Protein AF-0000000080306720 (afdb_homodimer)

pLDDT: mean 80.22, std 26.33, range [19.47, 98.81]

Nearest PDB structures (foldseek):
  3rfw-assembly1_A-2  TM=4.837E-01  e=1.421E-13  Campylobacter jejuni
  5ez1-assembly1_A  TM=4.493E-01  e=9.547E-13  Helicobacter pylori 26695
  6bhf-assembly1_A-2  TM=3.767E-01  e=2.903E-13  Helicobacter pylori 26695
  3nrk-assembly1_A  TM=3.372E-01  e=7.040E-07  Leptospira interrogans serovar Copenhageni str. Fiocruz L1-130
  1m5y-assembly1_D-2  TM=6.445E-01  e=1.176E-04  Escherichia coli

Radius of gyration: 46.48 Å; Cα contacts (8 Å, |Δi|>4): 802; chains: 2; bounding box: 150×142×120 Å

Organism: NCBI:txid927083

Solvent-accessible surface area (backbone atoms only — not comparable to full-atom values): 42616 Å² total; per-residue (Å²): 127,94,78,75,85,81,82,80,70,85,84,81,88,77,83,79,81,81,75,86,78,74,80,79,69,76,71,71,69,73,68,70,68,66,72,69,71,70,67,75,77,49,62,73,77,24,48,69,70,57,26,64,36,68,33,29,36,51,66,92,45,69,44,27,42,38,56,52,49,48,57,46,65,72,42,53,70,77,63,40,54,54,51,72,38,68,68,45,42,52,51,49,52,51,50,52,50,51,50,50,51,45,28,50,49,23,46,74,73,47,47,64,68,34,65,68,50,42,50,52,46,38,51,52,38,30,53,56,40,46,42,59,68,39,58,68,64,58,48,68,80,73,57,45,72,66,57,39,51,52,49,48,67,74,41,41,68,80,39,43,37,71,44,28,37,22,34,30,37,32,32,28,69,47,66,69,60,40,52,55,51,47,54,59,43,62,74,47,40,66,42,59,68,63,49,36,53,49,16,62,74,53,32,68,44,77,89,24,44,91,54,41,22,48,56,49,60,32,41,48,73,94,57,59,51,92,84,37,56,96,65,56,58,61,56,40,53,46,44,72,66,40,89,46,74,36,30,50,44,91,56,78,37,68,55,98,80,30,32,30,40,42,29,23,69,37,76,42,77,55,43,80,57,52,69,79,72,41,40,62,63,46,41,51,49,53,42,52,50,52,49,52,49,52,51,51,51,49,50,54,52,47,44,65,72,43,60,63,46,71,39,72,77,57,59,75,69,58,62,78,83,48,76,80,75,68,50,75,67,64,73,68,70,69,67,80,71,71,70,73,77,76,72,76,74,76,76,75,77,73,81,78,75,81,82,77,83,81,79,81,83,130,138,71,89,72,79,72,79,73,82,87,80,80,87,79,85,82,73,82,67,85,69,70,77,77,77,70,71,73,71,75,69,71,68,68,73,69,71,70,69,75,78,48,62,71,78,25,49,70,69,57,27,63,35,68,33,30,36,50,66,92,45,69,44,26,42,38,56,53,47,49,57,46,66,73,43,54,70,76,62,39,52,55,51,72,39,69,67,45,42,52,50,50,52,51,50,53,49,51,51,51,53,45,30,50,50,21,46,73,74,47,46,65,69,36,67,69,50,43,51,52,44,38,50,52,39,30,52,55,42,47,41,60,66,40,58,68,63,58,47,67,80,73,55,45,72,66,56,39,50,52,49,48,68,75,42,42,68,81,41,41,37,71,43,29,36,20,34,29,36,31,33,27,69,48,65,69,60,40,52,55,52,46,53,59,42,62,73,48,42,64,43,60,68,62,48,37,53,50,18,62,75,52,33,67,42,77,89,23,45,90,54,41,21,48,58,50,61,33,42,49,71,93,55,59,51,93,84,36,56,95,66,56,57,60,56,39,52,44,44,73,64,42,88,45,75,37,31,50,44,92,56,77,37,69,54,98,80,29,33,31,41,41,30,25,68,37,76,42,78,55,42,78,56,53,69,79,71,41,40,63,63,45,40,51,48,52,40,51,50,51,49,51,49,52,52,50,51,51,50,54,51,49,46,66,72,43,61,62,45,72,40,72,76,59,59,74,68,57,61,77,84,52,74,80,73,69,49,74,68,64,74,67,70,70,69,80,69,70,74,74,78,78,74,77,75,77,75,76,77,73,80,76,73,81,80,75,80,77,78,78,81,133

Foldseek 3Di:
DDDDDDPPVDDDDDDDPDDPDDDPPDPPPPPPPPPPPPPQPDDLNHHPVQQADFPDDDPPDGDGPVNLSVVLVVDDPVSSVVCVDVVVSVVSVVVVNVVVVVVVVCVVVPVCVDPVNVVVVVVVVVVVVLCVPFVVPQDLPVCDLVNLVVVCVVPVCVQWFAKKFKKFKAFAADPVVVVVLLVVCVVPQLPPVSQLVSLCVGRPDPVCNVPSRILGIAHQPVRGDPPHGDDDNQQRVQQVPADDASGWRNDWRQDPRHTMTMHTHGIDHIGHDDSVRCVVVSSVVVSVVVSVVVVVVVVVVVCVVVVDDDDCVCVVVDDDPDPPPVVVPPPPPPPPPPPPDPPPDPDDPDPDPDDDDDDDDD/DDPDPPDDDDPDDDDDDPPPVDDDCPPPDPPPPPPPPPPQPDDLNHHPVQQADFPDDDPPDGDGPVNLSVVLVVDDPVSSVVCVDVVVSVVSVVVVNVVVVVVVVCVVVPVCVDPVNVVVVVVVVVVVVLCVPFVVPQDLPVCDLVNLVVVCVVPVCVQWFAKKFKKFKAFAADPVVVVVLLVVCVVPQLDPVSQLVSLCVGRPPPVCNVPSRILGIAHQPVRGDPPHGPDDNQQRVQQVPADDASGWRNDWRADPRHTMTMHTHGIDHIGHDDSVRCVVVSSVVVSVVVSVVVVVVVVVVVCVVVVDDDDCVCVVVDDDPDPPPVPVPPPPPPPPPPPPPPPPDPDDPDPPDPDDPPDDDD

Sequence (724 aa):
MHRRLLILLALSALGSIALACGDDGDTPAATTQTGTSAEPTLRHGLTEAQAAEALAKIGDRTITVGEFADEIASKGPFLRARYNSPERRRELIDQMVRFELLAQEADREGFDELPDVQRTRKQILIRRFLKQQYEDRIQLSDVSDEDVRRYYESHRSEFNKPEQVRASHIFIRSRATAERVLRQVLEDPTNVRAFRELAERHNEDAETRDRFGDLRFFSRPEERQPEDPAVPDEVARAAFSIPTIGGVHPELVQTERGFHIVKLTGRRAALSRSLEEATRPIRHRLWRERREQAVEELVTRLRGEADVEENLDLLSQVHIDAPADATPTQPTTPEPTTPPATTPTPRRPRPQSPAAPSPAPQMHRRLLILLALSALGSIALACGDDGDTPAATTQTGTSAEPTLRHGLTEAQAAEALAKIGDRTITVGEFADEIASKGPFLRARYNSPERRRELIDQMVRFELLAQEADREGFDELPDVQRTRKQILIRRFLKQQYEDRIQLSDVSDEDVRRYYESHRSEFNKPEQVRASHIFIRSRATAERVLRQVLEDPTNVRAFRELAERHNEDAETRDRFGDLRFFSRPEERQPEDPAVPDEVARAAFSIPTIGGVHPELVQTERGFHIVKLTGRRAALSRSLEEATRPIRHRLWRERREQAVEELVTRLRGEADVEENLDLLSQVHIDAPADATPTQPTTPEPTTPPATTPTPRRPRPQSPAAPSPAPQ

Secondary structure (DSSP, 8-state):
------------------------------------------BTTB-HHHHTSEEEEETTEEEEHHHHHHHHHTS-HHHHGGGGSHHHHHHHHHHHHHHHHHHHHHHHTTGGGSHHHHHHHHHHHHHHHHIIIIITTS-GGGS-HHHHHHHHHHTHHHHEE--EEEEEEEEES-HHHHHHHHHHHHHSTT-HHHHHHHHHHH---TTTGGGTTEEEEEE-GGG--TTS----HHHHHHHHH--STT-B-SS-EE-SS-EEEEEEEEEEPPEE--HHHHHHHHHHHHHHHHHHHHHHHHHHHHHHHHT-EE-GGGGGG------TT-S-------------------------PPPPPPPP--/------------------------------------------BTTB-HHHHHSEEEEETTEEEEHHHHHHHHHTS-HHHHGGGGSHHHHHHHHHHHHHHHHHHHHHHHTTGGGSHHHHHHHHHHHHHHHHIIIIITTS-GGGS-HHHHHHHHHHTHHHHEE--EEEEEEEEES-HHHHHHHHHHHHHSTT-HHHHHHHHHHH---TTTGGGTTEEEEEE-GGG--TTS----HHHHHHHHH--STT-B-SS-EE-SS-EEEEEEEEEEPPEE--HHHHHHHHHHHHHHHHHHHHHHHHHHHHHHHHT-EE-GGGGGG------TT-S-----------------------------------

Structure (mmCIF, N/CA/C/O backbone):
data_AF-0000000080306720-model_v1
#
loop_
_entity.id
_entity.type
_entity.pdbx_description
1 polymer 'Peptidyl-prolyl cis-trans isomerase PpiD'
#
loop_
_atom_site.group_PDB
_atom_site.id
_atom_site.type_symbol
_atom_site.label_atom_id
_atom_site.label_alt_id
_atom_site.label_comp_id
_atom_site.label_asym_id
_atom_site.label_entity_id
_atom_site.label_seq_id
_atom_site.pdbx_PDB_ins_code
_atom_site.Cartn_x
_atom_site.Cartn_y
_atom_site.Cartn_z
_atom_site.occupancy
_atom_site.B_iso_or_equiv
_atom_site.auth_seq_id
_atom_site.auth_comp_id
_atom_site.auth_asym_id
_atom_site.auth_atom_id
_atom_site.pdbx_PDB_model_num
ATOM 1 N N . MET A 1 1 ? -11.805 73.938 -14.57 1 19.69 1 MET A N 1
ATOM 2 C CA . MET A 1 1 ? -12.719 74.5 -15.539 1 19.69 1 MET A CA 1
ATOM 3 C C . MET A 1 1 ? -13.523 73.438 -16.266 1 19.69 1 MET A C 1
ATOM 5 O O . MET A 1 1 ? -14.742 73.562 -16.406 1 19.69 1 MET A O 1
ATOM 9 N N . HIS A 1 2 ? -12.883 72.75 -17.297 1 22.34 2 HIS A N 1
ATOM 10 C CA . HIS A 1 2 ? -13.766 72.438 -18.422 1 22.34 2 HIS A CA 1
ATOM 11 C C . HIS A 1 2 ? -14.805 71.375 -18.031 1 22.34 2 HIS A C 1
ATOM 13 O O . HIS A 1 2 ? -14.445 70.312 -17.516 1 22.34 2 HIS A O 1
ATOM 19 N N . ARG A 1 3 ? -16.031 71.625 -18.266 1 21.09 3 ARG A N 1
ATOM 20 C CA . ARG A 1 3 ? -17.453 71.438 -18.016 1 21.09 3 ARG A CA 1
ATOM 21 C C . ARG A 1 3 ? -17.891 70.062 -18.531 1 21.09 3 ARG A C 1
ATOM 23 O O . ARG A 1 3 ? -17.156 69.375 -19.297 1 21.09 3 ARG A O 1
ATOM 30 N N . ARG A 1 4 ? -18.969 69.938 -19.281 1 21.77 4 ARG A N 1
ATOM 31 C CA . ARG A 1 4 ? -20.359 69.5 -19.188 1 21.77 4 ARG A CA 1
ATOM 32 C C . ARG A 1 4 ? -20.625 68.375 -20.172 1 21.77 4 ARG A C 1
ATOM 34 O O . ARG A 1 4 ? -21.75 67.875 -20.266 1 21.77 4 ARG A O 1
ATOM 41 N N . LEU A 1 5 ? -19.656 67.938 -21.047 1 24.81 5 LEU A N 1
ATOM 42 C CA . LEU A 1 5 ? -20.359 67.625 -22.281 1 24.81 5 LEU A CA 1
ATOM 43 C C . LEU A 1 5 ? -21.406 66.562 -22.031 1 24.81 5 LEU A C 1
ATOM 45 O O . LEU A 1 5 ? -21.172 65.625 -21.234 1 24.81 5 LEU A O 1
ATOM 49 N N . LEU A 1 6 ? -22.469 66.5 -22.891 1 23 6 LEU A N 1
ATOM 50 C CA . LEU A 1 6 ? -23.875 66.188 -23.141 1 23 6 LEU A CA 1
ATOM 51 C C . LEU A 1 6 ? -24.094 64.688 -23.328 1 23 6 LEU A C 1
ATOM 53 O O . LEU A 1 6 ? -23.422 64.062 -24.141 1 23 6 LEU A O 1
ATOM 57 N N . ILE A 1 7 ? -24.734 63.906 -22.344 1 24.69 7 ILE A N 1
ATOM 58 C CA . ILE A 1 7 ? -25.141 62.562 -21.953 1 24.69 7 ILE A CA 1
ATOM 59 C C . ILE A 1 7 ? -26.234 62.062 -22.891 1 24.69 7 ILE A C 1
ATOM 61 O O . ILE A 1 7 ? -27.406 61.969 -22.516 1 24.69 7 ILE A O 1
ATOM 65 N N . LEU A 1 8 ? -26.031 62.312 -24.281 1 22.52 8 LEU A N 1
ATOM 66 C CA . LEU A 1 8 ? -27.25 62.281 -25.094 1 22.52 8 LEU A CA 1
ATOM 67 C C . LEU A 1 8 ? -27.844 60.875 -25.125 1 22.52 8 LEU A C 1
ATOM 69 O O . LEU A 1 8 ? -27.359 60 -25.828 1 22.52 8 LEU A O 1
ATOM 73 N N . LEU A 1 9 ? -28.25 60.188 -24.062 1 22.95 9 LEU A N 1
ATOM 74 C CA . LEU A 1 9 ? -28.594 58.781 -24.016 1 22.95 9 LEU A CA 1
ATOM 75 C C . LEU A 1 9 ? -29.938 58.5 -24.703 1 22.95 9 LEU A C 1
ATOM 77 O O . LEU A 1 9 ? -30.453 57.406 -24.641 1 22.95 9 LEU A O 1
ATOM 81 N N . ALA A 1 10 ? -30.484 59.438 -25.594 1 21.27 10 ALA A N 1
ATOM 82 C CA . ALA A 1 10 ? -31.938 59.406 -25.516 1 21.27 10 ALA A CA 1
ATOM 83 C C . ALA A 1 10 ? -32.469 58.031 -25.953 1 21.27 10 ALA A C 1
ATOM 85 O O . ALA A 1 10 ? -31.828 57.312 -26.719 1 21.27 10 ALA A O 1
ATOM 86 N N . LEU A 1 11 ? -33.812 57.656 -25.609 1 22.14 11 LEU A N 1
ATOM 87 C CA . LEU A 1 11 ? -34.812 56.688 -25.125 1 22.14 11 LEU A CA 1
ATOM 88 C C . LEU A 1 11 ? -35.438 55.938 -26.297 1 22.14 11 LEU A C 1
ATOM 90 O O . LEU A 1 11 ? -35.625 54.719 -26.234 1 22.14 11 LEU A O 1
ATOM 94 N N . SER A 1 12 ? -36.062 56.562 -27.422 1 20.3 12 SER A N 1
ATOM 95 C CA . SER A 1 12 ? -37.5 56.375 -27.391 1 20.3 12 SER A CA 1
ATOM 96 C C . SER A 1 12 ? -37.906 55.125 -28.188 1 20.3 12 SER A C 1
ATOM 98 O O . SER A 1 12 ? -38.719 54.312 -27.719 1 20.3 12 SER A O 1
ATOM 100 N N . ALA A 1 13 ? -37.781 55 -29.641 1 21.41 13 ALA A N 1
ATOM 101 C CA . ALA A 1 13 ? -39 55 -30.453 1 21.41 13 ALA A CA 1
ATOM 102 C C . ALA A 1 13 ? -39.562 53.594 -30.609 1 21.41 13 ALA A C 1
ATOM 104 O O . ALA A 1 13 ? -38.812 52.625 -30.688 1 21.41 13 ALA A O 1
ATOM 105 N N . LEU A 1 14 ? -41 53.281 -30.688 1 25.41 14 LEU A N 1
ATOM 106 C CA . LEU A 1 14 ? -42.188 52.469 -30.469 1 25.41 14 LEU A CA 1
ATOM 107 C C . LEU A 1 14 ? -42.438 51.531 -31.656 1 25.41 14 LEU A C 1
ATOM 109 O O . LEU A 1 14 ? -43.406 50.75 -31.656 1 25.41 14 LEU A O 1
ATOM 113 N N . GLY A 1 15 ? -41.594 51.438 -32.719 1 21.58 15 GLY A N 1
ATOM 114 C CA . GLY A 1 15 ? -42.406 51.188 -33.906 1 21.58 15 GLY A CA 1
ATOM 115 C C . GLY A 1 15 ? -43.125 49.875 -33.906 1 21.58 15 GLY A C 1
ATOM 116 O O . GLY A 1 15 ? -42.656 48.906 -33.281 1 21.58 15 GLY A O 1
ATOM 117 N N . SER A 1 16 ? -44.438 49.719 -34.531 1 25.45 16 SER A N 1
ATOM 118 C CA . SER A 1 16 ? -45.719 49 -34.656 1 25.45 16 SER A CA 1
ATOM 119 C C . SER A 1 16 ? -45.562 47.75 -35.5 1 25.45 16 SER A C 1
ATOM 121 O O . SER A 1 16 ? -45.531 47.844 -36.719 1 25.45 16 SER A O 1
ATOM 123 N N . ILE A 1 17 ? -44.688 46.938 -35.25 1 25.52 17 ILE A N 1
ATOM 124 C CA . ILE A 1 17 ? -44.469 45.938 -36.281 1 25.52 17 ILE A CA 1
ATOM 125 C C . ILE A 1 17 ? -45.75 45.125 -36.5 1 25.52 17 ILE A C 1
ATOM 127 O O . ILE A 1 17 ? -46.344 44.656 -35.5 1 25.52 17 ILE A O 1
ATOM 131 N N . ALA A 1 18 ? -46.25 45.125 -37.781 1 24.83 18 ALA A N 1
ATOM 132 C CA . ALA A 1 18 ? -47.406 44.625 -38.562 1 24.83 18 ALA A CA 1
ATOM 133 C C . ALA A 1 18 ? -47.594 43.125 -38.344 1 24.83 18 ALA A C 1
ATOM 135 O O . ALA A 1 18 ? -46.625 42.375 -38.219 1 24.83 18 ALA A O 1
ATOM 136 N N . LEU A 1 19 ? -48.875 42.688 -38.156 1 25.92 19 LEU A N 1
ATOM 137 C CA . LEU A 1 19 ? -49.719 41.562 -37.719 1 25.92 19 LEU A CA 1
ATOM 138 C C . LEU A 1 19 ? -49.719 40.469 -38.781 1 25.92 19 LEU A C 1
ATOM 140 O O . LEU A 1 19 ? -50.469 39.469 -38.656 1 25.92 19 LEU A O 1
ATOM 144 N N . ALA A 1 20 ? -48.875 40.531 -39.875 1 25.73 20 ALA A N 1
ATOM 145 C CA . ALA A 1 20 ? -49.5 39.781 -40.969 1 25.73 20 ALA A CA 1
ATOM 146 C C . ALA A 1 20 ? -49.781 38.344 -40.531 1 25.73 20 ALA A C 1
ATOM 148 O O . ALA A 1 20 ? -48.906 37.688 -39.938 1 25.73 20 ALA A O 1
ATOM 149 N N . CYS A 1 21 ? -51.062 37.844 -40.688 1 27.19 21 CYS A N 1
ATOM 150 C CA . CYS A 1 21 ? -51.938 36.75 -40.25 1 27.19 21 CYS A CA 1
ATOM 151 C C . CYS A 1 21 ? -51.5 35.438 -40.938 1 27.19 21 CYS A C 1
ATOM 153 O O . CYS A 1 21 ? -51.844 34.344 -40.469 1 27.19 21 CYS A O 1
ATOM 155 N N . GLY A 1 22 ? -50.969 35.594 -42.25 1 23.12 22 GLY A N 1
ATOM 156 C CA . GLY A 1 22 ? -51.656 34.656 -43.125 1 23.12 22 GLY A CA 1
ATOM 157 C C . GLY A 1 22 ? -51.5 33.219 -42.719 1 23.12 22 GLY A C 1
ATOM 158 O O . GLY A 1 22 ? -52.5 32.5 -42.562 1 23.12 22 GLY A O 1
ATOM 159 N N . ASP A 1 23 ? -50.594 32.5 -43.5 1 25.89 23 ASP A N 1
ATOM 160 C CA . ASP A 1 23 ? -50.812 31.281 -44.25 1 25.89 23 ASP A CA 1
ATOM 161 C C . ASP A 1 23 ? -50.75 30.062 -43.344 1 25.89 23 ASP A C 1
ATOM 163 O O . ASP A 1 23 ? -50.062 30.078 -42.312 1 25.89 23 ASP A O 1
ATOM 167 N N . ASP A 1 24 ? -51.688 29.109 -43.656 1 29 24 ASP A N 1
ATOM 168 C CA . ASP A 1 24 ? -52.219 27.875 -43.094 1 29 24 ASP A CA 1
ATOM 169 C C . ASP A 1 24 ? -51.156 26.812 -42.969 1 29 24 ASP A C 1
ATOM 171 O O . ASP A 1 24 ? -50.781 26.156 -43.938 1 29 24 ASP A O 1
ATOM 175 N N . GLY A 1 25 ? -50 27.203 -42.594 1 25.47 25 GLY A N 1
ATOM 176 C CA . GLY A 1 25 ? -48.938 26.219 -42.781 1 25.47 25 GLY A CA 1
ATOM 177 C C . GLY A 1 25 ? -49.312 24.844 -42.219 1 25.47 25 GLY A C 1
ATOM 178 O O . GLY A 1 25 ? -49.938 24.734 -41.188 1 25.47 25 GLY A O 1
ATOM 179 N N . ASP A 1 26 ? -49.531 23.938 -43.281 1 33.66 26 ASP A N 1
ATOM 180 C CA . ASP A 1 26 ? -49.719 22.5 -43.094 1 33.66 26 ASP A CA 1
ATOM 181 C C . ASP A 1 26 ? -48.812 21.953 -41.969 1 33.66 26 ASP A C 1
ATOM 183 O O . ASP A 1 26 ? -47.625 22.25 -41.938 1 33.66 26 ASP A O 1
ATOM 187 N N . THR A 1 27 ? -49.469 21.812 -40.844 1 30.8 27 THR A N 1
ATOM 188 C CA . THR A 1 27 ? -48.812 21.25 -39.656 1 30.8 27 THR A CA 1
ATOM 189 C C . THR A 1 27 ? -48.125 19.922 -40 1 30.8 27 THR A C 1
ATOM 191 O O . THR A 1 27 ? -48.781 18.984 -40.469 1 30.8 27 THR A O 1
ATOM 194 N N . PRO A 1 28 ? -46.875 20.031 -40.531 1 31.34 28 PRO A N 1
ATOM 195 C CA . PRO A 1 28 ? -46.375 18.672 -40.75 1 31.34 28 PRO A CA 1
ATOM 196 C C . PRO A 1 28 ? -46.656 17.75 -39.562 1 31.34 28 PRO A C 1
ATOM 198 O O . PRO A 1 28 ? -46.656 18.172 -38.406 1 31.34 28 PRO A O 1
ATOM 201 N N . ALA A 1 29 ? -47.5 16.766 -39.875 1 29.58 29 ALA A N 1
ATOM 202 C CA . ALA A 1 29 ? -47.781 15.719 -38.906 1 29.58 29 ALA A CA 1
ATOM 203 C C . ALA A 1 29 ? -46.531 15.344 -38.125 1 29.58 29 ALA A C 1
ATOM 205 O O . ALA A 1 29 ? -45.438 15.289 -38.688 1 29.58 29 ALA A O 1
ATOM 206 N N . ALA A 1 30 ? -46.594 15.664 -36.875 1 32.62 30 ALA A N 1
ATOM 207 C CA . ALA A 1 30 ? -45.656 15.117 -35.906 1 32.62 30 ALA A CA 1
ATOM 208 C C . ALA A 1 30 ? -45.312 13.656 -36.25 1 32.62 30 ALA A C 1
ATOM 210 O O . ALA A 1 30 ? -46.219 12.797 -36.219 1 32.62 30 ALA A O 1
ATOM 211 N N . THR A 1 31 ? -44.594 13.484 -37.375 1 33.19 31 THR A N 1
ATOM 212 C CA . THR A 1 31 ? -44.156 12.102 -37.469 1 33.19 31 THR A CA 1
ATOM 213 C C . THR A 1 31 ? -43.875 11.547 -36.062 1 33.19 31 THR A C 1
ATOM 215 O O . THR A 1 31 ? -43.062 12.109 -35.312 1 33.19 31 THR A O 1
ATOM 218 N N . THR A 1 32 ? -44.938 10.961 -35.5 1 33.25 32 THR A N 1
ATOM 219 C CA . THR A 1 32 ? -44.656 10.102 -34.375 1 33.25 32 THR A CA 1
ATOM 220 C C . THR A 1 32 ? -43.344 9.375 -34.531 1 33.25 32 THR A C 1
ATOM 222 O O . THR A 1 32 ? -43.188 8.562 -35.438 1 33.25 32 THR A O 1
ATOM 225 N N . GLN A 1 33 ? -42.219 10.133 -34.5 1 33.28 33 GLN A N 1
ATOM 226 C CA . GLN A 1 33 ? -41.031 9.305 -34.312 1 33.28 33 GLN A CA 1
ATOM 227 C C . GLN A 1 33 ? -41.344 8.094 -33.438 1 33.28 33 GLN A C 1
ATOM 229 O O . GLN A 1 33 ? -41.844 8.25 -32.312 1 33.28 33 GLN A O 1
ATOM 234 N N . THR A 1 34 ? -41.875 7.059 -34.062 1 36.5 34 THR A N 1
ATOM 235 C CA . THR A 1 34 ? -41.875 5.762 -33.406 1 36.5 34 THR A CA 1
ATOM 236 C C . THR A 1 34 ? -40.719 5.695 -32.375 1 36.5 34 THR A C 1
ATOM 238 O O . THR A 1 34 ? -39.594 6.109 -32.656 1 36.5 34 THR A O 1
ATOM 241 N N . GLY A 1 35 ? -41.094 5.867 -31.141 1 35.5 35 GLY A N 1
ATOM 242 C CA . GLY A 1 35 ? -40.188 5.594 -30.031 1 35.5 35 GLY A CA 1
ATOM 243 C C . GLY A 1 35 ? -39.094 4.578 -30.375 1 35.5 35 GLY A C 1
ATOM 244 O O . GLY A 1 35 ? -39.406 3.508 -30.906 1 35.5 35 GLY A O 1
ATOM 245 N N . THR A 1 36 ? -38 5.035 -31 1 36.84 36 THR A N 1
ATOM 246 C CA . THR A 1 36 ? -36.844 4.164 -31.047 1 36.84 36 THR A CA 1
ATOM 247 C C . THR A 1 36 ? -36.844 3.189 -29.875 1 36.84 36 THR A C 1
ATOM 249 O O . THR A 1 36 ? -36.969 3.604 -28.719 1 36.84 36 THR A O 1
ATOM 252 N N . SER A 1 37 ? -37.531 2.068 -30.078 1 38.22 37 SER A N 1
ATOM 253 C CA . SER A 1 37 ? -37.312 0.974 -29.141 1 38.22 37 SER A CA 1
ATOM 254 C C . SER A 1 37 ? -35.938 1.074 -28.5 1 38.22 37 SER A C 1
ATOM 256 O O . SER A 1 37 ? -34.906 1.077 -29.188 1 38.22 37 SER A O 1
ATOM 258 N N . ALA A 1 38 ? -35.781 1.974 -27.531 1 39.38 38 ALA A N 1
ATOM 259 C CA . ALA A 1 38 ? -34.562 1.953 -26.719 1 39.38 38 ALA A CA 1
ATOM 260 C C . ALA A 1 38 ? -33.875 0.588 -26.781 1 39.38 38 ALA A C 1
ATOM 262 O O . ALA A 1 38 ? -34.5 -0.434 -26.469 1 39.38 38 ALA A O 1
ATOM 263 N N . GLU A 1 39 ? -33.219 0.305 -27.828 1 42.91 39 GLU A N 1
ATOM 264 C CA . GLU A 1 39 ? -32.406 -0.905 -27.828 1 42.91 39 GLU A CA 1
ATOM 265 C C . GLU A 1 39 ? -31.984 -1.294 -26.406 1 42.91 39 GLU A C 1
ATOM 267 O O . GLU A 1 39 ? -31.516 -0.451 -25.641 1 42.91 39 GLU A O 1
ATOM 272 N N . PRO A 1 40 ? -32.594 -2.258 -25.734 1 50.69 40 PRO A N 1
ATOM 273 C CA . PRO A 1 40 ? -32.281 -2.646 -24.359 1 50.69 40 PRO A CA 1
ATOM 274 C C . PRO A 1 40 ? -30.797 -2.5 -24.016 1 50.69 40 PRO A C 1
ATOM 276 O O . PRO A 1 40 ? -29.938 -2.781 -24.859 1 50.69 40 PRO A O 1
ATOM 279 N N . THR A 1 41 ? -30.375 -1.396 -23.359 1 54.38 41 THR A N 1
ATOM 280 C CA . THR A 1 41 ? -29.016 -1.187 -22.844 1 54.38 41 THR A CA 1
ATOM 281 C C . THR A 1 41 ? -28.422 -2.502 -22.359 1 54.38 41 THR A C 1
ATOM 283 O O . THR A 1 41 ? -28.953 -3.131 -21.438 1 54.38 41 THR A O 1
ATOM 286 N N . LEU A 1 42 ? -27.781 -3.242 -23.281 1 64.81 42 LEU A N 1
ATOM 287 C CA . LEU A 1 42 ? -27.094 -4.492 -22.969 1 64.81 42 LEU A CA 1
ATOM 288 C C . LEU A 1 42 ? -25.969 -4.262 -21.969 1 64.81 42 LEU A C 1
ATOM 290 O O . LEU A 1 42 ? -25.281 -3.238 -22.031 1 64.81 42 LEU A O 1
ATOM 294 N N . ARG A 1 43 ? -26.062 -4.828 -20.859 1 67.06 43 ARG A N 1
ATOM 295 C CA . ARG A 1 43 ? -24.938 -4.918 -19.938 1 67.06 43 ARG A CA 1
ATOM 296 C C . ARG A 1 43 ? -23.969 -6.012 -20.359 1 67.06 43 ARG A C 1
ATOM 298 O O . ARG A 1 43 ? -24.281 -7.199 -20.25 1 67.06 43 ARG A O 1
ATOM 305 N N . HIS A 1 44 ? -22.812 -5.738 -20.844 1 76.94 44 HIS A N 1
ATOM 306 C CA . HIS A 1 44 ? -21.828 -6.695 -21.344 1 76.94 44 HIS A CA 1
ATOM 307 C C . HIS A 1 44 ? -22.438 -7.594 -22.406 1 76.94 44 HIS A C 1
ATOM 309 O O . HIS A 1 44 ? -22.234 -8.812 -22.391 1 76.94 44 HIS A O 1
ATOM 315 N N . GLY A 1 45 ? -23.297 -7.031 -23.141 1 80.38 45 GLY A N 1
ATOM 316 C CA . GLY A 1 45 ? -23.922 -7.75 -24.234 1 80.38 45 GLY A CA 1
ATOM 317 C C . GLY A 1 45 ? -25.094 -8.602 -23.812 1 80.38 45 GLY A C 1
ATOM 318 O O . GLY A 1 45 ? -25.688 -9.312 -24.641 1 80.38 45 GLY A O 1
ATOM 319 N N . LEU A 1 46 ? -25.422 -8.57 -22.609 1 88.06 46 LEU A N 1
ATOM 320 C CA . LEU A 1 46 ? -26.516 -9.367 -22.078 1 88.06 46 LEU A CA 1
ATOM 321 C C . LEU A 1 46 ? -27.797 -8.539 -21.984 1 88.06 46 LEU A C 1
ATOM 323 O O . LEU A 1 46 ? -27.75 -7.363 -21.625 1 88.06 46 LEU A O 1
ATOM 327 N N . THR A 1 47 ? -28.906 -9.219 -22.297 1 88.69 47 THR A N 1
ATOM 328 C CA . THR A 1 47 ? -30.188 -8.594 -22 1 88.69 47 THR A CA 1
ATOM 329 C C . THR A 1 47 ? -30.469 -8.602 -20.5 1 88.69 47 THR A C 1
ATOM 331 O O . THR A 1 47 ? -29.797 -9.289 -19.734 1 88.69 47 THR A O 1
ATOM 334 N N . GLU A 1 48 ? -31.312 -7.781 -20.094 1 90.38 48 GLU A N 1
ATOM 335 C CA . GLU A 1 48 ? -31.672 -7.746 -18.688 1 90.38 48 GLU A CA 1
ATOM 336 C C . GLU A 1 48 ? -32.156 -9.117 -18.203 1 90.38 48 GLU A C 1
ATOM 338 O O . GLU A 1 48 ? -31.812 -9.539 -17.094 1 90.38 48 GLU A O 1
ATOM 343 N N . ALA A 1 49 ? -32.906 -9.758 -19.031 1 90.56 49 ALA A N 1
ATOM 344 C CA . ALA A 1 49 ? -33.438 -11.078 -18.688 1 90.56 49 ALA A CA 1
ATOM 345 C C . ALA A 1 49 ? -32.281 -12.086 -18.562 1 90.56 49 ALA A C 1
ATOM 347 O O . ALA A 1 49 ? -32.25 -12.898 -17.641 1 90.56 49 ALA A O 1
ATOM 348 N N . GLN A 1 50 ? -31.391 -12.047 -19.469 1 90.75 50 GLN A N 1
ATOM 349 C CA . GLN A 1 50 ? -30.234 -12.938 -19.438 1 90.75 50 GLN A CA 1
ATOM 350 C C . GLN A 1 50 ? -29.359 -12.672 -18.203 1 90.75 50 GLN A C 1
ATOM 352 O O . GLN A 1 50 ? -28.891 -13.609 -17.562 1 90.75 50 GLN A O 1
ATOM 357 N N . ALA A 1 51 ? -29.203 -11.398 -17.922 1 92.44 51 ALA A N 1
ATOM 358 C CA . ALA A 1 51 ? -28.359 -10.992 -16.797 1 92.44 51 ALA A CA 1
ATOM 359 C C . ALA A 1 51 ? -28.969 -11.461 -15.461 1 92.44 51 ALA A C 1
ATOM 361 O O . ALA A 1 51 ? -28.234 -11.711 -14.5 1 92.44 51 ALA A O 1
ATOM 362 N N . ALA A 1 52 ? -30.219 -11.703 -15.414 1 93.38 52 ALA A N 1
ATOM 363 C CA . ALA A 1 52 ? -30.906 -12.039 -14.164 1 93.38 52 ALA A CA 1
ATOM 364 C C . ALA A 1 52 ? -30.984 -13.547 -13.969 1 93.38 52 ALA A C 1
ATOM 366 O O . ALA A 1 52 ? -31.391 -14.016 -12.898 1 93.38 52 ALA A O 1
ATOM 367 N N . GLU A 1 53 ? -30.562 -14.289 -14.992 1 95.19 53 GLU A N 1
ATOM 368 C CA . GLU A 1 53 ? -30.625 -15.742 -14.875 1 95.19 53 GLU A CA 1
ATOM 369 C C . GLU A 1 53 ? -29.688 -16.25 -13.773 1 95.19 53 GLU A C 1
ATOM 371 O O . GLU A 1 53 ? -28.609 -15.703 -13.578 1 95.19 53 GLU A O 1
ATOM 376 N N . ALA A 1 54 ? -30.156 -17.344 -13.086 1 96.44 54 ALA A N 1
ATOM 377 C CA . ALA A 1 54 ? -29.406 -17.891 -11.961 1 96.44 54 ALA A CA 1
ATOM 378 C C . ALA A 1 54 ? -28.312 -18.844 -12.445 1 96.44 54 ALA A C 1
ATOM 380 O O . ALA A 1 54 ? -28.594 -19.938 -12.906 1 96.44 54 ALA A O 1
ATOM 381 N N . LEU A 1 55 ? -27.141 -18.391 -12.312 1 96.94 55 LEU A N 1
ATOM 382 C CA . LEU A 1 55 ? -25.984 -19.219 -12.695 1 96.94 55 LEU A CA 1
ATOM 383 C C . LEU A 1 55 ? -25.641 -20.219 -11.594 1 96.94 55 LEU A C 1
ATOM 385 O O . LEU A 1 55 ? -25.297 -21.359 -11.883 1 96.94 55 LEU A O 1
ATOM 389 N N . ALA A 1 56 ? -25.797 -19.766 -10.359 1 97.12 56 ALA A N 1
ATOM 390 C CA . ALA A 1 56 ? -25.594 -20.625 -9.203 1 97.12 56 ALA A CA 1
ATOM 391 C C . ALA A 1 56 ? -26.5 -20.219 -8.047 1 97.12 56 ALA A C 1
ATOM 393 O O . ALA A 1 56 ? -26.688 -19.031 -7.797 1 97.12 56 ALA A O 1
ATOM 394 N N . LYS A 1 57 ? -27.016 -21.172 -7.348 1 96.5 57 LYS A N 1
ATOM 395 C CA . LYS A 1 57 ? -27.797 -20.953 -6.141 1 96.5 57 LYS A CA 1
ATOM 396 C C . LYS A 1 57 ? -27.094 -21.547 -4.914 1 96.5 57 LYS A C 1
ATOM 398 O O . LYS A 1 57 ? -26.766 -22.734 -4.887 1 96.5 57 LYS A O 1
ATOM 403 N N . ILE A 1 58 ? -26.828 -20.719 -3.957 1 96 58 ILE A N 1
ATOM 404 C CA . ILE A 1 58 ? -26.156 -21.078 -2.715 1 96 58 ILE A CA 1
ATOM 405 C C . ILE A 1 58 ? -27.031 -20.719 -1.524 1 96 58 ILE A C 1
ATOM 407 O O . ILE A 1 58 ? -26.969 -19.594 -1.013 1 96 58 ILE A O 1
ATOM 411 N N . GLY A 1 59 ? -27.812 -21.688 -1.092 1 88.12 59 GLY A N 1
ATOM 412 C CA . GLY A 1 59 ? -28.812 -21.328 -0.104 1 88.12 59 GLY A CA 1
ATOM 413 C C . GLY A 1 59 ? -29.75 -20.234 -0.579 1 88.12 59 GLY A C 1
ATOM 414 O O . GLY A 1 59 ? -30.438 -20.406 -1.597 1 88.12 59 GLY A O 1
ATOM 415 N N . ASP A 1 60 ? -29.703 -19.094 0.109 1 87.44 60 ASP A N 1
ATOM 416 C CA . ASP A 1 60 ? -30.609 -18 -0.231 1 87.44 60 ASP A CA 1
ATOM 417 C C . ASP A 1 60 ? -29.953 -17 -1.172 1 87.44 60 ASP A C 1
ATOM 419 O O . ASP A 1 60 ? -30.578 -16.047 -1.622 1 87.44 60 ASP A O 1
ATOM 423 N N . ARG A 1 61 ? -28.766 -17.266 -1.472 1 93.19 61 ARG A N 1
ATOM 424 C CA . ARG A 1 61 ? -28 -16.375 -2.344 1 93.19 61 ARG A CA 1
ATOM 425 C C . ARG A 1 61 ? -27.922 -16.922 -3.762 1 93.19 61 ARG A C 1
ATOM 427 O O . ARG A 1 61 ? -27.672 -18.109 -3.955 1 93.19 61 ARG A O 1
ATOM 434 N N . THR A 1 62 ? -28.219 -16.016 -4.711 1 95.62 62 THR A N 1
ATOM 435 C CA . THR A 1 62 ? -28.125 -16.391 -6.113 1 95.62 62 THR A CA 1
ATOM 436 C C . THR A 1 62 ? -27.031 -15.586 -6.812 1 95.62 62 THR A C 1
ATOM 438 O O . THR A 1 62 ? -26.969 -14.359 -6.676 1 95.62 62 THR A O 1
ATOM 441 N N . ILE A 1 63 ? -26.141 -16.25 -7.457 1 96.06 63 ILE A N 1
ATOM 442 C CA . ILE A 1 63 ? -25.188 -15.609 -8.359 1 96.06 63 ILE A CA 1
ATOM 443 C C . ILE A 1 63 ? -25.766 -15.586 -9.773 1 96.06 63 ILE A C 1
ATOM 445 O O . ILE A 1 63 ? -26.047 -16.625 -10.352 1 96.06 63 ILE A O 1
ATOM 449 N N . THR A 1 64 ? -25.891 -14.398 -10.32 1 95.56 64 THR A N 1
ATOM 450 C CA . THR A 1 64 ? -26.531 -14.258 -11.625 1 95.56 64 THR A CA 1
ATOM 451 C C . THR A 1 64 ? -25.484 -14.25 -12.734 1 95.56 64 THR A C 1
ATOM 453 O O . THR A 1 64 ? -24.281 -14.086 -12.469 1 95.56 64 THR A O 1
ATOM 456 N N . VAL A 1 65 ? -26 -14.422 -13.969 1 95.62 65 VAL A N 1
ATOM 457 C CA . VAL A 1 65 ? -25.141 -14.336 -15.148 1 95.62 65 VAL A C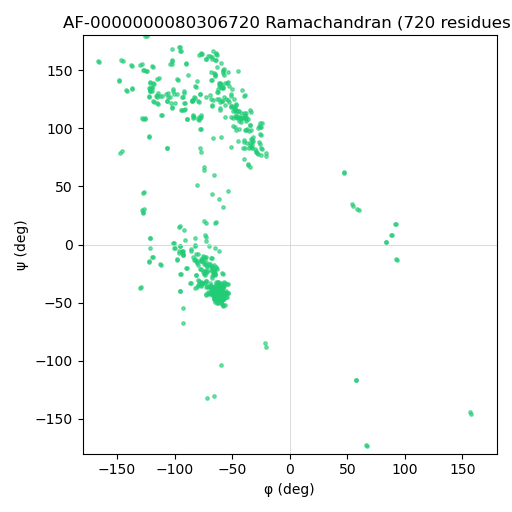A 1
ATOM 458 C C . VAL A 1 65 ? -24.547 -12.938 -15.258 1 95.62 65 VAL A C 1
ATOM 460 O O . VAL A 1 65 ? -23.375 -12.781 -15.617 1 95.62 65 VAL A O 1
ATOM 463 N N . GLY A 1 66 ? -25.312 -12.016 -14.859 1 93.44 66 GLY A N 1
ATOM 464 C CA . GLY A 1 66 ? -24.844 -10.641 -14.867 1 93.44 66 GLY A CA 1
ATOM 465 C C . GLY A 1 66 ? -23.688 -10.406 -13.914 1 93.44 66 GLY A C 1
ATOM 466 O O . GLY A 1 66 ? -22.719 -9.711 -14.258 1 93.44 66 GLY A O 1
ATOM 467 N N . GLU A 1 67 ? -23.828 -10.938 -12.758 1 93.06 67 GLU A N 1
ATOM 468 C CA . GLU A 1 67 ? -22.766 -10.812 -11.781 1 93.06 67 GLU A CA 1
ATOM 469 C C . GLU A 1 67 ? -21.469 -11.477 -12.273 1 93.06 67 GLU A C 1
ATOM 471 O O . GLU A 1 67 ? -20.375 -10.953 -12.055 1 93.06 67 GLU A O 1
ATOM 476 N N . PHE A 1 68 ? -21.656 -12.609 -12.875 1 95 68 PHE A N 1
ATOM 477 C CA . PHE A 1 68 ? -20.516 -13.305 -13.469 1 95 68 PHE A CA 1
ATOM 478 C C . PHE A 1 68 ? -19.844 -12.445 -14.539 1 95 68 PHE A C 1
ATOM 480 O O . PHE A 1 68 ? -18.625 -12.297 -14.547 1 95 68 PHE A O 1
ATOM 487 N N . ALA A 1 69 ? -20.594 -11.828 -15.391 1 93.44 69 ALA A N 1
ATOM 488 C CA . ALA A 1 69 ? -20.078 -10.953 -16.438 1 93.44 69 ALA A CA 1
ATOM 489 C C . ALA A 1 69 ? -19.359 -9.75 -15.844 1 93.44 69 ALA A C 1
ATOM 491 O O . ALA A 1 69 ? -18.297 -9.352 -16.344 1 93.44 69 ALA A O 1
ATOM 492 N N . ASP A 1 70 ? -19.891 -9.234 -14.758 1 92.06 70 ASP A N 1
ATOM 493 C CA . ASP A 1 70 ? -19.266 -8.102 -14.078 1 92.06 70 ASP A CA 1
ATOM 494 C C . ASP A 1 70 ? -17.906 -8.484 -13.516 1 92.06 70 ASP A C 1
ATOM 496 O O . ASP A 1 70 ? -16.969 -7.684 -13.547 1 92.06 70 ASP A O 1
ATOM 500 N N . GLU A 1 71 ? -17.859 -9.703 -13 1 92.88 71 GLU A N 1
ATOM 501 C CA . GLU A 1 71 ? -16.609 -10.18 -12.43 1 92.88 71 GLU A CA 1
ATOM 502 C C . GLU A 1 71 ? -15.516 -10.242 -13.5 1 92.88 71 GLU A C 1
ATOM 504 O O . GLU A 1 71 ? -14.383 -9.828 -13.258 1 92.88 71 GLU A O 1
ATOM 509 N N . ILE A 1 72 ? -15.859 -10.695 -14.609 1 92.75 72 ILE A N 1
ATOM 510 C CA . ILE A 1 72 ? -14.906 -10.789 -15.711 1 92.75 72 ILE A CA 1
ATOM 511 C C . ILE A 1 72 ? -14.516 -9.391 -16.188 1 92.75 72 ILE A C 1
ATOM 513 O O . ILE A 1 72 ? -13.336 -9.102 -16.391 1 92.75 72 ILE A O 1
ATOM 517 N N . ALA A 1 73 ? -15.492 -8.531 -16.281 1 89.5 73 ALA A N 1
ATOM 518 C CA . ALA A 1 73 ? -15.281 -7.18 -16.797 1 89.5 73 ALA A CA 1
ATOM 519 C C . ALA A 1 73 ? -14.391 -6.367 -15.867 1 89.5 73 ALA A C 1
ATOM 521 O O . ALA A 1 73 ? -13.75 -5.402 -16.297 1 89.5 73 ALA A O 1
ATOM 522 N N . SER A 1 74 ? -14.414 -6.773 -14.602 1 88.62 74 SER A N 1
ATOM 523 C CA . SER A 1 74 ? -13.633 -6.035 -13.609 1 88.62 74 SER A CA 1
ATOM 524 C C . SER A 1 74 ? -12.141 -6.336 -13.742 1 88.62 74 SER A C 1
ATOM 526 O O . SER A 1 74 ? -11.312 -5.633 -13.172 1 88.62 74 SER A O 1
ATOM 528 N N . LYS A 1 75 ? -11.805 -7.355 -14.562 1 91.12 75 LYS A N 1
ATOM 529 C CA . LYS A 1 75 ? -10.406 -7.742 -14.75 1 91.12 75 LYS A CA 1
ATOM 530 C C . LYS A 1 75 ? -9.781 -6.984 -15.914 1 91.12 75 LYS A C 1
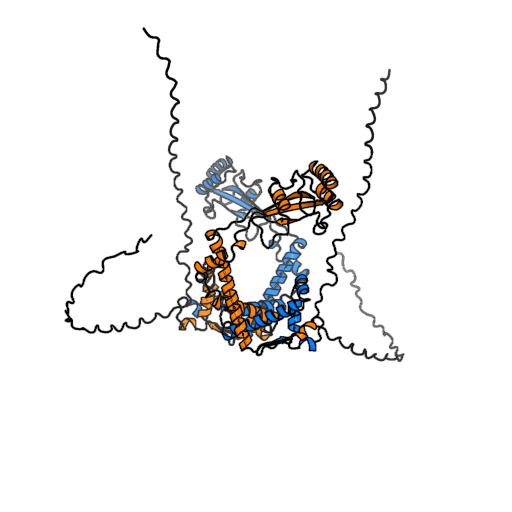ATOM 532 O O . LYS A 1 75 ? -10.484 -6.527 -16.812 1 91.12 75 LYS A O 1
ATOM 537 N N . GLY A 1 76 ? -8.477 -6.855 -15.883 1 88.38 76 GLY A N 1
ATOM 538 C CA . GLY A 1 76 ? -7.773 -6.258 -17 1 88.38 76 GLY A CA 1
ATOM 539 C C . GLY A 1 76 ? -7.887 -7.066 -18.281 1 88.38 76 GLY A C 1
ATOM 540 O O . GLY A 1 76 ? -8.211 -8.258 -18.234 1 88.38 76 GLY A O 1
ATOM 541 N N . PRO A 1 77 ? -7.566 -6.441 -19.297 1 86.88 77 PRO A N 1
ATOM 542 C CA . PRO A 1 77 ? -7.77 -7.078 -20.609 1 86.88 77 PRO A CA 1
ATOM 543 C C . PRO A 1 77 ? -6.988 -8.383 -20.75 1 86.88 77 PRO A C 1
ATOM 545 O O . PRO A 1 77 ? -7.504 -9.359 -21.312 1 86.88 77 PRO A O 1
ATOM 548 N N . PHE A 1 78 ? -5.766 -8.398 -20.25 1 87.44 78 PHE A N 1
ATOM 549 C CA . PHE A 1 78 ? -4.945 -9.594 -20.375 1 87.44 78 PHE A CA 1
ATOM 550 C C . PHE A 1 78 ? -5.539 -10.75 -19.578 1 87.44 78 PHE A C 1
ATOM 552 O O . PHE A 1 78 ? -5.617 -11.875 -20.078 1 87.44 78 PHE A O 1
ATOM 559 N N . LEU A 1 79 ? -6.09 -10.523 -18.484 1 90.5 79 LEU A N 1
ATOM 560 C CA . LEU A 1 79 ? -6.68 -11.562 -17.656 1 90.5 79 LEU A CA 1
ATOM 561 C C . LEU A 1 79 ? -8.055 -11.961 -18.172 1 90.5 79 LEU A C 1
ATOM 563 O O . LEU A 1 79 ? -8.438 -13.133 -18.094 1 90.5 79 LEU A O 1
ATOM 567 N N . ARG A 1 80 ? -8.75 -11.039 -18.781 1 91.12 80 ARG A N 1
ATOM 568 C CA . ARG A 1 80 ? -10.086 -11.312 -19.312 1 91.12 80 ARG A CA 1
ATOM 569 C C . ARG A 1 80 ? -10.031 -12.352 -20.422 1 91.12 80 ARG A C 1
ATOM 571 O O . ARG A 1 80 ? -10.922 -13.203 -20.516 1 91.12 80 ARG A O 1
ATOM 578 N N . ALA A 1 81 ? -8.992 -12.312 -21.156 1 89.31 81 ALA A N 1
ATOM 579 C CA . ALA A 1 81 ? -8.844 -13.211 -22.297 1 89.31 81 ALA A CA 1
ATOM 580 C C . ALA A 1 81 ? -8.75 -14.664 -21.844 1 89.31 81 ALA A C 1
ATOM 582 O O . ALA A 1 81 ? -9.125 -15.578 -22.578 1 89.31 81 ALA A O 1
ATOM 583 N N . ARG A 1 82 ? -8.344 -14.875 -20.672 1 90.88 82 ARG A N 1
ATOM 584 C CA . ARG A 1 82 ? -8.211 -16.234 -20.125 1 90.88 82 ARG A CA 1
ATOM 585 C C . ARG A 1 82 ? -9.578 -16.875 -19.953 1 90.88 82 ARG A C 1
ATOM 587 O O . ARG A 1 82 ? -9.688 -18.109 -19.953 1 90.88 82 ARG A O 1
ATOM 594 N N . TYR A 1 83 ? -10.578 -16.062 -19.922 1 92.75 83 TYR A N 1
ATOM 595 C CA . TYR A 1 83 ? -11.906 -16.594 -19.609 1 92.75 83 TYR A CA 1
ATOM 596 C C . TYR A 1 83 ? -12.688 -16.891 -20.875 1 92.75 83 TYR A C 1
ATOM 598 O O . TYR A 1 83 ? -13.891 -17.156 -20.828 1 92.75 83 TYR A O 1
ATOM 606 N N . ASN A 1 84 ? -11.938 -16.922 -21.922 1 89.25 84 ASN A N 1
ATOM 607 C CA . ASN A 1 84 ? -12.523 -17.469 -23.141 1 89.25 84 ASN A CA 1
ATOM 608 C C . ASN A 1 84 ? -12.578 -18.984 -23.109 1 89.25 84 ASN A C 1
ATOM 610 O O . ASN A 1 84 ? -13.359 -19.609 -23.844 1 89.25 84 ASN A O 1
ATOM 614 N N . SER A 1 85 ? -11.758 -19.547 -22.281 1 91.75 85 SER A N 1
ATOM 615 C CA . SER A 1 85 ? -11.742 -21 -22.078 1 91.75 85 SER A CA 1
ATOM 616 C C . SER A 1 85 ? -12.891 -21.438 -21.188 1 91.75 85 SER A C 1
ATOM 618 O O . SER A 1 85 ? -13.102 -20.875 -20.109 1 91.75 85 SER A O 1
ATOM 620 N N . PRO A 1 86 ? -13.641 -22.438 -21.625 1 92.06 86 PRO A N 1
ATOM 621 C CA . PRO A 1 86 ? -14.711 -22.953 -20.766 1 92.06 86 PRO A CA 1
ATOM 622 C C . PRO A 1 86 ? -14.203 -23.438 -19.406 1 92.06 86 PRO A C 1
ATOM 624 O O . PRO A 1 86 ? -14.891 -23.281 -18.406 1 92.06 86 PRO A O 1
ATOM 627 N N . GLU A 1 87 ? -13.062 -23.984 -19.469 1 94.56 87 GLU A N 1
ATOM 628 C CA . GLU A 1 87 ? -12.484 -24.453 -18.203 1 94.56 87 GLU A CA 1
ATOM 629 C C . GLU A 1 87 ? -12.242 -23.297 -17.234 1 94.56 87 GLU A C 1
ATOM 631 O O . GLU A 1 87 ? -12.531 -23.406 -16.047 1 94.56 87 GLU A O 1
ATOM 636 N N . ARG A 1 88 ? -11.742 -22.234 -17.781 1 95.25 88 ARG A N 1
ATOM 637 C CA . ARG A 1 88 ? -11.445 -21.078 -16.953 1 95.25 88 ARG A CA 1
ATOM 638 C C . ARG A 1 88 ? -12.727 -20.422 -16.438 1 95.25 88 ARG A C 1
ATOM 640 O O . ARG A 1 88 ? -12.75 -19.906 -15.312 1 95.25 88 ARG A O 1
ATOM 647 N N . ARG A 1 89 ? -13.75 -20.453 -17.188 1 95.56 89 ARG A N 1
ATOM 648 C CA . ARG A 1 89 ? -15.039 -19.938 -16.75 1 95.56 89 ARG A CA 1
ATOM 649 C C . ARG A 1 89 ? -15.602 -20.75 -15.602 1 95.56 89 ARG A C 1
ATOM 651 O O . ARG A 1 89 ? -16.109 -20.203 -14.625 1 95.56 89 ARG A O 1
ATOM 658 N N . ARG A 1 90 ? -15.453 -22.062 -15.75 1 95.56 90 ARG A N 1
ATOM 659 C CA . ARG A 1 90 ? -15.906 -22.953 -14.672 1 95.56 90 ARG A CA 1
ATOM 660 C C . ARG A 1 90 ? -15.117 -22.703 -13.391 1 95.56 90 ARG A C 1
ATOM 662 O O . ARG A 1 90 ? -15.688 -22.688 -12.297 1 95.56 90 ARG A O 1
ATOM 669 N N . GLU A 1 91 ? -13.836 -22.469 -13.586 1 96.12 91 GLU A N 1
ATOM 670 C CA . GLU A 1 91 ? -13.008 -22.172 -12.43 1 96.12 91 GLU A CA 1
ATOM 671 C C . GLU A 1 91 ? -13.453 -20.891 -11.742 1 96.12 91 GLU A C 1
ATOM 673 O O . GLU A 1 91 ? -13.469 -20.797 -10.508 1 96.12 91 GLU A O 1
ATOM 678 N N . LEU A 1 92 ? -13.805 -19.906 -12.547 1 96.31 92 LEU A N 1
ATOM 679 C CA . LEU A 1 92 ? -14.211 -18.625 -11.984 1 96.31 92 LEU A CA 1
ATOM 680 C C . LEU A 1 92 ? -15.508 -18.766 -11.188 1 96.31 92 LEU A C 1
ATOM 682 O O . LEU A 1 92 ? -15.617 -18.234 -10.078 1 96.31 92 LEU A O 1
ATOM 686 N N . ILE A 1 93 ? -16.469 -19.469 -11.711 1 96.5 93 ILE A N 1
ATOM 687 C CA . ILE A 1 93 ? -17.719 -19.641 -10.977 1 96.5 93 ILE A CA 1
ATOM 688 C C . ILE A 1 93 ? -17.469 -20.438 -9.703 1 96.5 93 ILE A C 1
ATOM 690 O O . ILE A 1 93 ? -18.062 -20.156 -8.656 1 96.5 93 ILE A O 1
ATOM 694 N N . ASP A 1 94 ? -16.594 -21.422 -9.773 1 96.5 94 ASP A N 1
ATOM 695 C CA . ASP A 1 94 ? -16.234 -22.172 -8.578 1 96.5 94 ASP A CA 1
ATOM 696 C C . ASP A 1 94 ? -15.641 -21.25 -7.512 1 96.5 94 ASP A C 1
ATOM 698 O O . ASP A 1 94 ? -15.961 -21.375 -6.328 1 96.5 94 ASP A O 1
ATOM 702 N N . GLN A 1 95 ? -14.836 -20.359 -7.984 1 96.38 95 GLN A N 1
ATOM 703 C CA . GLN A 1 95 ? -14.234 -19.391 -7.07 1 96.38 95 GLN A CA 1
ATOM 704 C C . GLN A 1 95 ? -15.289 -18.484 -6.445 1 96.38 95 GLN A C 1
ATOM 706 O O . GLN A 1 95 ? -15.242 -18.203 -5.246 1 96.38 95 GLN A O 1
ATOM 711 N N . MET A 1 96 ? -16.219 -18.078 -7.188 1 96.5 96 MET A N 1
ATOM 712 C CA . MET A 1 96 ? -17.281 -17.203 -6.695 1 96.5 96 MET A CA 1
ATOM 713 C C . MET A 1 96 ? -18.172 -17.938 -5.695 1 96.5 96 MET A C 1
ATOM 715 O O . MET A 1 96 ? -18.578 -17.359 -4.68 1 96.5 96 MET A O 1
ATOM 719 N N . VAL A 1 97 ? -18.438 -19.188 -5.988 1 97.12 97 VAL A N 1
ATOM 720 C CA . VAL A 1 97 ? -19.234 -20 -5.078 1 97.12 97 VAL A CA 1
ATOM 721 C C . VAL A 1 97 ? -18.469 -20.203 -3.768 1 97.12 97 VAL A C 1
ATOM 723 O O . VAL A 1 97 ? -19.031 -20.031 -2.684 1 97.12 97 VAL A O 1
ATOM 726 N N . ARG A 1 98 ? -17.172 -20.562 -3.904 1 96.88 98 ARG A N 1
ATOM 727 C CA . ARG A 1 98 ? -16.312 -20.719 -2.734 1 96.88 98 ARG A CA 1
ATOM 728 C C . ARG A 1 98 ? -16.312 -19.453 -1.878 1 96.88 98 ARG A C 1
ATOM 730 O O . ARG A 1 98 ? -16.453 -19.531 -0.654 1 96.88 98 ARG A O 1
ATOM 737 N N . PHE A 1 99 ? -16.188 -18.359 -2.486 1 96.75 99 PHE A N 1
ATOM 738 C CA . PHE A 1 99 ? -16.172 -17.047 -1.824 1 96.75 99 PHE A CA 1
ATOM 739 C C . PHE A 1 99 ? -17.469 -16.828 -1.039 1 96.75 99 PHE A C 1
ATOM 741 O O . PHE A 1 99 ? -17.422 -16.453 0.133 1 96.75 99 PHE A O 1
ATOM 748 N N . GLU A 1 100 ? -18.562 -17.109 -1.697 1 96.94 100 GLU A N 1
ATOM 749 C CA . GLU A 1 100 ? -19.875 -16.922 -1.07 1 96.94 100 GLU A CA 1
ATOM 750 C C . GLU A 1 100 ? -20.062 -17.859 0.116 1 96.94 100 GLU A C 1
ATOM 752 O O . GLU A 1 100 ? -20.562 -17.453 1.164 1 96.94 100 GLU A O 1
ATOM 757 N N . LEU A 1 101 ? -19.641 -19.094 -0.033 1 97.38 101 LEU A N 1
ATOM 758 C CA . LEU A 1 101 ? -19.766 -20.078 1.036 1 97.38 101 LEU A CA 1
ATOM 759 C C . LEU A 1 101 ? -18.969 -19.641 2.262 1 97.38 101 LEU A C 1
ATOM 761 O O . LEU A 1 101 ? -19.469 -19.719 3.389 1 97.38 101 LEU A O 1
ATOM 765 N N . LEU A 1 102 ? -17.75 -19.203 1.999 1 97.25 102 LEU A N 1
ATOM 766 C CA . LEU A 1 102 ? -16.906 -18.781 3.102 1 97.25 102 LEU A CA 1
ATOM 767 C C . LEU A 1 102 ? -17.469 -17.531 3.783 1 97.25 102 LEU A C 1
ATOM 769 O O . LEU A 1 102 ? -17.438 -17.438 5.012 1 97.25 102 LEU A O 1
ATOM 773 N N . ALA A 1 103 ? -17.953 -16.594 3.012 1 96.81 103 ALA A N 1
ATOM 774 C CA . ALA A 1 103 ? -18.547 -15.391 3.576 1 96.81 103 ALA A CA 1
ATOM 775 C C . ALA A 1 103 ? -19.75 -15.727 4.457 1 96.81 103 ALA A C 1
ATOM 777 O O . ALA A 1 103 ? -19.891 -15.188 5.559 1 96.81 103 ALA A O 1
ATOM 778 N N . GLN A 1 104 ? -20.625 -16.641 3.992 1 95.88 104 GLN A N 1
ATOM 779 C CA . GLN A 1 104 ? -21.797 -17.062 4.754 1 95.88 104 GLN A CA 1
ATOM 780 C C . GLN A 1 104 ? -21.391 -17.75 6.055 1 95.88 104 GLN A C 1
ATOM 782 O O . GLN A 1 104 ? -22.016 -17.516 7.098 1 95.88 104 GLN A O 1
ATOM 787 N N . GLU A 1 105 ? -20.422 -18.578 5.926 1 95.94 105 GLU A N 1
ATOM 788 C CA . GLU A 1 105 ? -19.953 -19.25 7.129 1 95.94 105 GLU A CA 1
ATOM 789 C C . GLU A 1 105 ? -19.391 -18.266 8.141 1 95.94 105 GLU A C 1
ATOM 791 O O . GLU A 1 105 ? -19.672 -18.359 9.336 1 95.94 105 GLU A O 1
ATOM 796 N N . ALA A 1 106 ? -18.578 -17.328 7.676 1 96.94 106 ALA A N 1
ATOM 797 C CA . ALA A 1 106 ? -18.016 -16.297 8.547 1 96.94 106 ALA A CA 1
ATOM 798 C C . ALA A 1 106 ? -19.141 -15.508 9.234 1 96.94 106 ALA A C 1
ATOM 800 O O . ALA A 1 106 ? -19.047 -15.203 10.43 1 96.94 106 ALA A O 1
ATOM 801 N N . ASP A 1 107 ? -20.141 -15.195 8.484 1 95.31 107 ASP A N 1
ATOM 802 C CA . ASP A 1 107 ? -21.297 -14.492 9.031 1 95.31 107 ASP A CA 1
ATOM 803 C C . ASP A 1 107 ? -22.016 -15.344 10.078 1 95.31 107 ASP A C 1
ATOM 805 O O . ASP A 1 107 ? -22.359 -14.844 11.156 1 95.31 107 ASP A O 1
ATOM 809 N N . ARG A 1 108 ? -22.25 -16.594 9.75 1 94.69 108 ARG A N 1
ATOM 810 C CA . ARG A 1 108 ? -22.922 -17.516 10.656 1 94.69 108 ARG A CA 1
ATOM 811 C C . ARG A 1 108 ? -22.172 -17.641 11.969 1 94.69 108 ARG A C 1
ATOM 813 O O . ARG A 1 108 ? -22.781 -17.734 13.039 1 94.69 108 ARG A O 1
ATOM 820 N N . GLU A 1 109 ? -20.891 -17.609 11.875 1 95.44 109 GLU A N 1
ATOM 821 C CA . GLU A 1 109 ? -20.047 -17.75 13.062 1 95.44 109 GLU A CA 1
ATOM 822 C C . GLU A 1 109 ? -19.906 -16.406 13.789 1 95.44 109 GLU A C 1
ATOM 824 O O . GLU A 1 109 ? -19.188 -16.312 14.781 1 95.44 109 GLU A O 1
ATOM 829 N N . GLY A 1 110 ? -20.484 -15.359 13.312 1 96 110 GLY A N 1
ATOM 830 C CA . GLY A 1 110 ? -20.609 -14.109 14.039 1 96 110 GLY A CA 1
ATOM 831 C C . GLY A 1 110 ? -19.469 -13.148 13.773 1 96 110 GLY A C 1
ATOM 832 O O . GLY A 1 110 ? -19.266 -12.195 14.523 1 96 110 GLY A O 1
ATOM 833 N N . PHE A 1 111 ? -18.734 -13.359 12.719 1 95.94 111 PHE A N 1
ATOM 834 C CA . PHE A 1 111 ? -17.562 -12.516 12.461 1 95.94 111 PHE A CA 1
ATOM 835 C C . PHE A 1 111 ? -18 -11.125 12.023 1 95.94 111 PHE A C 1
ATOM 837 O O . PHE A 1 111 ? -17.219 -10.172 12.109 1 95.94 111 PHE A O 1
ATOM 844 N N . ASP A 1 112 ? -19.203 -10.977 11.484 1 94.38 112 ASP A N 1
ATOM 845 C CA . ASP A 1 112 ? -19.703 -9.672 11.062 1 94.38 112 ASP A CA 1
ATOM 846 C C . ASP A 1 112 ? -19.953 -8.758 12.258 1 94.38 112 ASP A C 1
ATOM 848 O O . ASP A 1 112 ? -20.078 -7.543 12.109 1 94.38 112 ASP A O 1
ATOM 852 N N . GLU A 1 113 ? -19.922 -9.281 13.43 1 93.38 113 GLU A N 1
ATOM 853 C CA . GLU A 1 113 ? -20.219 -8.508 14.633 1 93.38 113 GLU A CA 1
ATOM 854 C C . GLU A 1 113 ? -18.938 -8.039 15.312 1 93.38 113 GLU A C 1
ATOM 856 O O . GLU A 1 113 ? -18.984 -7.219 16.234 1 93.38 113 GLU A O 1
ATOM 861 N N . LEU A 1 114 ? -17.875 -8.609 14.883 1 92.38 114 LEU A N 1
ATOM 862 C CA . LEU A 1 114 ? -16.609 -8.195 15.477 1 92.38 114 LEU A CA 1
ATOM 863 C C . LEU A 1 114 ? -16.359 -6.715 15.242 1 92.38 114 LEU A C 1
ATOM 865 O O . LEU A 1 114 ? -16.578 -6.207 14.141 1 92.38 114 LEU A O 1
ATOM 869 N N . PRO A 1 115 ? -15.852 -6.016 16.281 1 88.44 115 PRO A N 1
ATOM 870 C CA . PRO A 1 115 ? -15.68 -4.562 16.188 1 88.44 115 PRO A CA 1
ATOM 871 C C . PRO A 1 115 ? -14.766 -4.148 15.039 1 88.44 115 PRO A C 1
ATOM 873 O O . PRO A 1 115 ? -15.016 -3.148 14.367 1 88.44 115 PRO A O 1
ATOM 876 N N . ASP A 1 116 ? -13.719 -4.875 14.852 1 90.38 116 ASP A N 1
ATOM 877 C CA . ASP A 1 116 ? -12.781 -4.504 13.797 1 90.38 116 ASP A CA 1
ATOM 878 C C . ASP A 1 116 ? -13.406 -4.691 12.414 1 90.38 116 ASP A C 1
ATOM 880 O O . ASP A 1 116 ? -13.172 -3.891 11.508 1 90.38 116 ASP A O 1
ATOM 884 N N . VAL A 1 117 ? -14.211 -5.711 12.242 1 93.69 117 VAL A N 1
ATOM 885 C CA . VAL A 1 117 ? -14.906 -5.949 10.984 1 93.69 117 VAL A CA 1
ATOM 886 C C . VAL A 1 117 ? -15.945 -4.852 10.75 1 93.69 117 VAL A C 1
ATOM 888 O O . VAL A 1 117 ? -16.047 -4.309 9.648 1 93.69 117 VAL A O 1
ATOM 891 N N . GLN A 1 118 ? -16.625 -4.484 11.805 1 91.94 118 GLN A N 1
ATOM 892 C CA . GLN A 1 118 ? -17.641 -3.432 11.703 1 91.94 118 GLN A CA 1
ATOM 893 C C . GLN A 1 118 ? -17 -2.094 11.352 1 91.94 118 GLN A C 1
ATOM 895 O O . GLN A 1 118 ? -17.516 -1.354 10.508 1 91.94 118 GLN A O 1
ATOM 900 N N . ARG A 1 119 ? -15.938 -1.807 11.984 1 92.25 119 ARG A N 1
ATOM 901 C CA . ARG A 1 119 ? -15.242 -0.551 11.727 1 92.25 119 ARG A CA 1
ATOM 902 C C . ARG A 1 119 ? -14.781 -0.469 10.273 1 92.25 119 ARG A C 1
ATOM 904 O O . ARG A 1 119 ? -14.977 0.555 9.617 1 92.25 119 ARG A O 1
ATOM 911 N N . THR A 1 120 ? -14.203 -1.521 9.82 1 94.06 120 THR A N 1
ATOM 912 C CA . THR A 1 120 ? -13.703 -1.544 8.445 1 94.06 120 THR A CA 1
ATOM 913 C C . THR A 1 120 ? -14.859 -1.411 7.457 1 94.06 120 THR A C 1
ATOM 915 O O . THR A 1 120 ? -14.75 -0.691 6.461 1 94.06 120 THR A O 1
ATOM 918 N N . ARG A 1 121 ? -15.914 -2.102 7.723 1 93.88 121 ARG A N 1
ATOM 919 C CA . ARG A 1 121 ? -17.109 -1.995 6.875 1 93.88 121 ARG A CA 1
ATOM 920 C C . ARG A 1 121 ? -17.594 -0.552 6.793 1 93.88 121 ARG A C 1
ATOM 922 O O . ARG A 1 121 ? -17.859 -0.046 5.699 1 93.88 121 ARG A O 1
ATOM 929 N N . LYS A 1 122 ? -17.641 0.11 7.949 1 95.19 122 LYS A N 1
ATOM 930 C CA . LYS A 1 122 ? -18.109 1.495 7.984 1 95.19 122 LYS A CA 1
ATOM 931 C C . LYS A 1 122 ? -17.156 2.412 7.223 1 95.19 122 LYS A C 1
ATOM 933 O O . LYS A 1 122 ? -17.594 3.336 6.535 1 95.19 122 LYS A O 1
ATOM 938 N N . GLN A 1 123 ? -15.906 2.127 7.367 1 96 123 GLN A N 1
ATOM 939 C CA . GLN A 1 123 ? -14.914 2.922 6.648 1 96 123 GLN A CA 1
ATOM 940 C C . GLN A 1 123 ? -15.109 2.818 5.141 1 96 123 GLN A C 1
ATOM 942 O O . GLN A 1 123 ? -15.078 3.83 4.434 1 96 123 GLN A O 1
ATOM 947 N N . ILE A 1 124 ? -15.359 1.652 4.684 1 95.81 124 ILE A N 1
ATOM 948 C CA . ILE A 1 124 ? -15.555 1.43 3.254 1 95.81 124 ILE A CA 1
ATOM 949 C C . ILE A 1 124 ? -16.828 2.119 2.789 1 95.81 124 ILE A C 1
ATOM 951 O O . ILE A 1 124 ? -16.859 2.73 1.72 1 95.81 124 ILE A O 1
ATOM 955 N N . LEU A 1 125 ? -17.828 2.014 3.592 1 95.12 125 LEU A N 1
ATOM 956 C CA . LEU A 1 125 ? -19.125 2.631 3.297 1 95.12 125 LEU A CA 1
ATOM 957 C C . LEU A 1 125 ? -18.984 4.145 3.199 1 95.12 125 LEU A C 1
ATOM 959 O O . LEU A 1 125 ? -19.453 4.754 2.232 1 95.12 125 LEU A O 1
ATOM 963 N N . ILE A 1 126 ? -18.328 4.715 4.172 1 96.25 126 ILE A N 1
ATOM 964 C CA . ILE A 1 126 ? -18.156 6.16 4.238 1 96.25 126 ILE A CA 1
ATOM 965 C C . ILE A 1 126 ? -17.328 6.633 3.045 1 96.25 126 ILE A C 1
ATOM 967 O O . ILE A 1 126 ? -17.672 7.609 2.379 1 96.25 126 ILE A O 1
ATOM 971 N N . ARG A 1 127 ? -16.234 5.938 2.818 1 95.38 127 ARG A N 1
ATOM 972 C CA . ARG A 1 127 ? -15.367 6.312 1.708 1 95.38 127 ARG A CA 1
ATOM 973 C C . ARG A 1 127 ? -16.125 6.301 0.388 1 95.38 127 ARG A C 1
ATOM 975 O O . ARG A 1 127 ? -16.016 7.238 -0.407 1 95.38 127 ARG A O 1
ATOM 982 N N . ARG A 1 128 ? -16.891 5.227 0.146 1 95.75 128 ARG A N 1
ATOM 983 C CA . ARG A 1 128 ? -17.656 5.102 -1.089 1 95.75 128 ARG A CA 1
ATOM 984 C C . ARG A 1 128 ? -18.734 6.184 -1.179 1 95.75 128 ARG A C 1
ATOM 986 O O . ARG A 1 128 ? -18.969 6.746 -2.25 1 95.75 128 ARG A O 1
ATOM 993 N N . PHE A 1 129 ? -19.391 6.539 -0.115 1 95.81 129 PHE A N 1
ATOM 994 C CA . PHE A 1 129 ? -20.422 7.559 -0.004 1 95.81 129 PHE A CA 1
ATOM 995 C C . PHE A 1 129 ? -19.859 8.945 -0.295 1 95.81 129 PHE A C 1
ATOM 997 O O . PHE A 1 129 ? -20.375 9.656 -1.156 1 95.81 129 PHE A O 1
ATOM 1004 N N . LEU A 1 130 ? -18.719 9.195 0.362 1 94.69 130 LEU A N 1
ATOM 1005 C CA . LEU A 1 130 ? -18.125 10.523 0.212 1 94.69 130 LEU A CA 1
ATOM 1006 C C . LEU A 1 130 ? -17.547 10.703 -1.184 1 94.69 130 LEU A C 1
ATOM 1008 O O . LEU A 1 130 ? -17.609 11.797 -1.752 1 94.69 130 LEU A O 1
ATOM 1012 N N . LYS A 1 131 ? -16.969 9.641 -1.747 1 92.69 131 LYS A N 1
ATOM 1013 C CA . LYS A 1 131 ? -16.438 9.719 -3.107 1 92.69 131 LYS A CA 1
ATOM 1014 C C . LYS A 1 131 ? -17.531 10.078 -4.105 1 92.69 131 LYS A C 1
ATOM 1016 O O . LYS A 1 131 ? -17.375 10.977 -4.93 1 92.69 131 LYS A O 1
ATOM 1021 N N . GLN A 1 132 ? -18.641 9.438 -4.016 1 90.25 132 GLN A N 1
ATOM 1022 C CA . GLN A 1 132 ? -19.734 9.641 -4.98 1 90.25 132 GLN A CA 1
ATOM 1023 C C . GLN A 1 132 ? -20.406 10.984 -4.766 1 90.25 132 GLN A C 1
ATOM 1025 O O . GLN A 1 132 ? -20.703 11.703 -5.727 1 90.25 132 GLN A O 1
ATOM 1030 N N . GLN A 1 133 ? -20.656 11.328 -3.5 1 86.19 133 GLN A N 1
ATOM 1031 C CA . GLN A 1 133 ? -21.484 12.492 -3.213 1 86.19 133 GLN A CA 1
ATOM 1032 C C . GLN A 1 133 ? -20.656 13.781 -3.311 1 86.19 133 GLN A C 1
ATOM 1034 O O . GLN A 1 133 ? -21.203 14.836 -3.645 1 86.19 133 GLN A O 1
ATOM 1039 N N . TYR A 1 134 ? -19.312 13.688 -3.096 1 82.31 134 TYR A N 1
ATOM 1040 C CA . TYR A 1 134 ? -18.594 14.945 -2.947 1 82.31 134 TYR A CA 1
ATOM 1041 C C . TYR A 1 134 ? -17.375 14.992 -3.859 1 82.31 134 TYR A C 1
ATOM 1043 O O . TYR A 1 134 ? -17.109 16.016 -4.5 1 82.31 134 TYR A O 1
ATOM 1051 N N . GLU A 1 135 ? -16.719 13.891 -4.035 1 76.69 135 GLU A N 1
ATOM 1052 C CA . GLU A 1 135 ? -15.531 13.922 -4.895 1 76.69 135 GLU A CA 1
ATOM 1053 C C . GLU A 1 135 ? -15.93 13.961 -6.367 1 76.69 135 GLU A C 1
ATOM 1055 O O . GLU A 1 135 ? -15.328 14.695 -7.156 1 76.69 135 GLU A O 1
ATOM 1060 N N . ASP A 1 136 ? -16.984 13.352 -6.672 1 80.62 136 ASP A N 1
ATOM 1061 C CA . ASP A 1 136 ? -17.391 13.273 -8.07 1 80.62 136 ASP A CA 1
ATOM 1062 C C . ASP A 1 136 ? -18.281 14.461 -8.445 1 80.62 136 ASP A C 1
ATOM 1064 O O . ASP A 1 136 ? -18.359 14.836 -9.617 1 80.62 136 ASP A O 1
ATOM 1068 N N . ARG A 1 137 ? -18.859 15.094 -7.457 1 83.06 137 ARG A N 1
ATOM 1069 C CA . ARG A 1 137 ? -19.812 16.156 -7.738 1 83.06 137 ARG A CA 1
ATOM 1070 C C . ARG A 1 137 ? -19.141 17.531 -7.703 1 83.06 137 ARG A C 1
ATOM 1072 O O . ARG A 1 137 ? -19.469 18.422 -8.492 1 83.06 137 ARG A O 1
ATOM 1079 N N . ILE A 1 138 ? -18.234 17.75 -6.754 1 89.75 138 ILE A N 1
ATOM 1080 C CA . ILE A 1 138 ? -17.469 18.984 -6.68 1 89.75 138 ILE A CA 1
ATOM 1081 C C . ILE A 1 138 ? -16.188 18.859 -7.508 1 89.75 138 ILE A C 1
ATOM 1083 O O . ILE A 1 138 ? -15.258 18.172 -7.109 1 89.75 138 ILE A O 1
ATOM 1087 N N . GLN A 1 139 ? -16.188 19.547 -8.609 1 90.06 139 GLN A N 1
ATOM 1088 C CA . GLN A 1 139 ? -15.07 19.422 -9.547 1 90.06 139 GLN A CA 1
ATOM 1089 C C . GLN A 1 139 ? -14.117 20.609 -9.43 1 90.06 139 GLN A C 1
ATOM 1091 O O . GLN A 1 139 ? -14.492 21.672 -8.93 1 90.06 139 GLN A O 1
ATOM 1096 N N . LEU A 1 140 ? -12.898 20.406 -9.867 1 90.19 140 LEU A N 1
ATOM 1097 C CA . LEU A 1 140 ? -11.891 21.453 -9.891 1 90.19 140 LEU A CA 1
ATOM 1098 C C . LEU A 1 140 ? -12.367 22.656 -10.703 1 90.19 140 LEU A C 1
ATOM 1100 O O . LEU A 1 140 ? -12.055 23.797 -10.367 1 90.19 140 LEU A O 1
ATOM 1104 N N . SER A 1 141 ? -13.156 22.344 -11.711 1 90.06 141 SER A N 1
ATOM 1105 C CA . SER A 1 141 ? -13.656 23.375 -12.609 1 90.06 141 SER A CA 1
ATOM 1106 C C . SER A 1 141 ? -14.68 24.266 -11.914 1 90.06 141 SER A C 1
ATOM 1108 O O . SER A 1 141 ? -14.984 25.359 -12.391 1 90.06 141 SER A O 1
ATOM 1110 N N . ASP A 1 142 ? -15.18 23.781 -10.805 1 91.81 142 ASP A N 1
ATOM 1111 C CA . ASP A 1 142 ? -16.141 24.594 -10.047 1 91.81 142 ASP A CA 1
ATOM 1112 C C . ASP A 1 142 ? -15.453 25.766 -9.359 1 91.81 142 ASP A C 1
ATOM 1114 O O . ASP A 1 142 ? -16.109 26.719 -8.93 1 91.81 142 ASP A O 1
ATOM 1118 N N . VAL A 1 143 ? -14.109 25.734 -9.188 1 95.69 143 VAL A N 1
ATOM 1119 C CA . VAL A 1 143 ? -13.328 26.844 -8.68 1 95.69 143 VAL A CA 1
ATOM 1120 C C . VAL A 1 143 ? -12.984 27.797 -9.82 1 95.69 143 VAL A C 1
ATOM 1122 O O . VAL A 1 143 ? -12.141 27.5 -10.664 1 95.69 143 VAL A O 1
ATOM 1125 N N . SER A 1 144 ? -13.539 28.953 -9.805 1 95.69 144 SER A N 1
ATOM 1126 C CA . SER A 1 144 ? -13.391 29.906 -10.906 1 95.69 144 SER A CA 1
ATOM 1127 C C . SER A 1 144 ? -12.039 30.625 -10.844 1 95.69 144 SER A C 1
ATOM 1129 O O . SER A 1 144 ? -11.367 30.609 -9.805 1 95.69 144 SER A O 1
ATOM 1131 N N . ASP A 1 145 ? -11.695 31.219 -11.969 1 96.56 145 ASP A N 1
ATOM 1132 C CA . ASP A 1 145 ? -10.492 32.031 -12 1 96.56 145 ASP A CA 1
ATOM 1133 C C . ASP A 1 145 ? -10.617 33.219 -11.047 1 96.56 145 ASP A C 1
ATOM 1135 O O . ASP A 1 145 ? -9.625 33.656 -10.453 1 96.56 145 ASP A O 1
ATOM 1139 N N . GLU A 1 146 ? -11.82 33.688 -10.922 1 97.31 146 GLU A N 1
ATOM 1140 C CA . GLU A 1 146 ? -12.07 34.781 -10 1 97.31 146 GLU A CA 1
ATOM 1141 C C . GLU A 1 146 ? -11.812 34.375 -8.555 1 97.31 146 GLU A C 1
ATOM 1143 O O . GLU A 1 146 ? -11.25 35.125 -7.773 1 97.31 146 GLU A O 1
ATOM 1148 N N . ASP A 1 147 ? -12.188 33.156 -8.227 1 97.5 147 ASP A N 1
ATOM 1149 C CA . ASP A 1 147 ? -11.922 32.625 -6.887 1 97.5 147 ASP A CA 1
ATOM 1150 C C . ASP A 1 147 ? -10.43 32.594 -6.602 1 97.5 147 ASP A C 1
ATOM 1152 O O . ASP A 1 147 ? -9.984 32.969 -5.516 1 97.5 147 ASP A O 1
ATOM 1156 N N . VAL A 1 148 ? -9.68 32.156 -7.57 1 97.69 148 VAL A N 1
ATOM 1157 C CA . VAL A 1 148 ? -8.234 32.031 -7.43 1 97.69 148 VAL A CA 1
ATOM 1158 C C . VAL A 1 148 ? -7.602 33.406 -7.266 1 97.69 148 VAL A C 1
ATOM 1160 O O . VAL A 1 148 ? -6.77 33.594 -6.379 1 97.69 148 VAL A O 1
ATOM 1163 N N . ARG A 1 149 ? -8.016 34.312 -8.07 1 97.25 149 ARG A N 1
ATOM 1164 C CA . ARG A 1 149 ? -7.484 35.688 -8.008 1 97.25 149 ARG A CA 1
ATOM 1165 C C . ARG A 1 149 ? -7.77 36.312 -6.648 1 97.25 149 ARG A C 1
ATOM 1167 O O . ARG A 1 149 ? -6.887 36.906 -6.047 1 97.25 149 ARG A O 1
ATOM 1174 N N . ARG A 1 150 ? -8.961 36.156 -6.195 1 97.62 150 ARG A N 1
ATOM 1175 C CA . ARG A 1 150 ? -9.359 36.719 -4.906 1 97.62 150 ARG A CA 1
ATOM 1176 C C . ARG A 1 150 ? -8.516 36.156 -3.775 1 97.62 150 ARG A C 1
ATOM 1178 O O . ARG A 1 150 ? -8.07 36.875 -2.889 1 97.62 150 ARG A O 1
ATOM 1185 N N . TYR A 1 151 ? -8.297 34.875 -3.85 1 97.69 151 TYR A N 1
ATOM 1186 C CA . TYR A 1 151 ? -7.477 34.25 -2.82 1 97.69 151 TYR A CA 1
ATOM 1187 C C . TYR A 1 151 ? -6.051 34.781 -2.863 1 97.69 151 TYR A C 1
ATOM 1189 O O . TYR A 1 151 ? -5.477 35.125 -1.824 1 97.69 151 TYR A O 1
ATOM 1197 N N . TYR A 1 152 ? -5.477 34.812 -4.059 1 97.25 152 TYR A N 1
ATOM 1198 C CA . TYR A 1 152 ? -4.113 35.281 -4.238 1 97.25 152 TYR A CA 1
ATOM 1199 C C . TYR A 1 152 ? -3.961 36.688 -3.664 1 97.25 152 TYR A C 1
ATOM 1201 O O . TYR A 1 152 ? -3.004 36.969 -2.938 1 97.25 152 TYR A O 1
ATOM 1209 N N . GLU A 1 153 ? -4.949 37.531 -3.906 1 95.94 153 GLU A N 1
ATOM 1210 C CA . GLU A 1 153 ? -4.895 38.938 -3.479 1 95.94 153 GLU A CA 1
ATOM 1211 C C . GLU A 1 153 ? -5.051 39.062 -1.966 1 95.94 153 GLU A C 1
ATOM 1213 O O . GLU A 1 153 ? -4.426 39.906 -1.337 1 95.94 153 GLU A O 1
ATOM 1218 N N . SER A 1 154 ? -5.871 38.188 -1.45 1 95.69 154 SER A N 1
ATOM 1219 C CA . SER A 1 154 ? -6.145 38.25 -0.019 1 95.69 154 SER A CA 1
ATOM 1220 C C . SER A 1 154 ? -5.039 37.594 0.787 1 95.69 154 SER A C 1
ATOM 1222 O O . SER A 1 154 ? -4.941 37.781 2.002 1 95.69 154 SER A O 1
ATOM 1224 N N . HIS A 1 155 ? -4.234 36.812 0.094 1 94.5 155 HIS A N 1
ATOM 1225 C CA . HIS A 1 155 ? -3.166 36.094 0.781 1 94.5 155 HIS A CA 1
ATOM 1226 C C . HIS A 1 155 ? -1.818 36.344 0.111 1 94.5 155 HIS A C 1
ATOM 1228 O O . HIS A 1 155 ? -1.044 35.406 -0.101 1 94.5 155 HIS A O 1
ATOM 1234 N N . ARG A 1 156 ? -1.536 37.469 -0.205 1 90.25 156 ARG A N 1
ATOM 1235 C CA . ARG A 1 156 ? -0.337 37.875 -0.94 1 90.25 156 ARG A CA 1
ATOM 1236 C C . ARG A 1 156 ? 0.924 37.469 -0.183 1 90.25 156 ARG A C 1
ATOM 1238 O O . ARG A 1 156 ? 1.932 37.094 -0.793 1 90.25 156 ARG A O 1
ATOM 1245 N N . SER A 1 157 ? 0.884 37.5 1.167 1 88.94 157 SER A N 1
ATOM 1246 C CA . SER A 1 157 ? 2.053 37.219 1.995 1 88.94 157 SER A CA 1
ATOM 1247 C C . SER A 1 157 ? 2.467 35.75 1.894 1 88.94 157 SER A C 1
ATOM 1249 O O . SER A 1 157 ? 3.607 35.406 2.199 1 88.94 157 SER A O 1
ATOM 1251 N N . GLU A 1 158 ? 1.517 34.969 1.497 1 91.56 158 GLU A N 1
ATOM 1252 C CA . GLU A 1 158 ? 1.827 33.531 1.335 1 91.56 158 GLU A CA 1
ATOM 1253 C C . GLU A 1 158 ? 2.646 33.281 0.072 1 91.56 158 GLU A C 1
ATOM 1255 O O . GLU A 1 158 ? 3.396 32.312 -0.009 1 91.56 158 GLU A O 1
ATOM 1260 N N . PHE A 1 159 ? 2.514 34.188 -0.837 1 93.19 159 PHE A N 1
ATOM 1261 C CA . PHE A 1 159 ? 3.107 33.938 -2.148 1 93.19 159 PHE A CA 1
ATOM 1262 C C . PHE A 1 159 ? 4.27 34.906 -2.395 1 93.19 159 PHE A C 1
ATOM 1264 O O . PHE A 1 159 ? 5.059 34.719 -3.32 1 93.19 159 PHE A O 1
ATOM 1271 N N . ASN A 1 160 ? 4.301 35.938 -1.627 1 90.38 160 ASN A N 1
ATOM 1272 C CA . ASN A 1 160 ? 5.359 36.938 -1.708 1 90.38 160 ASN A CA 1
ATOM 1273 C C . ASN A 1 160 ? 6.035 37.156 -0.357 1 90.38 160 ASN A C 1
ATOM 1275 O O . ASN A 1 160 ? 5.43 37.688 0.569 1 90.38 160 ASN A O 1
ATOM 1279 N N . LYS A 1 161 ? 7.223 36.688 -0.278 1 91.75 161 LYS A N 1
ATOM 1280 C CA . LYS A 1 161 ? 8.008 36.875 0.942 1 91.75 161 LYS A CA 1
ATOM 1281 C C . LYS A 1 161 ? 9.312 37.594 0.653 1 91.75 161 LYS A C 1
ATOM 1283 O O . LYS A 1 161 ? 10.031 37.281 -0.288 1 91.75 161 LYS A O 1
ATOM 1288 N N . PRO A 1 162 ? 9.516 38.656 1.407 1 94 162 PRO A N 1
ATOM 1289 C CA . PRO A 1 162 ? 10.758 39.406 1.191 1 94 162 PRO A CA 1
ATOM 1290 C C . PRO A 1 162 ? 12 38.594 1.604 1 94 162 PRO A C 1
ATOM 1292 O O . PRO A 1 162 ? 11.883 37.594 2.275 1 94 162 PRO A O 1
ATOM 1295 N N . GLU A 1 163 ? 13.102 39.062 1.08 1 95.62 163 GLU A N 1
ATOM 1296 C CA . GLU A 1 163 ? 14.383 38.5 1.53 1 95.62 163 GLU A CA 1
ATOM 1297 C C . GLU A 1 163 ? 14.516 38.594 3.047 1 95.62 163 GLU A C 1
ATOM 1299 O O . GLU A 1 163 ? 14.117 39.594 3.65 1 95.62 163 GLU A O 1
ATOM 1304 N N . GLN A 1 164 ? 15.039 37.531 3.621 1 97.12 164 GLN A N 1
ATOM 1305 C CA . GLN A 1 164 ? 15.289 37.562 5.059 1 97.12 164 GLN A CA 1
ATOM 1306 C C . GLN A 1 164 ? 16.734 37.188 5.367 1 97.12 164 GLN A C 1
ATOM 1308 O O . GLN A 1 164 ? 17.391 36.5 4.582 1 97.12 164 GLN A O 1
ATOM 1313 N N . VAL A 1 165 ? 17.234 37.75 6.457 1 97.94 165 VAL A N 1
ATOM 1314 C CA . VAL A 1 165 ? 18.547 37.344 6.945 1 97.94 165 VAL A CA 1
ATOM 1315 C C . VAL A 1 165 ? 18.453 36.875 8.398 1 97.94 165 VAL A C 1
ATOM 1317 O O . VAL A 1 165 ? 17.5 37.25 9.102 1 97.94 165 VAL A O 1
ATOM 1320 N N . ARG A 1 166 ? 19.312 35.969 8.703 1 98.12 166 ARG A N 1
ATOM 1321 C CA . ARG A 1 166 ? 19.516 35.594 10.102 1 98.12 166 ARG A CA 1
ATOM 1322 C C . ARG A 1 166 ? 20.844 36.156 10.625 1 98.12 166 ARG A C 1
ATOM 1324 O O . ARG A 1 166 ? 21.875 36.062 9.961 1 98.12 166 ARG A O 1
ATOM 1331 N N . ALA A 1 167 ? 20.75 36.812 11.797 1 98 167 ALA A N 1
ATOM 1332 C CA . ALA A 1 167 ? 21.953 37.438 12.352 1 98 167 ALA A CA 1
ATOM 1333 C C . ALA A 1 167 ? 22.047 37.188 13.852 1 98 167 ALA A C 1
ATOM 1335 O O . ALA A 1 167 ? 21.031 36.906 14.5 1 98 167 ALA A O 1
ATOM 1336 N N . SER A 1 168 ? 23.234 37.219 14.297 1 98.12 168 SER A N 1
ATOM 1337 C CA . SER A 1 168 ? 23.516 37.25 15.727 1 98.12 168 SER A CA 1
ATOM 1338 C C . SER A 1 168 ? 24.188 38.562 16.109 1 98.12 168 SER A C 1
ATOM 1340 O O . SER A 1 168 ? 24.906 39.156 15.312 1 98.12 168 SER A O 1
ATOM 1342 N N . HIS A 1 169 ? 23.812 39.062 17.312 1 98.44 169 HIS A N 1
ATOM 1343 C CA . HIS A 1 169 ? 24.453 40.312 17.75 1 98.44 169 HIS A CA 1
ATOM 1344 C C . HIS A 1 169 ? 25.016 40.156 19.156 1 98.44 169 HIS A C 1
ATOM 1346 O O . HIS A 1 169 ? 24.656 39.219 19.875 1 98.44 169 HIS A O 1
ATOM 1352 N N . ILE A 1 170 ? 26 40.938 19.469 1 98.31 170 ILE A N 1
ATOM 1353 C CA . ILE A 1 170 ? 26.469 41.156 20.828 1 98.31 170 ILE A CA 1
ATOM 1354 C C . ILE A 1 170 ? 26.141 42.594 21.234 1 98.31 170 ILE A C 1
ATOM 1356 O O . ILE A 1 170 ? 26.719 43.562 20.688 1 98.31 170 ILE A O 1
ATOM 1360 N N . PHE A 1 171 ? 25.25 42.719 22.141 1 98.5 171 PHE A N 1
ATOM 1361 C CA . PHE A 1 171 ? 24.828 44.031 22.609 1 98.5 171 PHE A CA 1
ATOM 1362 C C . PHE A 1 171 ? 25.625 44.438 23.844 1 98.5 171 PHE A C 1
ATOM 1364 O O . PHE A 1 171 ? 25.719 43.688 24.812 1 98.5 171 PHE A O 1
ATOM 1371 N N . ILE A 1 172 ? 26.234 45.625 23.797 1 98.38 172 ILE A N 1
ATOM 1372 C CA . ILE A 1 172 ? 27.062 46.156 24.891 1 98.38 172 ILE A CA 1
ATOM 1373 C C . ILE A 1 172 ? 26.75 47.625 25.109 1 98.38 172 ILE A C 1
ATOM 1375 O O . ILE A 1 172 ? 26.703 48.406 24.156 1 98.38 172 ILE A O 1
ATOM 1379 N N . ARG A 1 173 ? 26.578 48.094 26.297 1 97.75 173 ARG A N 1
ATOM 1380 C CA . ARG A 1 173 ? 26.219 49.469 26.609 1 97.75 173 ARG A CA 1
ATOM 1381 C C . ARG A 1 173 ? 27.453 50.375 26.547 1 97.75 173 ARG A C 1
ATOM 1383 O O . ARG A 1 173 ? 27.375 51.5 26.031 1 97.75 173 ARG A O 1
ATOM 1390 N N . SER A 1 174 ? 28.578 49.812 26.938 1 97.5 174 SER A N 1
ATOM 1391 C CA . SER A 1 174 ? 29.797 50.594 26.984 1 97.5 174 SER A CA 1
ATOM 1392 C C . SER A 1 174 ? 30.484 50.625 25.625 1 97.5 174 SER A C 1
ATOM 1394 O O . SER A 1 174 ? 30.828 49.594 25.078 1 97.5 174 SER A O 1
ATOM 1396 N N . ARG A 1 175 ? 30.719 51.812 25.094 1 97.44 175 ARG A N 1
ATOM 1397 C CA . ARG A 1 175 ? 31.375 51.938 23.797 1 97.44 175 ARG A CA 1
ATOM 1398 C C . ARG A 1 175 ? 32.781 51.312 23.828 1 97.44 175 ARG A C 1
ATOM 1400 O O . ARG A 1 175 ? 33.188 50.625 22.906 1 97.44 175 ARG A O 1
ATOM 1407 N N . ALA A 1 176 ? 33.469 51.594 24.891 1 97.75 176 ALA A N 1
ATOM 1408 C CA . ALA A 1 176 ? 34.844 51.094 25.016 1 97.75 176 ALA A CA 1
ATOM 1409 C C . ALA A 1 176 ? 34.906 49.594 24.984 1 97.75 176 ALA A C 1
ATOM 1411 O O . ALA A 1 176 ? 35.719 49 24.266 1 97.75 176 ALA A O 1
ATOM 1412 N N . THR A 1 177 ? 34.031 49.031 25.75 1 98.06 177 THR A N 1
ATOM 1413 C CA . THR A 1 177 ? 33.969 47.562 25.781 1 98.06 177 THR A CA 1
ATOM 1414 C C . THR A 1 177 ? 33.562 47.031 24.422 1 98.06 177 THR A C 1
ATOM 1416 O O . THR A 1 177 ? 34.125 46.031 23.953 1 98.06 177 THR A O 1
ATOM 1419 N N . ALA A 1 178 ? 32.594 47.656 23.781 1 98.56 178 ALA A N 1
ATOM 1420 C CA . ALA A 1 178 ? 32.094 47.219 22.484 1 98.56 178 ALA A CA 1
ATOM 1421 C C . ALA A 1 178 ? 33.219 47.25 21.438 1 98.56 178 ALA A C 1
ATOM 1423 O O . ALA A 1 178 ? 33.312 46.344 20.625 1 98.56 178 ALA A O 1
ATOM 1424 N N . GLU A 1 179 ? 34 48.25 21.438 1 97.94 179 GLU A N 1
ATOM 1425 C CA . GLU A 1 179 ? 35.094 48.406 20.484 1 97.94 179 GLU A CA 1
ATOM 1426 C C . GLU A 1 179 ? 36.125 47.281 20.656 1 97.94 179 GLU A C 1
ATOM 1428 O O . GLU A 1 179 ? 36.625 46.75 19.688 1 97.94 179 GLU A O 1
ATOM 1433 N N . ARG A 1 180 ? 36.375 47 21.922 1 97.88 180 ARG A N 1
ATOM 1434 C CA . ARG A 1 180 ? 37.344 45.938 22.203 1 97.88 180 ARG A CA 1
ATOM 1435 C C . ARG A 1 180 ? 36.812 44.594 21.688 1 97.88 180 ARG A C 1
ATOM 1437 O O . ARG A 1 180 ? 37.562 43.844 21.062 1 97.88 180 ARG A O 1
ATOM 1444 N N . VAL A 1 181 ? 35.594 44.406 21.984 1 97.94 181 VAL A N 1
ATOM 1445 C CA . VAL A 1 181 ? 35.031 43.125 21.594 1 97.94 181 VAL A CA 1
ATOM 1446 C C . VAL A 1 181 ? 34.938 43.062 20.062 1 97.94 181 VAL A C 1
ATOM 1448 O O . VAL A 1 181 ? 35.219 42 19.469 1 97.94 181 VAL A O 1
ATOM 1451 N N . LEU A 1 182 ? 34.594 44.125 19.359 1 98.25 182 LEU A N 1
ATOM 1452 C CA . LEU A 1 182 ? 34.531 44.156 17.906 1 98.25 182 LEU A CA 1
ATOM 1453 C C . LEU A 1 182 ? 35.875 43.812 17.312 1 98.25 182 LEU A C 1
ATOM 1455 O O . LEU A 1 182 ? 35.969 43.031 16.344 1 98.25 182 LEU A O 1
ATOM 1459 N N . ARG A 1 183 ? 36.969 44.344 17.859 1 97.31 183 ARG A N 1
ATOM 1460 C CA . ARG A 1 183 ? 38.312 44.062 17.359 1 97.31 183 ARG A CA 1
ATOM 1461 C C . ARG A 1 183 ? 38.625 42.562 17.469 1 97.31 183 ARG A C 1
ATOM 1463 O O . ARG A 1 183 ? 39.219 41.969 16.547 1 97.31 183 ARG A O 1
ATOM 1470 N N . GLN A 1 184 ? 38.219 42.031 18.594 1 97.19 184 GLN A N 1
ATOM 1471 C CA . GLN A 1 184 ? 38.438 40.625 18.781 1 97.19 184 GLN A CA 1
ATOM 1472 C C . GLN A 1 184 ? 37.688 39.781 17.734 1 97.19 184 GLN A C 1
ATOM 1474 O O . GLN A 1 184 ? 38.25 38.844 17.172 1 97.19 184 GLN A O 1
ATOM 1479 N N . VAL A 1 185 ? 36.469 40.156 17.484 1 97.12 185 VAL A N 1
ATOM 1480 C CA . VAL A 1 185 ? 35.625 39.469 16.531 1 97.12 185 VAL A CA 1
ATOM 1481 C C . VAL A 1 185 ? 36.219 39.562 15.117 1 97.12 185 VAL A C 1
ATOM 1483 O O . VAL A 1 185 ? 36.219 38.625 14.352 1 97.12 185 VAL A O 1
ATOM 1486 N N . LEU A 1 186 ? 36.75 40.75 14.789 1 95.88 186 LEU A N 1
ATOM 1487 C CA . LEU A 1 186 ? 37.219 41.062 13.445 1 95.88 186 LEU A CA 1
ATOM 1488 C C . LEU A 1 186 ? 38.562 40.344 13.172 1 95.88 186 LEU A C 1
ATOM 1490 O O . LEU A 1 186 ? 38.969 40.219 12.023 1 95.88 186 LEU A O 1
ATOM 1494 N N . GLU A 1 187 ? 39.188 39.906 14.234 1 94.12 187 GLU A N 1
ATOM 1495 C CA . GLU A 1 187 ? 40.406 39.125 14.047 1 94.12 187 GLU A CA 1
ATOM 1496 C C . GLU A 1 187 ? 40.125 37.844 13.242 1 94.12 187 GLU A C 1
ATOM 1498 O O . GLU A 1 187 ? 40.938 37.438 12.414 1 94.12 187 GLU A O 1
ATOM 1503 N N . ASP A 1 188 ? 38.969 37.281 13.508 1 92.56 188 ASP A N 1
ATOM 1504 C CA . ASP A 1 188 ? 38.5 36.156 12.734 1 92.56 188 ASP A CA 1
ATOM 1505 C C . ASP A 1 188 ? 36.969 36.188 12.57 1 92.56 188 ASP A C 1
ATOM 1507 O O . ASP A 1 188 ? 36.25 35.438 13.234 1 92.56 188 ASP A O 1
ATOM 1511 N N . PRO A 1 189 ? 36.562 36.938 11.695 1 91.56 189 PRO A N 1
ATOM 1512 C CA . PRO A 1 189 ? 35.125 37.219 11.578 1 91.56 189 PRO A CA 1
ATOM 1513 C C . PRO A 1 189 ? 34.312 35.969 11.18 1 91.56 189 PRO A C 1
ATOM 1515 O O . PRO A 1 189 ? 33.094 35.938 11.414 1 91.56 189 PRO A O 1
ATOM 1518 N N . THR A 1 190 ? 34.906 35 10.695 1 91.69 190 THR A N 1
ATOM 1519 C CA . THR A 1 190 ? 34.156 33.844 10.195 1 91.69 190 THR A CA 1
ATOM 1520 C C . THR A 1 190 ? 34.094 32.75 11.266 1 91.69 190 THR A C 1
ATOM 1522 O O . THR A 1 190 ? 33.406 31.734 11.086 1 91.69 190 THR A O 1
ATOM 1525 N N . ASN A 1 191 ? 34.75 32.906 12.336 1 92.56 191 ASN A N 1
ATOM 1526 C CA . ASN A 1 191 ? 34.781 31.922 13.422 1 92.56 191 ASN A CA 1
ATOM 1527 C C . ASN A 1 191 ? 33.5 32 14.258 1 92.56 191 ASN A C 1
ATOM 1529 O O . ASN A 1 191 ? 33.375 32.844 15.156 1 92.56 191 ASN A O 1
ATOM 1533 N N . VAL A 1 192 ? 32.656 31.172 14.016 1 90.94 192 VAL A N 1
ATOM 1534 C CA . VAL A 1 192 ? 31.344 31.203 14.633 1 90.94 192 VAL A CA 1
ATOM 1535 C C . VAL A 1 192 ? 31.469 30.859 16.125 1 90.94 192 VAL A C 1
ATOM 1537 O O . VAL A 1 192 ? 30.797 31.469 16.953 1 90.94 192 VAL A O 1
ATOM 1540 N N . ARG A 1 193 ? 32.312 29.859 16.375 1 92.12 193 ARG A N 1
ATOM 1541 C CA . ARG A 1 193 ? 32.469 29.453 17.766 1 92.12 193 ARG A CA 1
ATOM 1542 C C . ARG A 1 193 ? 33 30.609 18.609 1 92.12 193 ARG A C 1
ATOM 1544 O O . ARG A 1 193 ? 32.531 30.844 19.719 1 92.12 193 ARG A O 1
ATOM 1551 N N . ALA A 1 194 ? 34.031 31.328 18.125 1 94.62 194 ALA A N 1
ATOM 1552 C CA . ALA A 1 194 ? 34.625 32.469 18.828 1 94.62 194 ALA A CA 1
ATOM 1553 C C . ALA A 1 194 ? 33.562 33.562 19.078 1 94.62 194 ALA A C 1
ATOM 1555 O O . ALA A 1 194 ? 33.531 34.156 20.156 1 94.62 194 ALA A O 1
ATOM 1556 N N . PHE A 1 195 ? 32.719 33.781 18.094 1 97.19 195 PHE A N 1
ATOM 1557 C CA . PHE A 1 195 ? 31.672 34.781 18.234 1 97.19 195 PHE A CA 1
ATOM 1558 C C . PHE A 1 195 ? 30.703 34.375 19.344 1 97.19 195 PHE A C 1
ATOM 1560 O O . PHE A 1 195 ? 30.312 35.219 20.156 1 97.19 195 PHE A O 1
ATOM 1567 N N . ARG A 1 196 ? 30.359 33.094 19.359 1 96.06 196 ARG A N 1
ATOM 1568 C CA . ARG A 1 196 ? 29.422 32.594 20.359 1 96.06 196 ARG A CA 1
ATOM 1569 C C . ARG A 1 196 ? 29.984 32.75 21.766 1 96.06 196 ARG A C 1
ATOM 1571 O O . ARG A 1 196 ? 29.281 33.125 22.703 1 96.06 196 ARG A O 1
ATOM 1578 N N . GLU A 1 197 ? 31.203 32.469 21.906 1 95.81 197 GLU A N 1
ATOM 1579 C CA . GLU A 1 197 ? 31.859 32.594 23.203 1 95.81 197 GLU A CA 1
ATOM 1580 C C . GLU A 1 197 ? 31.844 34.062 23.672 1 95.81 197 GLU A C 1
ATOM 1582 O O . GLU A 1 197 ? 31.562 34.344 24.828 1 95.81 197 GLU A O 1
ATOM 1587 N N . LEU A 1 198 ? 32.219 34.969 22.75 1 97.44 198 LEU A N 1
ATOM 1588 C CA . LEU A 1 198 ? 32.188 36.375 23.078 1 97.44 198 LEU A CA 1
ATOM 1589 C C . LEU A 1 198 ? 30.781 36.844 23.422 1 97.44 198 LEU A C 1
ATOM 1591 O O . LEU A 1 198 ? 30.594 37.688 24.328 1 97.44 198 LEU A O 1
ATOM 1595 N N . ALA A 1 199 ? 29.828 36.312 22.688 1 97.31 199 ALA A N 1
ATOM 1596 C CA . ALA A 1 199 ? 28.438 36.656 22.969 1 97.31 199 ALA A CA 1
ATOM 1597 C C . ALA A 1 199 ? 28.016 36.188 24.359 1 97.31 199 ALA A C 1
ATOM 1599 O O . ALA A 1 199 ? 27.328 36.938 25.078 1 97.31 199 ALA A O 1
ATOM 1600 N N . GLU A 1 200 ? 28.406 35 24.656 1 95.56 200 GLU A N 1
ATOM 1601 C CA . GLU A 1 200 ? 28.094 34.469 25.969 1 95.56 200 GLU A CA 1
ATOM 1602 C C . GLU A 1 200 ? 28.656 35.344 27.078 1 95.56 200 GLU A C 1
ATOM 1604 O O . GLU A 1 200 ? 28 35.562 28.109 1 95.56 200 GLU A O 1
ATOM 1609 N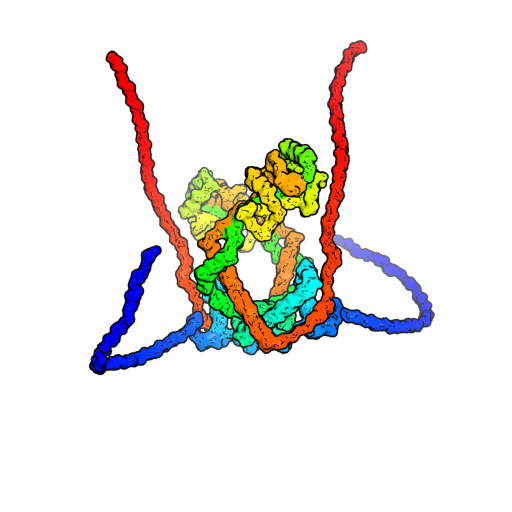 N . ARG A 1 201 ? 29.781 35.938 26.875 1 95.88 201 ARG A N 1
ATOM 1610 C CA . ARG A 1 201 ? 30.5 36.688 27.906 1 95.88 201 ARG A CA 1
ATOM 1611 C C . ARG A 1 201 ? 30.016 38.125 27.953 1 95.88 201 ARG A C 1
ATOM 1613 O O . ARG A 1 201 ? 29.969 38.719 29.031 1 95.88 201 ARG A O 1
ATOM 1620 N N . HIS A 1 202 ? 29.656 38.625 26.812 1 97.5 202 HIS A N 1
ATOM 1621 C CA . HIS A 1 202 ? 29.578 40.094 26.781 1 97.5 202 HIS A CA 1
ATOM 1622 C C . HIS A 1 202 ? 28.188 40.562 26.391 1 97.5 202 HIS A C 1
ATOM 1624 O O . HIS A 1 202 ? 27.859 41.719 26.562 1 97.5 202 HIS A O 1
ATOM 1630 N N . ASN A 1 203 ? 27.359 39.688 25.875 1 97.81 203 ASN A N 1
ATOM 1631 C CA . ASN A 1 203 ? 26.062 40.125 25.391 1 97.81 203 ASN A CA 1
ATOM 1632 C C . ASN A 1 203 ? 25.156 40.594 26.531 1 97.81 203 ASN A C 1
ATOM 1634 O O . ASN A 1 203 ? 24.797 39.781 27.406 1 97.81 203 ASN A O 1
ATOM 1638 N N . GLU A 1 204 ? 24.719 41.781 26.531 1 97.12 204 GLU A N 1
ATOM 1639 C CA . GLU A 1 204 ? 23.922 42.344 27.625 1 97.12 204 GLU A CA 1
ATOM 1640 C C . GLU A 1 204 ? 22.438 42.375 27.266 1 97.12 204 GLU A C 1
ATOM 1642 O O . GLU A 1 204 ? 21.625 42.906 28.016 1 97.12 204 GLU A O 1
ATOM 1647 N N . ASP A 1 205 ? 22.094 41.875 26.078 1 96.12 205 ASP A N 1
ATOM 1648 C CA . ASP A 1 205 ? 20.703 41.75 25.672 1 96.12 205 ASP A CA 1
ATOM 1649 C C . ASP A 1 205 ? 20.047 40.562 26.344 1 96.12 205 ASP A C 1
ATOM 1651 O O . ASP A 1 205 ? 20.266 39.406 25.938 1 96.12 205 ASP A O 1
ATOM 1655 N N . ALA A 1 206 ? 19.172 40.688 27.203 1 93.75 206 ALA A N 1
ATOM 1656 C CA . ALA A 1 206 ? 18.531 39.656 28 1 93.75 206 ALA A CA 1
ATOM 1657 C C . ALA A 1 206 ? 17.656 38.75 27.125 1 93.75 206 ALA A C 1
ATOM 1659 O O . ALA A 1 206 ? 17.484 37.562 27.422 1 93.75 206 ALA A O 1
ATOM 1660 N N . GLU A 1 207 ? 17.156 39.312 26.078 1 93.56 207 GLU A N 1
ATOM 1661 C CA . GLU A 1 207 ? 16.219 38.594 25.25 1 93.56 207 GLU A CA 1
ATOM 1662 C C . GLU A 1 207 ? 16.922 37.5 24.406 1 93.56 207 GLU A C 1
ATOM 1664 O O . GLU A 1 207 ? 16.312 36.5 24.047 1 93.56 207 GLU A O 1
ATOM 1669 N N . THR A 1 208 ? 18.219 37.719 24.141 1 95.75 208 THR A N 1
ATOM 1670 C CA . THR A 1 208 ? 18.906 36.812 23.219 1 95.75 208 THR A CA 1
ATOM 1671 C C . THR A 1 208 ? 20.109 36.156 23.906 1 95.75 208 THR A C 1
ATOM 1673 O O . THR A 1 208 ? 20.844 35.406 23.281 1 95.75 208 THR A O 1
ATOM 1676 N N . ARG A 1 209 ? 20.297 36.375 25.141 1 92.38 209 ARG A N 1
ATOM 1677 C CA . ARG A 1 209 ? 21.453 35.875 25.875 1 92.38 209 ARG A CA 1
ATOM 1678 C C . ARG A 1 209 ? 21.5 34.375 25.859 1 92.38 209 ARG A C 1
ATOM 1680 O O . ARG A 1 209 ? 22.578 33.781 25.766 1 92.38 209 ARG A O 1
ATOM 1687 N N . ASP A 1 210 ? 20.344 33.719 25.891 1 93 210 ASP A N 1
ATOM 1688 C CA . ASP A 1 210 ? 20.266 32.281 25.984 1 93 210 ASP A CA 1
ATOM 1689 C C . ASP A 1 210 ? 20.5 31.609 24.625 1 93 210 ASP A C 1
ATOM 1691 O O . ASP A 1 210 ? 20.609 30.391 24.531 1 93 210 ASP A O 1
ATOM 1695 N N . ARG A 1 211 ? 20.562 32.406 23.641 1 95.38 211 ARG A N 1
ATOM 1696 C CA . ARG A 1 211 ? 20.781 31.859 22.312 1 95.38 211 ARG A CA 1
ATOM 1697 C C . ARG A 1 211 ? 21.953 32.562 21.625 1 95.38 211 ARG A C 1
ATOM 1699 O O . ARG A 1 211 ? 21.922 32.781 20.406 1 95.38 211 ARG A O 1
ATOM 1706 N N . PHE A 1 212 ? 22.906 33.031 22.359 1 95.5 212 PHE A N 1
ATOM 1707 C CA . PHE A 1 212 ? 24.172 33.562 21.875 1 95.5 212 PHE A CA 1
ATOM 1708 C C . PHE A 1 212 ? 23.938 34.75 20.953 1 95.5 212 PHE A C 1
ATOM 1710 O O . PHE A 1 212 ? 24.609 34.906 19.938 1 95.5 212 PHE A O 1
ATOM 1717 N N . GLY A 1 213 ? 22.797 35.5 21.219 1 97.31 213 GLY A N 1
ATOM 1718 C CA . GLY A 1 213 ? 22.531 36.75 20.484 1 97.31 213 GLY A CA 1
ATOM 1719 C C . GLY A 1 213 ? 21.75 36.531 19.203 1 97.31 213 GLY A C 1
ATOM 1720 O O . GLY A 1 213 ? 21.609 37.438 18.391 1 97.31 213 GLY A O 1
ATOM 1721 N N . ASP A 1 214 ? 21.281 35.344 18.984 1 97.81 214 ASP A N 1
ATOM 1722 C CA . ASP A 1 214 ? 20.562 35 17.75 1 97.81 214 ASP A CA 1
ATOM 1723 C C . ASP A 1 214 ? 19.297 35.844 17.609 1 97.81 214 ASP A C 1
ATOM 1725 O O . ASP A 1 214 ? 18.422 35.781 18.484 1 97.81 214 ASP A O 1
ATOM 1729 N N . LEU A 1 215 ? 19.125 36.531 16.547 1 97.5 215 LEU A N 1
ATOM 1730 C CA . LEU A 1 215 ? 18 37.438 16.312 1 97.5 215 LEU A CA 1
ATOM 1731 C C . LEU A 1 215 ? 16.969 36.75 15.414 1 97.5 215 LEU A C 1
ATOM 1733 O O . LEU A 1 215 ? 15.945 37.375 15.086 1 97.5 215 LEU A O 1
ATOM 1737 N N . ARG A 1 216 ? 17.266 35.5 14.938 1 97 216 ARG A N 1
ATOM 1738 C CA . ARG A 1 216 ? 16.391 34.781 14.023 1 97 216 ARG A CA 1
ATOM 1739 C C . ARG A 1 216 ? 16.312 35.469 12.664 1 97 216 ARG A C 1
ATOM 1741 O O . ARG A 1 216 ? 17.172 36.312 12.336 1 97 216 ARG A O 1
ATOM 1748 N N . PHE A 1 217 ? 15.406 34.938 11.852 1 97.44 217 PHE A N 1
ATOM 1749 C CA . PHE A 1 217 ? 15.258 35.531 10.523 1 97.44 217 PHE A CA 1
ATOM 1750 C C . PHE A 1 217 ? 14.383 36.781 10.586 1 97.44 217 PHE A C 1
ATOM 1752 O O . PHE A 1 217 ? 13.367 36.812 11.289 1 97.44 217 PHE A O 1
ATOM 1759 N N . PHE A 1 218 ? 14.789 37.812 9.938 1 97.44 218 PHE A N 1
ATOM 1760 C CA . PHE A 1 218 ? 14.031 39.062 9.852 1 97.44 218 PHE A CA 1
ATOM 1761 C C . PHE A 1 218 ? 14.211 39.719 8.492 1 97.44 218 PHE A C 1
ATOM 1763 O O . PHE A 1 218 ? 15.18 39.438 7.781 1 97.44 218 PHE A O 1
ATOM 1770 N N . SER A 1 219 ? 13.273 40.562 8.141 1 96.69 219 SER A N 1
ATOM 1771 C CA . SER A 1 219 ? 13.305 41.281 6.867 1 96.69 219 SER A CA 1
ATOM 1772 C C . SER A 1 219 ? 13.922 42.656 7.02 1 96.69 219 SER A C 1
ATOM 1774 O O . SER A 1 219 ? 14.234 43.094 8.133 1 96.69 219 SER A O 1
ATOM 1776 N N . ARG A 1 220 ? 14.188 43.312 5.824 1 96.5 220 ARG A N 1
ATOM 1777 C CA . ARG A 1 220 ? 14.617 44.719 5.855 1 96.5 220 ARG A CA 1
ATOM 1778 C C . ARG A 1 220 ? 13.586 45.594 6.562 1 96.5 220 ARG A C 1
ATOM 1780 O O . ARG A 1 220 ? 12.391 45.312 6.527 1 96.5 220 ARG A O 1
ATOM 1787 N N . PRO A 1 221 ? 14.07 46.625 7.152 1 96.19 221 PRO A N 1
ATOM 1788 C CA . PRO A 1 221 ? 13.148 47.5 7.871 1 96.19 221 PRO A CA 1
ATOM 1789 C C . PRO A 1 221 ? 11.984 47.969 7 1 96.19 221 PRO A C 1
ATOM 1791 O O . PRO A 1 221 ? 10.852 48.062 7.473 1 96.19 221 PRO A O 1
ATOM 1794 N N . GLU A 1 222 ? 12.195 48.188 5.711 1 93.62 222 GLU A N 1
ATOM 1795 C CA . GLU A 1 222 ? 11.203 48.719 4.777 1 93.62 222 GLU A CA 1
ATOM 1796 C C . GLU A 1 222 ? 10.195 47.625 4.387 1 93.62 222 GLU A C 1
ATOM 1798 O O . GLU A 1 222 ? 9.117 47.938 3.871 1 93.62 222 GLU A O 1
ATOM 1803 N N . GLU A 1 223 ? 10.531 46.469 4.723 1 92.62 223 GLU A N 1
ATOM 1804 C CA . GLU A 1 223 ? 9.703 45.344 4.312 1 92.62 223 GLU A CA 1
ATOM 1805 C C . GLU A 1 223 ? 9.328 44.469 5.508 1 92.62 223 GLU A C 1
ATOM 1807 O O . GLU A 1 223 ? 9.148 43.25 5.367 1 92.62 223 GLU A O 1
ATOM 1812 N N . ARG A 1 224 ? 9.273 44.969 6.594 1 91.56 224 ARG A N 1
ATOM 1813 C CA . ARG A 1 224 ? 9.031 44.25 7.828 1 91.56 224 ARG A CA 1
ATOM 1814 C C . ARG A 1 224 ? 7.699 43.5 7.766 1 91.56 224 ARG A C 1
ATOM 1816 O O . ARG A 1 224 ? 6.703 44.031 7.285 1 91.56 224 ARG A O 1
ATOM 1823 N N . GLN A 1 225 ? 7.781 42.312 8.195 1 89.38 225 GLN A N 1
ATOM 1824 C CA . GLN A 1 225 ? 6.602 41.469 8.273 1 89.38 225 GLN A CA 1
ATOM 1825 C C . GLN A 1 225 ? 6.098 41.375 9.711 1 89.38 225 GLN A C 1
ATOM 1827 O O . GLN A 1 225 ? 6.859 41.562 10.656 1 89.38 225 GLN A O 1
ATOM 1832 N N . PRO A 1 226 ? 4.824 41.094 9.891 1 88.62 226 PRO A N 1
ATOM 1833 C CA . PRO A 1 226 ? 4.254 40.969 11.234 1 88.62 226 PRO A CA 1
ATOM 1834 C C . PRO A 1 226 ? 4.926 39.906 12.078 1 88.62 226 PRO A C 1
ATOM 1836 O O . PRO A 1 226 ? 4.984 40 13.305 1 88.62 226 PRO A O 1
ATOM 1839 N N . GLU A 1 227 ? 5.523 38.906 11.445 1 88.19 227 GLU A N 1
ATOM 1840 C CA . GLU A 1 227 ? 6.102 37.781 12.164 1 88.19 227 GLU A CA 1
ATOM 1841 C C . GLU A 1 227 ? 7.582 38.031 12.453 1 88.19 227 GLU A C 1
ATOM 1843 O O . GLU A 1 227 ? 8.219 37.219 13.148 1 88.19 227 GLU A O 1
ATOM 1848 N N . ASP A 1 228 ? 8.102 39.094 11.945 1 93.38 228 ASP A N 1
ATOM 1849 C CA . ASP A 1 228 ? 9.516 39.375 12.156 1 93.38 228 ASP A CA 1
ATOM 1850 C C . ASP A 1 228 ? 9.797 39.719 13.625 1 93.38 228 ASP A C 1
ATOM 1852 O O . ASP A 1 228 ? 8.977 40.344 14.289 1 93.38 228 ASP A O 1
ATOM 1856 N N . PRO A 1 229 ? 10.945 39.219 14.102 1 94.75 229 PRO A N 1
ATOM 1857 C CA . PRO A 1 229 ? 11.336 39.656 15.438 1 94.75 229 PRO A CA 1
ATOM 1858 C C . PRO A 1 229 ? 11.617 41.156 15.5 1 94.75 229 PRO A C 1
ATOM 1860 O O . PRO A 1 229 ? 11.836 41.812 14.469 1 94.75 229 PRO A O 1
ATOM 1863 N N . ALA A 1 230 ? 11.547 41.688 16.703 1 92.44 230 ALA A N 1
ATOM 1864 C CA . ALA A 1 230 ? 11.773 43.125 16.922 1 92.44 230 ALA A CA 1
ATOM 1865 C C . ALA A 1 230 ? 13.258 43.438 16.891 1 92.44 230 ALA A C 1
ATOM 1867 O O . ALA A 1 230 ? 13.883 43.656 17.938 1 92.44 230 ALA A O 1
ATOM 1868 N N . VAL A 1 231 ? 13.781 43.594 15.727 1 96.25 231 VAL A N 1
ATOM 1869 C CA . VAL A 1 231 ? 15.172 44 15.531 1 96.25 231 VAL A CA 1
ATOM 1870 C C . VAL A 1 231 ? 15.258 45.5 15.211 1 96.25 231 VAL A C 1
ATOM 1872 O O . VAL A 1 231 ? 14.516 46 14.359 1 96.25 231 VAL A O 1
ATOM 1875 N N . PRO A 1 232 ? 16.125 46.219 15.953 1 96.62 232 PRO A N 1
ATOM 1876 C CA . PRO A 1 232 ? 16.281 47.656 15.633 1 96.62 232 PRO A CA 1
ATOM 1877 C C . PRO A 1 232 ? 16.688 47.875 14.18 1 96.62 232 PRO A C 1
ATOM 1879 O O . PRO A 1 232 ? 17.469 47.094 13.617 1 96.62 232 PRO A O 1
ATOM 1882 N N . ASP A 1 233 ? 16.219 48.969 13.578 1 97.56 233 ASP A N 1
ATOM 1883 C CA . ASP A 1 233 ? 16.438 49.25 12.164 1 97.56 233 ASP A CA 1
ATOM 1884 C C . ASP A 1 233 ? 17.938 49.312 11.852 1 97.56 233 ASP A C 1
ATOM 1886 O O . ASP A 1 233 ? 18.391 48.812 10.82 1 97.56 233 ASP A O 1
ATOM 1890 N N . GLU A 1 234 ? 18.656 49.938 12.742 1 98.19 234 GLU A N 1
ATOM 1891 C CA . GLU A 1 234 ? 20.094 50.125 12.531 1 98.19 234 GLU A CA 1
ATOM 1892 C C . GLU A 1 234 ? 20.812 48.75 12.453 1 98.19 234 GLU A C 1
ATOM 1894 O O . GLU A 1 234 ? 21.703 48.562 11.625 1 98.19 234 GLU A O 1
ATOM 1899 N N . VAL A 1 235 ? 20.344 47.906 13.297 1 98.38 235 VAL A N 1
ATOM 1900 C CA . VAL A 1 235 ? 20.938 46.562 13.352 1 98.38 235 VAL A CA 1
ATOM 1901 C C . VAL A 1 235 ? 20.562 45.781 12.102 1 98.38 235 VAL A C 1
ATOM 1903 O O . VAL A 1 235 ? 21.406 45.125 11.492 1 98.38 235 VAL A O 1
ATOM 1906 N N . ALA A 1 236 ? 19.312 45.906 11.703 1 98.38 236 ALA A N 1
ATOM 1907 C CA . ALA A 1 236 ? 18.828 45.188 10.508 1 98.38 236 ALA A CA 1
ATOM 1908 C C . ALA A 1 236 ? 19.594 45.656 9.266 1 98.38 236 ALA A C 1
ATOM 1910 O O . ALA A 1 236 ? 20.016 44.844 8.453 1 98.38 236 ALA A O 1
ATOM 1911 N N . ARG A 1 237 ? 19.75 46.906 9.125 1 97.81 237 ARG A N 1
ATOM 1912 C CA . ARG A 1 237 ? 20.453 47.469 7.965 1 97.81 237 ARG A CA 1
ATOM 1913 C C . ARG A 1 237 ? 21.906 46.969 7.93 1 97.81 237 ARG A C 1
ATOM 1915 O O . ARG A 1 237 ? 22.438 46.656 6.863 1 97.81 237 ARG A O 1
ATOM 1922 N N . ALA A 1 238 ? 22.5 46.969 9.094 1 98.44 238 ALA A N 1
ATOM 1923 C CA . ALA A 1 238 ? 23.859 46.469 9.18 1 98.44 238 ALA A CA 1
ATOM 1924 C C . ALA A 1 238 ? 23.953 45 8.727 1 98.44 238 ALA A C 1
ATOM 1926 O O . ALA A 1 238 ? 24.859 44.625 7.973 1 98.44 238 ALA A O 1
ATOM 1927 N N . ALA A 1 239 ? 23.016 44.219 9.188 1 98.44 239 ALA A N 1
ATOM 1928 C CA . ALA A 1 239 ? 23 42.812 8.828 1 98.44 239 ALA A CA 1
ATOM 1929 C C . ALA A 1 239 ? 22.891 42.625 7.32 1 98.44 239 ALA A C 1
ATOM 1931 O O . ALA A 1 239 ? 23.609 41.812 6.727 1 98.44 239 ALA A O 1
ATOM 1932 N N . PHE A 1 240 ? 21.984 43.344 6.637 1 98.12 240 PHE A N 1
ATOM 1933 C CA . PHE A 1 240 ? 21.75 43.219 5.207 1 98.12 240 PHE A CA 1
ATOM 1934 C C . PHE A 1 240 ? 22.938 43.719 4.406 1 98.12 240 PHE A C 1
ATOM 1936 O O . PHE A 1 240 ? 23.094 43.375 3.232 1 98.12 240 PHE A O 1
ATOM 1943 N N . SER A 1 241 ? 23.781 44.5 5.051 1 97.75 241 SER A N 1
ATOM 1944 C CA . SER A 1 241 ? 24.938 45.062 4.348 1 97.75 241 SER A CA 1
ATOM 1945 C C . SER A 1 241 ? 26.109 44.094 4.312 1 97.75 241 SER A C 1
ATOM 1947 O O . SER A 1 241 ? 27.078 44.312 3.586 1 97.75 241 SER A O 1
ATOM 1949 N N . ILE A 1 242 ? 25.953 43.031 5.117 1 97.25 242 ILE A N 1
ATOM 1950 C CA . ILE A 1 242 ? 27.016 42.031 5.133 1 97.25 242 ILE A CA 1
ATOM 1951 C C . ILE A 1 242 ? 26.906 41.125 3.9 1 97.25 242 ILE A C 1
ATOM 1953 O O . ILE A 1 242 ? 25.891 40.469 3.707 1 97.25 242 ILE A O 1
ATOM 1957 N N . PRO A 1 243 ? 27.875 41.031 3.127 1 94.38 243 PRO A N 1
ATOM 1958 C CA . PRO A 1 243 ? 27.75 40.344 1.837 1 94.38 243 PRO A CA 1
ATOM 1959 C C . PRO A 1 243 ? 27.766 38.812 1.971 1 94.38 243 PRO A C 1
ATOM 1961 O O . PRO A 1 243 ? 27.109 38.125 1.19 1 94.38 243 PRO A O 1
ATOM 1964 N N . THR A 1 244 ? 28.5 38.312 2.967 1 95.31 244 THR A N 1
ATOM 1965 C CA . THR A 1 244 ? 28.703 36.875 3.043 1 95.31 244 THR A CA 1
ATOM 1966 C C . THR A 1 244 ? 28.188 36.312 4.371 1 95.31 244 THR A C 1
ATOM 1968 O O . THR A 1 244 ? 28.375 36.938 5.422 1 95.31 244 THR A O 1
ATOM 1971 N N . ILE A 1 245 ? 27.562 35.188 4.273 1 96.19 245 ILE A N 1
ATOM 1972 C CA . ILE A 1 245 ? 27.141 34.5 5.488 1 96.19 245 ILE A CA 1
ATOM 1973 C C . ILE A 1 245 ? 28.359 34.156 6.336 1 96.19 245 ILE A C 1
ATOM 1975 O O . ILE A 1 245 ? 29.359 33.656 5.82 1 96.19 245 ILE A O 1
ATOM 1979 N N . GLY A 1 246 ? 28.266 34.375 7.555 1 95.75 246 GLY A N 1
ATOM 1980 C CA . GLY A 1 246 ? 29.391 34.188 8.461 1 95.75 246 GLY A CA 1
ATOM 1981 C C . GLY A 1 246 ? 30.188 35.438 8.688 1 95.75 246 GLY A C 1
ATOM 1982 O O . GLY A 1 246 ? 31.016 35.5 9.609 1 95.75 246 GLY A O 1
ATOM 1983 N N . GLY A 1 247 ? 29.938 36.406 7.871 1 96.69 247 GLY A N 1
ATOM 1984 C CA . GLY A 1 247 ? 30.641 37.656 7.973 1 96.69 247 GLY A CA 1
ATOM 1985 C C . GLY A 1 247 ? 30.156 38.531 9.117 1 96.69 247 GLY A C 1
ATOM 1986 O O . GLY A 1 247 ? 29.125 38.25 9.719 1 96.69 247 GLY A O 1
ATOM 1987 N N . VAL A 1 248 ? 31 39.562 9.469 1 97.88 248 VAL A N 1
ATOM 1988 C CA . VAL A 1 248 ? 30.703 40.5 10.547 1 97.88 248 VAL A CA 1
ATOM 1989 C C . VAL A 1 248 ? 30.688 41.938 10 1 97.88 248 VAL A C 1
ATOM 1991 O O . VAL A 1 248 ? 31.5 42.281 9.148 1 97.88 248 VAL A O 1
ATOM 1994 N N . HIS A 1 249 ? 29.656 42.656 10.414 1 98.06 249 HIS A N 1
ATOM 1995 C CA . HIS A 1 249 ? 29.672 44.062 10.086 1 98.06 249 HIS A CA 1
ATOM 1996 C C . HIS A 1 249 ? 30.906 44.75 10.672 1 98.06 249 HIS A C 1
ATOM 1998 O O . HIS A 1 249 ? 31.203 44.594 11.859 1 98.06 249 HIS A O 1
ATOM 2004 N N . PRO A 1 250 ? 31.594 45.562 9.969 1 97.19 250 PRO A N 1
ATOM 2005 C CA . PRO A 1 250 ? 32.906 46.031 10.383 1 97.19 250 PRO A CA 1
ATOM 2006 C C . PRO A 1 250 ? 32.875 47.156 11.406 1 97.19 250 PRO A C 1
ATOM 2008 O O . PRO A 1 250 ? 33.875 47.5 12.016 1 97.19 250 PRO A O 1
ATOM 2011 N N . GLU A 1 251 ? 31.688 47.781 11.594 1 97.88 251 GLU A N 1
ATOM 2012 C CA . GLU A 1 251 ? 31.547 48.875 12.523 1 97.88 251 GLU A CA 1
ATOM 2013 C C . GLU A 1 251 ? 30.547 48.562 13.617 1 97.88 251 GLU A C 1
ATOM 2015 O O . GLU A 1 251 ? 29.703 47.688 13.461 1 97.88 251 GLU A O 1
ATOM 2020 N N . LEU A 1 252 ? 30.75 49.219 14.734 1 98.44 252 LEU A N 1
ATOM 2021 C CA . LEU A 1 252 ? 29.734 49.156 15.781 1 98.44 252 LEU A CA 1
ATOM 2022 C C . LEU A 1 252 ? 28.422 49.781 15.305 1 98.44 252 LEU A C 1
ATOM 2024 O O . LEU A 1 252 ? 28.422 50.812 14.648 1 98.44 252 LEU A O 1
ATOM 2028 N N . VAL A 1 253 ? 27.359 49.094 15.508 1 98.56 253 VAL A N 1
ATOM 2029 C CA . VAL A 1 253 ? 26.047 49.656 15.203 1 98.56 253 VAL A CA 1
ATOM 2030 C C . VAL A 1 253 ? 25.453 50.312 16.453 1 98.56 253 VAL A C 1
ATOM 2032 O O . VAL A 1 253 ? 25.234 49.625 17.469 1 98.56 253 VAL A O 1
ATOM 2035 N N . GLN A 1 254 ? 25.266 51.531 16.422 1 98.12 254 GLN A N 1
ATOM 2036 C CA . GLN A 1 254 ? 24.766 52.281 17.578 1 98.12 254 GLN A CA 1
ATOM 2037 C C . GLN A 1 254 ? 23.234 52.375 17.516 1 98.12 254 GLN A C 1
ATOM 2039 O O . GLN A 1 254 ? 22.672 52.688 16.484 1 98.12 254 GLN A O 1
ATOM 2044 N N . THR A 1 255 ? 22.609 52.094 18.578 1 97.31 255 THR A N 1
ATOM 2045 C CA . THR A 1 255 ? 21.188 52.312 18.781 1 97.31 255 THR A CA 1
ATOM 2046 C C . THR A 1 255 ? 20.938 53.125 20.031 1 97.31 255 THR A C 1
ATOM 2048 O O . THR A 1 255 ? 21.891 53.531 20.719 1 97.31 255 THR A O 1
ATOM 2051 N N . GLU A 1 256 ? 19.703 53.406 20.344 1 95.62 256 GLU A N 1
ATOM 2052 C CA . GLU A 1 256 ? 19.359 54.188 21.547 1 95.62 256 GLU A CA 1
ATOM 2053 C C . GLU A 1 256 ? 19.766 53.438 22.812 1 95.62 256 GLU A C 1
ATOM 2055 O O . GLU A 1 256 ? 20.047 54.062 23.844 1 95.62 256 GLU A O 1
ATOM 2060 N N . ARG A 1 257 ? 19.922 52.188 22.656 1 95.56 257 ARG A N 1
ATOM 2061 C CA . ARG A 1 257 ? 20.172 51.375 23.828 1 95.56 257 ARG A CA 1
ATOM 2062 C C . ARG A 1 257 ? 21.672 51.156 24.047 1 95.56 257 ARG A C 1
ATOM 2064 O O . ARG A 1 257 ? 22.094 50.812 25.156 1 95.56 257 ARG A O 1
ATOM 2071 N N . GLY A 1 258 ? 22.422 51.25 22.969 1 97.69 258 GLY A N 1
ATOM 2072 C CA . GLY A 1 258 ? 23.844 51 23.062 1 97.69 258 GLY A CA 1
ATOM 2073 C C . GLY A 1 258 ? 24.469 50.594 21.75 1 97.69 258 GLY A C 1
ATOM 2074 O O . GLY A 1 258 ? 24.141 51.156 20.703 1 97.69 258 GLY A O 1
ATOM 2075 N N . PHE A 1 259 ? 25.438 49.688 21.891 1 98.56 259 PHE A N 1
ATOM 2076 C CA . PHE A 1 259 ? 26.234 49.312 20.719 1 98.56 259 PHE A CA 1
ATOM 2077 C C . PHE A 1 259 ? 26.094 47.844 20.406 1 98.56 259 PHE A C 1
ATOM 2079 O O . PHE A 1 259 ? 26.062 47 21.297 1 98.56 259 PHE A O 1
ATOM 2086 N N . HIS A 1 260 ? 25.984 47.562 19.094 1 98.81 260 HIS A N 1
ATOM 2087 C CA . HIS A 1 260 ? 25.797 46.188 18.609 1 98.81 260 HIS A CA 1
ATOM 2088 C C . HIS A 1 260 ? 26.922 45.75 17.688 1 98.81 260 HIS A C 1
ATOM 2090 O O . HIS A 1 260 ? 27.375 46.531 16.859 1 98.81 260 HIS A O 1
ATOM 2096 N N . ILE A 1 261 ? 27.391 44.531 17.906 1 98.62 261 ILE A N 1
ATOM 2097 C CA . ILE A 1 261 ? 28.234 43.844 16.953 1 98.62 261 ILE A CA 1
ATOM 2098 C C . ILE A 1 261 ? 27.391 42.781 16.203 1 98.62 261 ILE A C 1
ATOM 2100 O O . ILE A 1 261 ? 26.766 41.938 16.828 1 98.62 261 ILE A O 1
ATOM 2104 N N . VAL A 1 262 ? 27.375 42.938 14.898 1 98.62 262 VAL A N 1
ATOM 2105 C CA . VAL A 1 262 ? 26.391 42.156 14.133 1 98.62 262 VAL A CA 1
ATOM 2106 C C . VAL A 1 262 ? 27.125 41.156 13.227 1 98.62 262 VAL A C 1
ATOM 2108 O O . VAL A 1 262 ? 28.047 41.531 12.5 1 98.62 262 VAL A O 1
ATOM 2111 N N . LYS A 1 263 ? 26.688 39.906 13.297 1 98.31 263 LYS A N 1
ATOM 2112 C CA . LYS A 1 263 ? 27.188 38.844 12.43 1 98.31 263 LYS A CA 1
ATOM 2113 C C . LYS A 1 263 ? 26.047 38.219 11.617 1 98.31 263 LYS A C 1
ATOM 2115 O O . LYS A 1 263 ? 24.984 37.906 12.156 1 98.31 263 LYS A O 1
ATOM 2120 N N . LEU A 1 264 ? 26.281 38.062 10.344 1 98.31 264 LEU A N 1
ATOM 2121 C CA . LEU A 1 264 ? 25.297 37.406 9.484 1 98.31 264 LEU A CA 1
ATOM 2122 C C . LEU A 1 264 ? 25.438 35.906 9.555 1 98.31 264 LEU A C 1
ATOM 2124 O O . LEU A 1 264 ? 26.516 35.344 9.328 1 98.31 264 LEU A O 1
ATOM 2128 N N . THR A 1 265 ? 24.328 35.219 9.852 1 97.69 265 THR A N 1
ATOM 2129 C CA . THR A 1 265 ? 24.438 33.75 10.031 1 97.69 265 THR A CA 1
ATOM 2130 C C . THR A 1 265 ? 23.562 33.031 9.023 1 97.69 265 THR A C 1
ATOM 2132 O O . THR A 1 265 ? 23.656 31.812 8.883 1 97.69 265 THR A O 1
ATOM 2135 N N . GLY A 1 266 ? 22.688 33.75 8.312 1 97.5 266 GLY A N 1
ATOM 2136 C CA . GLY A 1 266 ? 21.859 33.125 7.305 1 97.5 266 GLY A CA 1
ATOM 2137 C C . GLY A 1 266 ? 21.188 34.094 6.371 1 97.5 266 GLY A C 1
ATOM 2138 O O . GLY A 1 266 ? 21.062 35.281 6.691 1 97.5 266 GLY A O 1
ATOM 2139 N N . ARG A 1 267 ? 20.844 33.594 5.23 1 97.19 267 ARG A N 1
ATOM 2140 C CA . ARG A 1 267 ? 20.109 34.375 4.242 1 97.19 267 ARG A CA 1
ATOM 2141 C C . ARG A 1 267 ? 19.062 33.531 3.535 1 97.19 267 ARG A C 1
ATOM 2143 O O . ARG A 1 267 ? 19.297 32.375 3.209 1 97.19 267 ARG A O 1
ATOM 2150 N N . ARG A 1 268 ? 17.922 34 3.428 1 95.81 268 ARG A N 1
ATOM 2151 C CA . ARG A 1 268 ? 16.828 33.406 2.674 1 95.81 268 ARG A CA 1
ATOM 2152 C C . ARG A 1 268 ? 16.375 34.344 1.545 1 95.81 268 ARG A C 1
ATOM 2154 O O . ARG A 1 268 ? 16.016 35.5 1.784 1 95.81 268 ARG A O 1
ATOM 2161 N N . ALA A 1 269 ? 16.438 33.812 0.365 1 94.25 269 ALA A N 1
ATOM 2162 C CA . ALA A 1 269 ? 16.062 34.594 -0.799 1 94.25 269 ALA A CA 1
ATOM 2163 C C . ALA A 1 269 ? 14.578 34.938 -0.785 1 94.25 269 ALA A C 1
ATOM 2165 O O . ALA A 1 269 ? 13.781 34.25 -0.168 1 94.25 269 ALA A O 1
ATOM 2166 N N . ALA A 1 270 ? 14.289 36.125 -1.339 1 93.94 270 ALA A N 1
ATOM 2167 C CA . ALA A 1 270 ? 12.891 36.5 -1.486 1 93.94 270 ALA A CA 1
ATOM 2168 C C . ALA A 1 270 ? 12.125 35.5 -2.348 1 93.94 270 ALA A C 1
ATOM 2170 O O . ALA A 1 270 ? 12.695 34.875 -3.246 1 93.94 270 ALA A O 1
ATOM 2171 N N . LEU A 1 271 ? 10.938 35.188 -1.937 1 92.06 271 LEU A N 1
ATOM 2172 C CA . LEU A 1 271 ? 10.023 34.375 -2.719 1 92.06 271 LEU A CA 1
ATOM 2173 C C . LEU A 1 271 ? 8.961 35.219 -3.398 1 92.06 271 LEU A C 1
ATOM 2175 O O . LEU A 1 271 ? 8.32 36.031 -2.752 1 92.06 271 LEU A O 1
ATOM 2179 N N . SER A 1 272 ? 8.922 35.219 -4.676 1 90.88 272 SER A N 1
ATOM 2180 C CA . SER A 1 272 ? 7.859 35.875 -5.434 1 90.88 272 SER A CA 1
ATOM 2181 C C . SER A 1 272 ? 7.219 34.938 -6.438 1 90.88 272 SER A C 1
ATOM 2183 O O . SER A 1 272 ? 7.871 34.5 -7.395 1 90.88 272 SER A O 1
ATOM 2185 N N . ARG A 1 273 ? 5.98 34.531 -6.117 1 93.94 273 ARG A N 1
ATOM 2186 C CA . ARG A 1 273 ? 5.215 33.719 -7.043 1 93.94 273 ARG A CA 1
ATOM 2187 C C . ARG A 1 273 ? 4.098 34.5 -7.699 1 93.94 273 ARG A C 1
ATOM 2189 O O . ARG A 1 273 ? 3.262 35.094 -7.008 1 93.94 273 ARG A O 1
ATOM 2196 N N . SER A 1 274 ? 4.098 34.531 -9.078 1 94.56 274 SER A N 1
ATOM 2197 C CA . SER A 1 274 ? 3.049 35.219 -9.812 1 94.56 274 SER A CA 1
ATOM 2198 C C . SER A 1 274 ? 1.711 34.5 -9.695 1 94.56 274 SER A C 1
ATOM 2200 O O . SER A 1 274 ? 1.654 33.375 -9.234 1 94.56 274 SER A O 1
ATOM 2202 N N . LEU A 1 275 ? 0.644 35.188 -9.992 1 95.94 275 LEU A N 1
ATOM 2203 C CA . LEU A 1 275 ? -0.683 34.594 -10.031 1 95.94 275 LEU A CA 1
ATOM 2204 C C . LEU A 1 275 ? -0.695 33.375 -10.938 1 95.94 275 LEU A C 1
ATOM 2206 O O . LEU A 1 275 ? -1.277 32.344 -10.586 1 95.94 275 LEU A O 1
ATOM 2210 N N . GLU A 1 276 ? -0.054 33.469 -12.023 1 95.81 276 GLU A N 1
ATOM 2211 C CA . GLU A 1 276 ? -0.005 32.375 -12.977 1 95.81 276 GLU A CA 1
ATOM 2212 C C . GLU A 1 276 ? 0.667 31.141 -12.359 1 95.81 276 GLU A C 1
ATOM 2214 O O . GLU A 1 276 ? 0.171 30.016 -12.5 1 95.81 276 GLU A O 1
ATOM 2219 N N . GLU A 1 277 ? 1.67 31.375 -11.617 1 95.94 277 GLU A N 1
ATOM 2220 C CA . GLU A 1 277 ? 2.414 30.297 -10.992 1 95.94 277 GLU A CA 1
ATOM 2221 C C . GLU A 1 277 ? 1.622 29.672 -9.844 1 95.94 277 GLU A C 1
ATOM 2223 O O . GLU A 1 277 ? 1.759 28.484 -9.562 1 95.94 277 GLU A O 1
ATOM 2228 N N . ALA A 1 278 ? 0.847 30.516 -9.242 1 96.44 278 ALA A N 1
ATOM 2229 C CA . ALA A 1 278 ? 0.154 30.078 -8.031 1 96.44 278 ALA A CA 1
ATOM 2230 C C . ALA A 1 278 ? -1.232 29.531 -8.359 1 96.44 278 ALA A C 1
ATOM 2232 O O . ALA A 1 278 ? -1.899 28.969 -7.496 1 96.44 278 ALA A O 1
ATOM 2233 N N . THR A 1 279 ? -1.65 29.688 -9.523 1 96.44 279 THR A N 1
ATOM 2234 C CA . THR A 1 279 ? -3.025 29.375 -9.898 1 96.44 279 THR A CA 1
ATOM 2235 C C . THR A 1 279 ? -3.361 27.922 -9.602 1 96.44 279 THR A C 1
ATOM 2237 O O . THR A 1 279 ? -4.359 27.641 -8.938 1 96.44 279 THR A O 1
ATOM 2240 N N . ARG A 1 280 ? -2.57 27 -10.062 1 95.94 280 ARG A N 1
ATOM 2241 C CA . ARG A 1 280 ? -2.873 25.578 -9.914 1 95.94 280 ARG A CA 1
ATOM 2242 C C . ARG A 1 280 ? -2.908 25.172 -8.445 1 95.94 280 ARG A C 1
ATOM 2244 O O . ARG A 1 280 ? -3.889 24.594 -7.977 1 95.94 280 ARG A O 1
ATOM 2251 N N . PRO A 1 281 ? -1.862 25.531 -7.66 1 96.75 281 PRO A N 1
ATOM 2252 C CA . PRO A 1 281 ? -1.913 25.172 -6.246 1 96.75 281 PRO A CA 1
ATOM 2253 C C . PRO A 1 281 ? -3.082 25.812 -5.508 1 96.75 281 PRO A C 1
ATOM 2255 O O . PRO A 1 281 ? -3.693 25.188 -4.637 1 96.75 281 PRO A O 1
ATOM 2258 N N . ILE A 1 282 ? -3.398 27.031 -5.805 1 97.56 282 ILE A N 1
ATOM 2259 C CA . ILE A 1 282 ? -4.508 27.719 -5.156 1 97.56 282 ILE A CA 1
ATOM 2260 C C . ILE A 1 282 ? -5.824 27.031 -5.52 1 97.56 282 ILE A C 1
ATOM 2262 O O . ILE A 1 282 ? -6.672 26.797 -4.652 1 97.56 282 ILE A O 1
ATOM 2266 N N . ARG A 1 283 ? -5.945 26.719 -6.773 1 97.12 283 ARG A N 1
ATOM 2267 C CA . ARG A 1 283 ? -7.176 26.078 -7.215 1 97.12 283 ARG A CA 1
ATOM 2268 C C . ARG A 1 283 ? -7.379 24.75 -6.496 1 97.12 283 ARG A C 1
ATOM 2270 O O . ARG A 1 283 ? -8.484 24.438 -6.055 1 97.12 283 ARG A O 1
ATOM 2277 N N . HIS A 1 284 ? -6.375 23.984 -6.387 1 96.5 284 HIS A N 1
ATOM 2278 C CA . HIS A 1 284 ? -6.457 22.719 -5.691 1 96.5 284 HIS A CA 1
ATOM 2279 C C . HIS A 1 284 ? -6.797 22.906 -4.219 1 96.5 284 HIS A C 1
ATOM 2281 O O . HIS A 1 284 ? -7.598 22.156 -3.658 1 96.5 284 HIS A O 1
ATOM 2287 N N . ARG A 1 285 ? -6.172 23.844 -3.643 1 97.12 285 ARG A N 1
ATOM 2288 C CA . ARG A 1 285 ? -6.461 24.125 -2.24 1 97.12 285 ARG A CA 1
ATOM 2289 C C . ARG A 1 285 ? -7.926 24.5 -2.045 1 97.12 285 ARG A C 1
ATOM 2291 O O . ARG A 1 285 ? -8.594 23.969 -1.154 1 97.12 285 ARG A O 1
ATOM 2298 N N . LEU A 1 286 ? -8.375 25.406 -2.828 1 97 286 LEU A N 1
ATOM 2299 C CA . LEU A 1 286 ? -9.758 25.859 -2.725 1 97 286 LEU A CA 1
ATOM 2300 C C . LEU A 1 286 ? -10.727 24.719 -3.008 1 97 286 LEU A C 1
ATOM 2302 O O . LEU A 1 286 ? -11.773 24.609 -2.367 1 97 286 LEU A O 1
ATOM 2306 N N . TRP A 1 287 ? -10.391 23.875 -3.932 1 95.12 287 TRP A N 1
ATOM 2307 C CA . TRP A 1 287 ? -11.172 22.688 -4.25 1 95.12 287 TRP A CA 1
ATOM 2308 C C . TRP A 1 287 ? -11.281 21.766 -3.039 1 95.12 287 TRP A C 1
ATOM 2310 O O . TRP A 1 287 ? -12.375 21.312 -2.686 1 95.12 287 TRP A O 1
ATOM 2320 N N . ARG A 1 288 ? -10.18 21.5 -2.432 1 94.75 288 ARG A N 1
ATOM 2321 C CA . ARG A 1 288 ? -10.156 20.656 -1.237 1 94.75 288 ARG A CA 1
ATOM 2322 C C . ARG A 1 288 ? -10.977 21.281 -0.114 1 94.75 288 ARG A C 1
ATOM 2324 O O . ARG A 1 288 ? -11.742 20.594 0.557 1 94.75 288 ARG A O 1
ATOM 2331 N N . GLU A 1 289 ? -10.82 22.531 0.094 1 95.06 289 GLU A N 1
ATOM 2332 C CA . GLU A 1 289 ? -11.531 23.234 1.152 1 95.06 289 GLU A CA 1
ATOM 2333 C C . GLU A 1 289 ? -13.039 23.203 0.921 1 95.06 289 GLU A C 1
ATOM 2335 O O . GLU A 1 289 ? -13.812 23.047 1.868 1 95.06 289 GLU A O 1
ATOM 2340 N N . ARG A 1 290 ? -13.422 23.406 -0.307 1 94.31 290 ARG A N 1
ATOM 2341 C CA . ARG A 1 290 ? -14.844 23.359 -0.632 1 94.31 290 ARG A CA 1
ATOM 2342 C C . ARG A 1 290 ? -15.422 21.984 -0.314 1 94.31 290 ARG A C 1
ATOM 2344 O O . ARG A 1 290 ? -16.516 21.875 0.229 1 94.31 290 ARG A O 1
ATOM 2351 N N . ARG A 1 291 ? -14.75 20.938 -0.652 1 93.56 291 ARG A N 1
ATOM 2352 C CA . ARG A 1 291 ? -15.188 19.578 -0.363 1 93.56 291 ARG A CA 1
ATOM 2353 C C . ARG A 1 291 ? -15.266 19.328 1.141 1 93.56 291 ARG A C 1
ATOM 2355 O O . ARG A 1 291 ? -16.234 18.734 1.63 1 93.56 291 ARG A O 1
ATOM 2362 N N . GLU A 1 292 ? -14.25 19.797 1.844 1 93.94 292 GLU A N 1
ATOM 2363 C CA . GLU A 1 292 ? -14.234 19.641 3.295 1 93.94 292 GLU A CA 1
ATOM 2364 C C . GLU A 1 292 ? -15.398 20.391 3.941 1 93.94 292 GLU A C 1
ATOM 2366 O O . GLU A 1 292 ? -16.031 19.875 4.863 1 93.94 292 GLU A O 1
ATOM 2371 N N . GLN A 1 293 ? -15.656 21.562 3.436 1 94.25 293 GLN A N 1
ATOM 2372 C CA . GLN A 1 293 ? -16.766 22.359 3.953 1 94.25 293 GLN A CA 1
ATOM 2373 C C . GLN A 1 293 ? -18.094 21.688 3.691 1 94.25 293 GLN A C 1
ATOM 2375 O O . GLN A 1 293 ? -18.984 21.703 4.551 1 94.25 293 GLN A O 1
ATOM 2380 N N . ALA A 1 294 ? -18.234 21.125 2.527 1 94 294 ALA A N 1
ATOM 2381 C CA . ALA A 1 294 ? -19.453 20.406 2.193 1 94 294 ALA A CA 1
ATOM 2382 C C . ALA A 1 294 ? -19.688 19.234 3.143 1 94 294 ALA A C 1
ATOM 2384 O O . ALA A 1 294 ? -20.812 19 3.582 1 94 294 ALA A O 1
ATOM 2385 N N . VAL A 1 295 ? -18.688 18.5 3.441 1 94.69 295 VAL A N 1
ATOM 2386 C CA . VAL A 1 295 ? -18.781 17.375 4.363 1 94.69 295 VAL A CA 1
ATOM 2387 C C . VAL A 1 295 ? -19.125 17.875 5.766 1 94.69 295 VAL A C 1
ATOM 2389 O O . VAL A 1 295 ? -19.953 17.297 6.465 1 94.69 295 VAL A O 1
ATOM 2392 N N . GLU A 1 296 ? -18.469 18.969 6.172 1 95.25 296 GLU A N 1
ATOM 2393 C CA . GLU A 1 296 ? -18.766 19.562 7.473 1 95.25 296 GLU A CA 1
ATOM 2394 C C . GLU A 1 296 ? -20.219 19.984 7.578 1 95.25 296 GLU A C 1
ATOM 2396 O O . GLU A 1 296 ? -20.859 19.781 8.609 1 95.25 296 GLU A O 1
ATOM 2401 N N . GLU A 1 297 ? -20.734 20.547 6.547 1 95.38 297 GLU A N 1
ATOM 2402 C CA . GLU A 1 297 ? -22.141 20.938 6.527 1 95.38 297 GLU A CA 1
ATOM 2403 C C . GLU A 1 297 ? -23.047 19.734 6.625 1 95.38 297 GLU A C 1
ATOM 2405 O O . GLU A 1 297 ? -24.078 19.766 7.312 1 95.38 297 GLU A O 1
ATOM 2410 N N . LEU A 1 298 ? -22.672 18.688 5.922 1 95.31 298 LEU A N 1
ATOM 2411 C CA . LEU A 1 298 ? -23.438 17.438 6 1 95.31 298 LEU A CA 1
ATOM 2412 C C . LEU A 1 298 ? -23.453 16.906 7.426 1 95.31 298 LEU A C 1
ATOM 2414 O O . LEU A 1 298 ? -24.516 16.547 7.953 1 95.31 298 LEU A O 1
ATOM 2418 N N . VAL A 1 299 ? -22.312 16.859 8.062 1 96.5 299 VAL A N 1
ATOM 2419 C CA . VAL A 1 299 ? -22.203 16.328 9.422 1 96.5 299 VAL A CA 1
ATOM 2420 C C . VAL A 1 299 ? -23.016 17.188 10.383 1 96.5 299 VAL A C 1
ATOM 2422 O O . VAL A 1 299 ? -23.703 16.656 11.266 1 96.5 299 VAL A O 1
ATOM 2425 N N . THR A 1 300 ? -22.953 18.469 10.211 1 96.06 300 THR A N 1
ATOM 2426 C CA . THR A 1 300 ? -23.734 19.375 11.055 1 96.06 300 THR A CA 1
ATOM 2427 C C . THR A 1 300 ? -25.234 19.094 10.898 1 96.06 300 THR A C 1
ATOM 2429 O O . THR A 1 300 ? -25.953 19.016 11.891 1 96.06 300 THR A O 1
ATOM 2432 N N . ARG A 1 301 ? -25.641 18.906 9.68 1 95.81 301 ARG A N 1
ATOM 2433 C CA . ARG A 1 301 ? -27.047 18.594 9.414 1 95.81 301 ARG A CA 1
ATOM 2434 C C . ARG A 1 301 ? -27.438 17.25 10.047 1 95.81 301 ARG A C 1
ATOM 2436 O O . ARG A 1 301 ? -28.469 17.156 10.711 1 95.81 301 ARG A O 1
ATOM 2443 N N . LEU A 1 302 ? -26.609 16.266 9.867 1 96.31 302 LEU A N 1
ATOM 2444 C CA . LEU A 1 302 ? -26.891 14.93 10.383 1 96.31 302 LEU A CA 1
ATOM 2445 C C . LEU A 1 302 ? -26.953 14.938 11.906 1 96.31 302 LEU A C 1
ATOM 2447 O O . LEU A 1 302 ? -27.766 14.234 12.508 1 96.31 302 LEU A O 1
ATOM 2451 N N . ARG A 1 303 ? -26.047 15.664 12.484 1 95.06 303 ARG A N 1
ATOM 2452 C CA . ARG A 1 303 ? -26.031 15.781 13.945 1 95.06 303 ARG A CA 1
ATOM 2453 C C . ARG A 1 303 ? -27.344 16.359 14.461 1 95.06 303 ARG A C 1
ATOM 2455 O O . ARG A 1 303 ? -27.891 15.898 15.461 1 95.06 303 ARG A O 1
ATOM 2462 N N . GLY A 1 304 ? -27.844 17.344 13.805 1 92.5 304 GLY A N 1
ATOM 2463 C CA . GLY A 1 304 ? -29.125 17.938 14.164 1 92.5 304 GLY A CA 1
ATOM 2464 C C . GLY A 1 304 ? -30.297 16.984 14.016 1 92.5 304 GLY A C 1
ATOM 2465 O O . GLY A 1 304 ? -31.188 16.953 14.867 1 92.5 304 GLY A O 1
ATOM 2466 N N . GLU A 1 305 ? -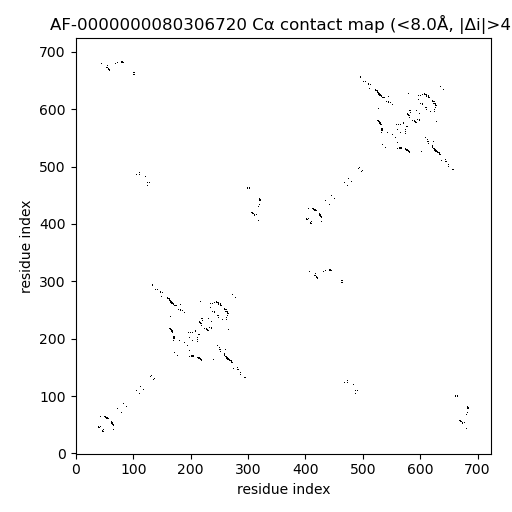30.219 16.156 13.031 1 94.12 305 GLU A N 1
ATOM 2467 C CA . GLU A 1 305 ? -31.297 15.227 12.742 1 94.12 305 GLU A CA 1
ATOM 2468 C C . GLU A 1 305 ? -31.281 14.047 13.711 1 94.12 305 GLU A C 1
ATOM 2470 O O . GLU A 1 305 ? -32.344 13.508 14.047 1 94.12 305 GLU A O 1
ATOM 2475 N N . ALA A 1 306 ? -30.125 13.57 14.133 1 91 306 ALA A N 1
ATOM 2476 C CA . ALA A 1 306 ? -30 12.383 14.969 1 91 306 ALA A CA 1
ATOM 2477 C C . ALA A 1 306 ? -30.141 12.734 16.453 1 91 306 ALA A C 1
ATOM 2479 O O . ALA A 1 306 ? -30.312 11.852 17.297 1 91 306 ALA A O 1
ATOM 2480 N N . ASP A 1 307 ? -30.266 13.953 16.844 1 86.38 307 ASP A N 1
ATOM 2481 C CA . ASP A 1 307 ? -30.328 14.398 18.234 1 86.38 307 ASP A CA 1
ATOM 2482 C C . ASP A 1 307 ? -29.219 13.75 19.062 1 86.38 307 ASP A C 1
ATOM 2484 O O . ASP A 1 307 ? -29.5 13.047 20.047 1 86.38 307 ASP A O 1
ATOM 2488 N N . VAL A 1 308 ? -28.016 13.914 18.844 1 93.5 308 VAL A N 1
ATOM 2489 C CA . VAL A 1 308 ? -26.828 13.328 19.453 1 93.5 308 VAL A CA 1
ATOM 2490 C C . VAL A 1 308 ? -26.703 13.828 20.891 1 93.5 308 VAL A C 1
ATOM 2492 O O . VAL A 1 308 ? -26.75 15.031 21.141 1 93.5 308 VAL A O 1
ATOM 2495 N N . GLU A 1 309 ? -26.609 12.805 21.875 1 94.44 309 GLU A N 1
ATOM 2496 C CA . GLU A 1 309 ? -26.375 13.102 23.297 1 94.44 309 GLU A CA 1
ATOM 2497 C C . GLU A 1 309 ? -25 12.602 23.734 1 94.44 309 GLU A C 1
ATOM 2499 O O . GLU A 1 309 ? -24.641 11.453 23.469 1 94.44 309 GLU A O 1
ATOM 2504 N N . GLU A 1 310 ? -24.266 13.492 24.328 1 95.06 310 GLU A N 1
ATOM 2505 C CA . GLU A 1 310 ? -22.922 13.141 24.781 1 95.06 310 GLU A CA 1
ATOM 2506 C C . GLU A 1 310 ? -22.766 13.344 26.281 1 95.06 310 GLU A C 1
ATOM 2508 O O . GLU A 1 310 ? -23.266 14.336 26.828 1 95.06 310 GLU A O 1
ATOM 2513 N N . ASN A 1 311 ? -22.234 12.375 26.875 1 94.44 311 ASN A N 1
ATOM 2514 C CA . ASN A 1 311 ? -21.875 12.461 28.297 1 94.44 311 ASN A CA 1
ATOM 2515 C C . ASN A 1 311 ? -20.375 12.578 28.484 1 94.44 311 ASN A C 1
ATOM 2517 O O . ASN A 1 311 ? -19.719 11.617 28.891 1 94.44 311 ASN A O 1
ATOM 2521 N N . LEU A 1 312 ? -19.906 13.773 28.359 1 94.5 312 LEU A N 1
ATOM 2522 C CA . LEU A 1 312 ? -18.469 13.992 28.219 1 94.5 312 LEU A CA 1
ATOM 2523 C C . LEU A 1 312 ? -17.766 13.852 29.562 1 94.5 312 LEU A C 1
ATOM 2525 O O . LEU A 1 312 ? -16.531 13.703 29.625 1 94.5 312 LEU A O 1
ATOM 2529 N N . ASP A 1 313 ? -18.5 13.844 30.641 1 93 313 ASP A N 1
ATOM 2530 C CA . ASP A 1 313 ? -17.906 13.664 31.953 1 93 313 ASP A CA 1
ATOM 2531 C C . ASP A 1 313 ? -17.297 12.273 32.094 1 93 313 ASP A C 1
ATOM 2533 O O . ASP A 1 313 ? -16.375 12.07 32.906 1 93 313 ASP A O 1
ATOM 2537 N N . LEU A 1 314 ? -17.797 11.383 31.344 1 94 314 LEU A N 1
ATOM 2538 C CA . LEU A 1 314 ? -17.375 9.992 31.438 1 94 314 LEU A CA 1
ATOM 2539 C C . LEU A 1 314 ? -15.977 9.812 30.844 1 94 314 LEU A C 1
ATOM 2541 O O . LEU A 1 314 ? -15.336 8.781 31.047 1 94 314 LEU A O 1
ATOM 2545 N N . LEU A 1 315 ? -15.461 10.805 30.156 1 93.19 315 LEU A N 1
ATOM 2546 C CA . LEU A 1 315 ? -14.164 10.711 29.5 1 93.19 315 LEU A CA 1
ATOM 2547 C C . LEU A 1 315 ? -13.047 10.547 30.516 1 93.19 315 LEU A C 1
ATOM 2549 O O . LEU A 1 315 ? -12.008 9.953 30.219 1 93.19 315 LEU A O 1
ATOM 2553 N N . SER A 1 316 ? -13.273 11.016 31.672 1 89.19 316 SER A N 1
ATOM 2554 C CA . SER A 1 316 ? -12.25 11 32.719 1 89.19 316 SER A CA 1
ATOM 2555 C C . SER A 1 316 ? -12.031 9.594 33.25 1 89.19 316 SER A C 1
ATOM 2557 O O . SER A 1 316 ? -11.023 9.328 33.906 1 89.19 316 SER A O 1
ATOM 2559 N N . GLN A 1 317 ? -12.961 8.711 32.938 1 88.12 317 GLN A N 1
ATOM 2560 C CA . GLN A 1 317 ? -12.875 7.352 33.469 1 88.12 317 GLN A CA 1
ATOM 2561 C C . GLN A 1 317 ? -11.781 6.555 32.75 1 88.12 317 GLN A C 1
ATOM 2563 O O . GLN A 1 317 ? -11.297 5.551 33.281 1 88.12 317 GLN A O 1
ATOM 2568 N N . VAL A 1 318 ? -11.477 6.973 31.609 1 90.12 318 VAL A N 1
ATOM 2569 C CA . VAL A 1 318 ? -10.523 6.211 30.812 1 90.12 318 VAL A CA 1
ATOM 2570 C C . VAL A 1 318 ? -9.102 6.602 31.188 1 90.12 318 VAL A C 1
ATOM 2572 O O . VAL A 1 318 ? -8.742 7.781 31.156 1 90.12 318 VAL A O 1
ATOM 2575 N N . HIS A 1 319 ? -8.32 5.559 31.562 1 84.44 319 HIS A N 1
ATOM 2576 C CA . HIS A 1 319 ? -6.926 5.793 31.906 1 84.44 319 HIS A CA 1
ATOM 2577 C C . HIS A 1 319 ? -5.996 5.332 30.781 1 84.44 319 HIS A C 1
ATOM 2579 O O . HIS A 1 319 ? -6.223 4.281 30.188 1 84.44 319 HIS A O 1
ATOM 2585 N N . ILE A 1 320 ? -5.164 6.188 30.375 1 80.38 320 ILE A N 1
ATOM 2586 C CA . ILE A 1 320 ? -4.199 5.871 29.328 1 80.38 320 ILE A CA 1
ATOM 2587 C C . ILE A 1 320 ? -2.902 5.363 29.953 1 80.38 320 ILE A C 1
ATOM 2589 O O . ILE A 1 320 ? -2.346 6.004 30.859 1 80.38 320 ILE A O 1
ATOM 2593 N N . ASP A 1 321 ? -2.59 4.137 29.672 1 66.38 321 ASP A N 1
ATOM 2594 C CA . ASP A 1 321 ? -1.318 3.609 30.156 1 66.38 321 ASP A CA 1
ATOM 2595 C C . ASP A 1 321 ? -0.148 4.176 29.344 1 66.38 321 ASP A C 1
ATOM 2597 O O . ASP A 1 321 ? -0.039 3.932 28.141 1 66.38 321 ASP A O 1
ATOM 2601 N N . ALA A 1 322 ? 0.004 5.473 29.469 1 57.16 322 ALA A N 1
ATOM 2602 C CA . ALA A 1 322 ? 1.208 5.926 28.781 1 57.16 322 ALA A CA 1
ATOM 2603 C C . ALA A 1 322 ? 2.451 5.238 29.328 1 57.16 322 ALA A C 1
ATOM 2605 O O . ALA A 1 322 ? 2.504 4.898 30.516 1 57.16 322 ALA A O 1
ATOM 2606 N N . PRO A 1 323 ? 3.17 4.594 28.453 1 50.91 323 PRO A N 1
ATOM 2607 C CA . PRO A 1 323 ? 4.398 4.121 29.109 1 50.91 323 PRO A CA 1
ATOM 2608 C C . PRO A 1 323 ? 4.973 5.129 30.094 1 50.91 323 PRO A C 1
ATOM 2610 O O . PRO A 1 323 ? 4.887 6.34 29.875 1 50.91 323 PRO A O 1
ATOM 2613 N N . ALA A 1 324 ? 4.879 4.859 31.438 1 44.22 324 ALA A N 1
ATOM 2614 C CA . ALA A 1 324 ? 5.516 5.707 32.438 1 44.22 324 ALA A CA 1
ATOM 2615 C C . ALA A 1 324 ? 6.641 6.539 31.828 1 44.22 324 ALA A C 1
ATOM 2617 O O . ALA A 1 324 ? 6.684 7.758 32 1 44.22 324 ALA A O 1
ATOM 2618 N N . ASP A 1 325 ? 7.832 5.98 31.797 1 39.25 325 ASP A N 1
ATOM 2619 C CA . ASP A 1 325 ? 9.164 6.57 31.688 1 39.25 325 ASP A CA 1
ATOM 2620 C C . ASP A 1 325 ? 9.406 7.09 30.266 1 39.25 325 ASP A C 1
ATOM 2622 O O . ASP A 1 325 ? 10.516 6.977 29.734 1 39.25 325 ASP A O 1
ATOM 2626 N N . ALA A 1 326 ? 8.469 7.102 29.391 1 43 326 ALA A N 1
ATOM 2627 C CA . ALA A 1 326 ? 9.172 7.75 28.297 1 43 326 ALA A CA 1
ATOM 2628 C C . ALA A 1 326 ? 9.57 9.18 28.656 1 43 326 ALA A C 1
ATOM 2630 O O . ALA A 1 326 ? 8.883 10.133 28.297 1 43 326 ALA A O 1
ATOM 2631 N N . THR A 1 327 ? 9.609 9.5 29.922 1 36.72 327 THR A N 1
ATOM 2632 C CA . THR A 1 327 ? 10.32 10.758 30.141 1 36.72 327 THR A CA 1
ATOM 2633 C C . THR A 1 327 ? 11.32 11.023 29.031 1 36.72 327 THR A C 1
ATOM 2635 O O . THR A 1 327 ? 12.18 10.188 28.75 1 36.72 327 THR A O 1
ATOM 2638 N N . PRO A 1 328 ? 10.93 11.766 28.047 1 40.78 328 PRO A N 1
ATOM 2639 C CA . PRO A 1 328 ? 12.102 11.992 27.203 1 40.78 328 PRO A CA 1
ATOM 2640 C C . PRO A 1 328 ? 13.406 11.953 27.984 1 40.78 328 PRO A C 1
ATOM 2642 O O . PRO A 1 328 ? 13.578 12.703 28.953 1 40.78 328 PRO A O 1
ATOM 2645 N N . THR A 1 329 ? 13.875 10.781 28.281 1 38.78 329 THR A N 1
ATOM 2646 C CA . THR A 1 329 ? 15.234 10.797 28.812 1 38.78 329 THR A CA 1
ATOM 2647 C C . THR A 1 329 ? 16.016 11.977 28.266 1 38.78 329 THR A C 1
ATOM 2649 O O . THR A 1 329 ? 16.219 12.086 27.047 1 38.78 329 THR A O 1
ATOM 2652 N N . GLN A 1 330 ? 15.797 13.188 28.844 1 37.12 330 GLN A N 1
ATOM 2653 C CA . GLN A 1 330 ? 16.766 14.219 28.469 1 37.12 330 GLN A CA 1
ATOM 2654 C C . GLN A 1 330 ? 18.078 13.594 28.016 1 37.12 330 GLN A C 1
ATOM 2656 O O . GLN A 1 330 ? 18.625 12.711 28.688 1 37.12 330 GLN A O 1
ATOM 2661 N N . PRO A 1 331 ? 18.344 13.57 26.703 1 39.81 331 PRO A N 1
ATOM 2662 C CA . PRO A 1 331 ? 19.688 13.047 26.469 1 39.81 331 PRO A CA 1
ATOM 2663 C C . PRO A 1 331 ? 20.672 13.43 27.578 1 39.81 331 PRO A C 1
ATOM 2665 O O . PRO A 1 331 ? 20.797 14.617 27.906 1 39.81 331 PRO A O 1
ATOM 2668 N N . THR A 1 332 ? 20.75 12.742 28.656 1 38.75 332 THR A N 1
ATOM 2669 C CA . THR A 1 332 ? 21.891 13.055 29.5 1 38.75 332 THR A CA 1
ATOM 2670 C C . THR A 1 332 ? 23.094 13.477 28.656 1 38.75 332 THR A C 1
ATOM 2672 O O . THR A 1 332 ? 23.547 12.719 27.812 1 38.75 332 THR A O 1
ATOM 2675 N N . THR A 1 333 ? 23.188 14.844 28.422 1 38.06 333 THR A N 1
ATOM 2676 C CA . THR A 1 333 ? 24.422 15.297 27.781 1 38.06 333 THR A CA 1
ATOM 2677 C C . THR A 1 333 ? 25.594 14.422 28.203 1 38.06 333 THR A C 1
ATOM 2679 O O . THR A 1 333 ? 25.891 14.305 29.391 1 38.06 333 THR A O 1
ATOM 2682 N N . PRO A 1 334 ? 25.844 13.344 27.484 1 40.69 334 PRO A N 1
ATOM 2683 C CA . PRO A 1 334 ? 27.016 12.578 27.953 1 40.69 334 PRO A CA 1
ATOM 2684 C C . PRO A 1 334 ? 28.109 13.469 28.516 1 40.69 334 PRO A C 1
ATOM 2686 O O . PRO A 1 334 ? 28.359 14.555 27.984 1 40.69 334 PRO A O 1
ATOM 2689 N N . GLU A 1 335 ? 28.281 13.57 29.859 1 39.62 335 GLU A N 1
ATOM 2690 C CA . GLU A 1 335 ? 29.453 14.289 30.328 1 39.62 335 GLU A CA 1
ATOM 2691 C C . GLU A 1 335 ? 30.641 14.102 29.391 1 39.62 335 GLU A C 1
ATOM 2693 O O . GLU A 1 335 ? 30.875 13 28.891 1 39.62 335 GLU A O 1
ATOM 2698 N N . PRO A 1 336 ? 31.125 15.172 28.703 1 36.81 336 PRO A N 1
ATOM 2699 C CA . PRO A 1 336 ? 32.281 14.938 27.844 1 36.81 336 PRO A CA 1
ATOM 2700 C C . PRO A 1 336 ? 33.281 13.969 28.484 1 36.81 336 PRO A C 1
ATOM 2702 O O . PRO A 1 336 ? 33.75 14.188 29.609 1 36.81 336 PRO A O 1
ATOM 2705 N N . THR A 1 337 ? 33.094 12.625 28.391 1 39.12 337 THR A N 1
ATOM 2706 C CA . THR A 1 337 ? 34.156 11.734 28.859 1 39.12 337 THR A CA 1
ATOM 2707 C C . THR A 1 337 ? 35.531 12.305 28.516 1 39.12 337 THR A C 1
ATOM 2709 O O . THR A 1 337 ? 35.781 12.602 27.344 1 39.12 337 THR A O 1
ATOM 2712 N N . THR A 1 338 ? 36.219 12.984 29.469 1 37.66 338 THR A N 1
ATOM 2713 C CA . THR A 1 338 ? 37.594 13.445 29.266 1 37.66 338 THR A CA 1
ATOM 2714 C C . THR A 1 338 ? 38.375 12.438 28.453 1 37.66 338 THR A C 1
ATOM 2716 O O . THR A 1 338 ? 38.375 11.242 28.766 1 37.66 338 THR A O 1
ATOM 2719 N N . PRO A 1 339 ? 38.688 12.734 27.172 1 38.25 339 PRO A N 1
ATOM 2720 C CA . PRO A 1 339 ? 39.438 11.766 26.375 1 38.25 339 PRO A CA 1
ATOM 2721 C C . PRO A 1 339 ? 40.562 11.094 27.156 1 38.25 339 PRO A C 1
ATOM 2723 O O . PRO A 1 339 ? 41.156 11.719 28.031 1 38.25 339 PRO A O 1
ATOM 2726 N N . PRO A 1 340 ? 40.406 9.781 27.5 1 36.62 340 PRO A N 1
ATOM 2727 C CA . PRO A 1 340 ? 41.5 9.219 28.297 1 36.62 340 PRO A CA 1
ATOM 2728 C C . PRO A 1 340 ? 42.875 9.703 27.844 1 36.62 340 PRO A C 1
ATOM 2730 O O . PRO A 1 340 ? 43.031 10.055 26.672 1 36.62 340 PRO A O 1
ATOM 2733 N N . ALA A 1 341 ? 43.656 10.203 28.75 1 37.41 341 ALA A N 1
ATOM 2734 C CA . ALA A 1 341 ? 45.031 10.648 28.5 1 37.41 341 ALA A CA 1
ATOM 2735 C C . ALA A 1 341 ? 45.75 9.695 27.547 1 37.41 341 ALA A C 1
ATOM 2737 O O . ALA A 1 341 ? 45.594 8.477 27.656 1 37.41 341 ALA A O 1
ATOM 2738 N N . THR A 1 342 ? 46 10.172 26.297 1 34.25 342 THR A N 1
ATOM 2739 C CA . THR A 1 342 ? 46.75 9.492 25.234 1 34.25 342 THR A CA 1
ATOM 2740 C C . THR A 1 342 ? 47.969 8.766 25.812 1 34.25 342 THR A C 1
ATOM 2742 O O . THR A 1 342 ? 48.812 9.375 26.469 1 34.25 342 THR A O 1
ATOM 2745 N N . THR A 1 343 ? 47.781 7.5 26.234 1 34.94 343 THR A N 1
ATOM 2746 C CA . THR A 1 343 ? 48.906 6.711 26.703 1 34.94 343 THR A CA 1
ATOM 2747 C C . THR A 1 343 ? 50.156 6.965 25.828 1 34.94 343 THR A C 1
ATOM 2749 O O . THR A 1 343 ? 50.062 6.934 24.609 1 34.94 343 THR A O 1
ATOM 2752 N N . PRO A 1 344 ? 51.188 7.578 26.391 1 36.44 344 PRO A N 1
ATOM 2753 C CA . PRO A 1 344 ? 52.375 7.953 25.641 1 36.44 344 PRO A CA 1
ATOM 2754 C C . PRO A 1 344 ? 52.906 6.828 24.75 1 36.44 344 PRO A C 1
ATOM 2756 O O . PRO A 1 344 ? 52.719 5.648 25.062 1 36.44 344 PRO A O 1
ATOM 2759 N N . THR A 1 345 ? 52.875 7.043 23.438 1 35.22 345 THR A N 1
ATOM 2760 C CA . THR A 1 345 ? 53.375 6.148 22.406 1 35.22 345 THR A CA 1
ATOM 2761 C C . THR A 1 345 ? 54.719 5.562 22.812 1 35.22 345 THR A C 1
ATOM 2763 O O . THR A 1 345 ? 55.625 6.293 23.219 1 35.22 345 THR A O 1
ATOM 2766 N N . PRO A 1 346 ? 54.75 4.289 23.203 1 33.03 346 PRO A N 1
ATOM 2767 C CA . PRO A 1 346 ? 56 3.688 23.625 1 33.03 346 PRO A CA 1
ATOM 2768 C C . PRO A 1 346 ? 57.156 4.035 22.688 1 33.03 346 PRO A C 1
ATOM 2770 O O . PRO A 1 346 ? 56.969 4.176 21.469 1 33.03 346 PRO A O 1
ATOM 2773 N N . ARG A 1 347 ? 58.125 4.77 23.188 1 33.12 347 ARG A N 1
ATOM 2774 C CA . ARG A 1 347 ? 59.344 5.188 22.531 1 33.12 347 ARG A CA 1
ATOM 2775 C C . ARG A 1 347 ? 59.969 4.039 21.734 1 33.12 347 ARG A C 1
ATOM 2777 O O . ARG A 1 347 ? 60.062 2.916 22.234 1 33.12 347 ARG A O 1
ATOM 2784 N N . ARG A 1 348 ? 59.906 4.094 20.391 1 31.92 348 ARG A N 1
ATOM 2785 C CA . ARG A 1 348 ? 60.531 3.15 19.484 1 31.92 348 ARG A CA 1
ATOM 2786 C C . ARG A 1 348 ? 61.969 2.822 19.922 1 31.92 348 ARG A C 1
ATOM 2788 O O . ARG A 1 348 ? 62.75 3.725 20.172 1 31.92 348 ARG A O 1
ATOM 2795 N N . PRO A 1 349 ? 62.156 1.611 20.469 1 32.56 349 PRO A N 1
ATOM 2796 C CA . PRO A 1 349 ? 63.5 1.261 20.922 1 32.56 349 PRO A CA 1
ATOM 2797 C C . PRO A 1 349 ? 64.562 1.577 19.891 1 32.56 349 PRO A C 1
ATOM 2799 O O . PRO A 1 349 ? 64.312 1.49 18.688 1 32.56 349 PRO A O 1
ATOM 2802 N N . ARG A 1 350 ? 65.5 2.479 20.234 1 31.7 350 ARG A N 1
ATOM 2803 C CA . ARG A 1 350 ? 66.688 2.92 19.469 1 31.7 350 ARG A CA 1
ATOM 2804 C C . ARG A 1 350 ? 67.438 1.731 18.875 1 31.7 350 ARG A C 1
ATOM 2806 O O . ARG A 1 350 ? 67.688 0.741 19.562 1 31.7 350 ARG A O 1
ATOM 2813 N N . PRO A 1 351 ? 67.375 1.609 17.531 1 29.97 351 PRO A N 1
ATOM 2814 C CA . PRO A 1 351 ? 68.125 0.531 16.844 1 29.97 351 PRO A CA 1
ATOM 2815 C C . PRO A 1 351 ? 69.562 0.359 17.359 1 29.97 351 PRO A C 1
ATOM 2817 O O . PRO A 1 351 ? 70.25 1.343 17.516 1 29.97 351 PRO A O 1
ATOM 2820 N N . GLN A 1 352 ? 69.75 -0.624 18.234 1 28.41 352 GLN A N 1
ATOM 2821 C CA . GLN A 1 352 ? 71.062 -0.962 18.781 1 28.41 352 GLN A CA 1
ATOM 2822 C C . GLN A 1 352 ? 72.125 -1.069 17.688 1 28.41 352 GLN A C 1
ATOM 2824 O O . GLN A 1 352 ? 71.875 -1.622 16.609 1 28.41 352 GLN A O 1
ATOM 2829 N N . SER A 1 353 ? 73.125 -0.118 17.609 1 28.7 353 SER A N 1
ATOM 2830 C CA . SER A 1 353 ? 74.25 -0.007 16.719 1 28.7 353 SER A CA 1
ATOM 2831 C C . SER A 1 353 ? 75.062 -1.319 16.656 1 28.7 353 SER A C 1
ATOM 2833 O O . SER A 1 353 ? 75.188 -2.016 17.672 1 28.7 353 SER A O 1
ATOM 2835 N N . PRO A 1 354 ? 75.312 -1.841 15.5 1 29.98 354 PRO A N 1
ATOM 2836 C CA . PRO A 1 354 ? 76.062 -3.074 15.242 1 29.98 354 PRO A CA 1
ATOM 2837 C C . PRO A 1 354 ? 77.375 -3.102 15.961 1 29.98 354 PRO A C 1
ATOM 2839 O O . PRO A 1 354 ? 78 -2.055 16.141 1 29.98 354 PRO A O 1
ATOM 2842 N N . ALA A 1 355 ? 77.625 -4.09 16.875 1 30.52 355 ALA A N 1
ATOM 2843 C CA . ALA A 1 355 ? 78.812 -4.344 17.641 1 30.52 355 ALA A CA 1
ATOM 2844 C C . ALA A 1 355 ? 80.062 -4.457 16.734 1 30.52 355 ALA A C 1
ATOM 2846 O O . ALA A 1 355 ? 79.938 -5.035 15.641 1 30.52 355 ALA A O 1
ATOM 2847 N N . ALA A 1 356 ? 81.062 -3.689 16.969 1 31.61 356 ALA A N 1
ATOM 2848 C CA . ALA A 1 356 ? 82.375 -3.582 16.359 1 31.61 356 ALA A CA 1
ATOM 2849 C C . ALA A 1 356 ? 83.125 -4.926 16.391 1 31.61 356 ALA A C 1
ATOM 2851 O O . ALA A 1 356 ? 83 -5.699 17.344 1 31.61 356 ALA A O 1
ATOM 2852 N N . PRO A 1 357 ? 83.812 -5.309 15.352 1 33.78 357 PRO A N 1
ATOM 2853 C CA . PRO A 1 357 ? 84.562 -6.547 15.102 1 33.78 357 PRO A CA 1
ATOM 2854 C C . PRO A 1 357 ? 85.625 -6.828 16.156 1 33.78 357 PRO A C 1
ATOM 2856 O O . PRO A 1 357 ? 86.125 -5.895 16.781 1 33.78 357 PRO A O 1
ATOM 2859 N N . SER A 1 358 ? 85.562 -7.965 16.891 1 31.69 358 SER A N 1
ATOM 2860 C CA . SER A 1 358 ? 86.5 -8.477 17.859 1 31.69 358 SER A CA 1
ATOM 2861 C C . SER A 1 358 ? 87.938 -8.406 17.312 1 31.69 358 SER A C 1
ATOM 2863 O O . SER A 1 358 ? 88.188 -8.734 16.156 1 31.69 358 SER A O 1
ATOM 2865 N N . PRO A 1 359 ? 88.812 -7.688 18.016 1 34.5 359 PRO A N 1
ATOM 2866 C CA . PRO A 1 359 ? 90.188 -7.508 17.688 1 34.5 359 PRO A CA 1
ATOM 2867 C C . PRO A 1 359 ? 90.938 -8.836 17.469 1 34.5 359 PRO A C 1
ATOM 2869 O O . PRO A 1 359 ? 90.5 -9.875 17.953 1 34.5 359 PRO A O 1
ATOM 2872 N N . ALA A 1 360 ? 91.938 -8.922 16.609 1 33.84 360 ALA A N 1
ATOM 2873 C CA . ALA A 1 360 ? 92.938 -9.883 16.203 1 33.84 360 ALA A CA 1
ATOM 2874 C C . ALA A 1 360 ? 93.688 -10.477 17.406 1 33.84 360 ALA A C 1
ATOM 2876 O O . ALA A 1 360 ? 93.938 -9.781 18.391 1 33.84 360 ALA A O 1
ATOM 2877 N N . PRO A 1 361 ? 93.875 -11.805 17.453 1 37.62 361 PRO A N 1
ATOM 2878 C CA . PRO A 1 361 ? 94.562 -12.703 18.391 1 37.62 361 PRO A CA 1
ATOM 2879 C C . PRO A 1 361 ? 96 -12.336 18.594 1 37.62 361 PRO A C 1
ATOM 2881 O O . PRO A 1 361 ? 96.688 -11.969 17.625 1 37.62 361 PRO A O 1
ATOM 2884 N N . GLN A 1 362 ? 96.5 -11.797 19.75 1 24.41 362 GLN A N 1
ATOM 2885 C CA . GLN A 1 362 ? 97.812 -12.297 20.188 1 24.41 362 GLN A CA 1
ATOM 2886 C C . GLN A 1 362 ? 97.75 -13.75 20.625 1 24.41 362 GLN A C 1
ATOM 2888 O O . GLN A 1 362 ? 96.75 -14.164 21.234 1 24.41 362 GLN A O 1
ATOM 2893 N N . MET B 1 1 ? 28.297 -66.562 13.164 1 19.47 1 MET B N 1
ATOM 2894 C CA . MET B 1 1 ? 28.266 -67.062 14.539 1 19.47 1 MET B CA 1
ATOM 2895 C C . MET B 1 1 ? 27.344 -66.25 15.406 1 19.47 1 MET B C 1
ATOM 2897 O O . MET B 1 1 ? 26.969 -65.125 15.023 1 19.47 1 MET B O 1
ATOM 2901 N N . HIS B 1 2 ? 27.125 -66.562 16.703 1 20.56 2 HIS B N 1
ATOM 2902 C CA . HIS B 1 2 ? 26.203 -66.75 17.812 1 20.56 2 HIS B CA 1
ATOM 2903 C C . HIS B 1 2 ? 26.047 -65.5 18.625 1 20.56 2 HIS B C 1
ATOM 2905 O O . HIS B 1 2 ? 25.328 -65.438 19.625 1 20.56 2 HIS B O 1
ATOM 2911 N N . ARG B 1 3 ? 26.828 -64.375 18.438 1 22.77 3 ARG B N 1
ATOM 2912 C CA . ARG B 1 3 ? 27.109 -63.875 19.766 1 22.77 3 ARG B CA 1
ATOM 2913 C C . ARG B 1 3 ? 25.844 -63.375 20.453 1 22.77 3 ARG B C 1
ATOM 2915 O O . ARG B 1 3 ? 25.219 -62.406 19.969 1 22.77 3 ARG B O 1
ATOM 2922 N N . ARG B 1 4 ? 25.203 -64.25 21.172 1 24.59 4 ARG B N 1
ATOM 2923 C CA . ARG B 1 4 ? 23.984 -64.312 21.984 1 24.59 4 ARG B CA 1
ATOM 2924 C C . ARG B 1 4 ? 23.953 -63.156 22.984 1 24.59 4 ARG B C 1
ATOM 2926 O O . ARG B 1 4 ? 25 -62.75 23.5 1 24.59 4 ARG B O 1
ATOM 2933 N N . LEU B 1 5 ? 22.984 -62.281 22.906 1 24.33 5 LEU B N 1
ATOM 2934 C CA . LEU B 1 5 ? 22.422 -61.031 23.391 1 24.33 5 LEU B CA 1
ATOM 2935 C C . LEU B 1 5 ? 22.172 -61.094 24.891 1 24.33 5 LEU B C 1
ATOM 2937 O O . LEU B 1 5 ? 21.547 -60.188 25.453 1 24.33 5 LEU B O 1
ATOM 2941 N N . LEU B 1 6 ? 23.062 -61.875 25.656 1 22.47 6 LEU B N 1
ATOM 2942 C CA . LEU B 1 6 ? 22.422 -62.344 26.875 1 22.47 6 LEU B CA 1
ATOM 2943 C C . LEU B 1 6 ? 22.281 -61.188 27.891 1 22.47 6 LEU B C 1
ATOM 2945 O O . LEU B 1 6 ? 21.688 -61.375 28.953 1 22.47 6 LEU B O 1
ATOM 2949 N N . ILE B 1 7 ? 22.328 -59.938 27.5 1 23.55 7 ILE B N 1
ATOM 2950 C CA . ILE B 1 7 ? 22.812 -59.125 28.609 1 23.55 7 ILE B CA 1
ATOM 2951 C C . ILE B 1 7 ? 21.828 -59.219 29.781 1 23.55 7 ILE B C 1
ATOM 2953 O O . ILE B 1 7 ? 20.625 -59.031 29.609 1 23.55 7 ILE B O 1
ATOM 2957 N N . LEU B 1 8 ? 22.281 -59.469 31 1 19.8 8 LEU B N 1
ATOM 2958 C CA . LEU B 1 8 ? 21.953 -60.031 32.312 1 19.8 8 LEU B CA 1
ATOM 2959 C C . LEU B 1 8 ? 21.234 -59.031 33.188 1 19.8 8 LEU B C 1
ATOM 2961 O O . LEU B 1 8 ? 20.547 -59.406 34.156 1 19.8 8 LEU B O 1
ATOM 2965 N N . LEU B 1 9 ? 21.156 -57.75 32.938 1 21.72 9 LEU B N 1
ATOM 2966 C CA . LEU B 1 9 ? 21.453 -57.031 34.156 1 21.72 9 LEU B CA 1
ATOM 2967 C C . LEU B 1 9 ? 20.375 -57.25 35.219 1 21.72 9 LEU B C 1
ATOM 2969 O O . LEU B 1 9 ? 19.219 -57.531 34.875 1 21.72 9 LEU B O 1
ATOM 2973 N N . ALA B 1 10 ? 20.75 -56.812 36.562 1 20.03 10 ALA B N 1
ATOM 2974 C CA . ALA B 1 10 ? 20.562 -57.094 38 1 20.03 10 ALA B CA 1
ATOM 2975 C C . ALA B 1 10 ? 19.234 -56.562 38.5 1 20.03 10 ALA B C 1
ATOM 2977 O O . ALA B 1 10 ? 18.953 -55.375 38.406 1 20.03 10 ALA B O 1
ATOM 2978 N N . LEU B 1 11 ? 18.141 -57.375 38.812 1 21.92 11 LEU B N 1
ATOM 2979 C CA . LEU B 1 11 ? 16.734 -57.375 39.188 1 21.92 11 LEU B CA 1
ATOM 2980 C C . LEU B 1 11 ? 16.562 -56.844 40.625 1 21.92 11 LEU B C 1
ATOM 2982 O O . LEU B 1 11 ? 15.43 -56.688 41.094 1 21.92 11 LEU B O 1
ATOM 2986 N N . SER B 1 12 ? 17.703 -56.469 41.375 1 19.95 12 SER B N 1
ATOM 2987 C CA . SER B 1 12 ? 17.438 -57.062 42.688 1 19.95 12 SER B CA 1
ATOM 2988 C C . SER B 1 12 ? 16.219 -56.406 43.344 1 19.95 12 SER B C 1
ATOM 2990 O O . SER B 1 12 ? 15.711 -55.406 42.844 1 19.95 12 SER B O 1
ATOM 2992 N N . ALA B 1 13 ? 16.375 -55.906 44.844 1 20.75 13 ALA B N 1
ATOM 2993 C CA . ALA B 1 13 ? 15.945 -56.438 46.125 1 20.75 13 ALA B CA 1
ATOM 2994 C C . ALA B 1 13 ? 14.711 -55.688 46.625 1 20.75 13 ALA B C 1
ATOM 2996 O O . ALA B 1 13 ? 14.453 -54.562 46.25 1 20.75 13 ALA B O 1
ATOM 2997 N N . LEU B 1 14 ? 13.977 -56.312 47.812 1 23.72 14 LEU B N 1
ATOM 2998 C CA . LEU B 1 14 ? 12.719 -56.625 48.469 1 23.72 14 LEU B CA 1
ATOM 2999 C C . LEU B 1 14 ? 12.32 -55.531 49.438 1 23.72 14 LEU B C 1
ATOM 3001 O O . LEU B 1 14 ? 11.383 -55.688 50.25 1 23.72 14 LEU B O 1
ATOM 3005 N N . GLY B 1 15 ? 12.914 -54.312 49.469 1 21.89 15 GLY B N 1
ATOM 3006 C CA . GLY B 1 15 ? 12.844 -53.844 50.844 1 21.89 15 GLY B CA 1
ATOM 3007 C C . GLY B 1 15 ? 11.43 -53.75 51.375 1 21.89 15 GLY B C 1
ATOM 3008 O O . GLY B 1 15 ? 10.477 -53.594 50.594 1 21.89 15 GLY B O 1
ATOM 3009 N N . SER B 1 16 ? 11.273 -53.969 52.812 1 23.19 16 SER B N 1
ATOM 3010 C CA . SER B 1 16 ? 10.305 -54.281 53.844 1 23.19 16 SER B CA 1
ATOM 3011 C C . SER B 1 16 ? 9.25 -53.188 53.969 1 23.19 16 SER B C 1
ATOM 3013 O O . SER B 1 16 ? 9.5 -52.031 53.656 1 23.19 16 SER B O 1
ATOM 3015 N N . ILE B 1 17 ? 8.047 -53.656 54.438 1 25.2 17 ILE B N 1
ATOM 3016 C CA . ILE B 1 17 ? 6.609 -53.375 54.469 1 25.2 17 ILE B CA 1
ATOM 3017 C C . ILE B 1 17 ? 6.301 -52.375 55.562 1 25.2 17 ILE B C 1
ATOM 3019 O O . ILE B 1 17 ? 5.16 -51.906 55.719 1 25.2 17 ILE B O 1
ATOM 3023 N N . ALA B 1 18 ? 7.27 -51.75 56.312 1 25.2 18 ALA B N 1
ATOM 3024 C CA . ALA B 1 18 ? 6.695 -51.469 57.625 1 25.2 18 ALA B CA 1
ATOM 3025 C C . ALA B 1 18 ? 5.398 -50.656 57.5 1 25.2 18 ALA B C 1
ATOM 3027 O O . ALA B 1 18 ? 5.312 -49.719 56.719 1 25.2 18 ALA B O 1
ATOM 3028 N N . LEU B 1 19 ? 4.332 -51.219 58.125 1 24.97 19 LEU B N 1
ATOM 3029 C CA . LEU B 1 19 ? 2.887 -51.031 58.219 1 24.97 19 LEU B CA 1
ATOM 3030 C C . LEU B 1 19 ? 2.549 -49.688 58.875 1 24.97 19 LEU B C 1
ATOM 3032 O O . LEU B 1 19 ? 1.376 -49.344 59 1 24.97 19 LEU B O 1
ATOM 3036 N N . ALA B 1 20 ? 3.557 -48.875 59.344 1 26.23 20 ALA B N 1
ATOM 3037 C CA . ALA B 1 20 ? 2.982 -48.188 60.5 1 26.23 20 ALA B CA 1
ATOM 3038 C C . ALA B 1 20 ? 1.758 -47.375 60.094 1 26.23 20 ALA B C 1
ATOM 3040 O O . ALA B 1 20 ? 1.845 -46.5 59.219 1 26.23 20 ALA B O 1
ATOM 3041 N N . CYS B 1 21 ? 0.598 -47.938 60.188 1 28.27 21 CYS B N 1
ATOM 3042 C CA . CYS B 1 21 ? -0.713 -47.438 59.781 1 28.27 21 CYS B CA 1
ATOM 3043 C C . CYS B 1 21 ? -1.062 -46.188 60.531 1 28.27 21 CYS B C 1
ATOM 3045 O O . CYS B 1 21 ? -2.164 -45.656 60.375 1 28.27 21 CYS B O 1
ATOM 3047 N N . GLY B 1 22 ? -0.148 -45.781 61.562 1 23.94 22 GLY B N 1
ATOM 3048 C CA . GLY B 1 22 ? -1.007 -45.188 62.562 1 23.94 22 GLY B CA 1
ATOM 3049 C C . GLY B 1 22 ? -1.874 -44.062 62.062 1 23.94 22 GLY B C 1
ATOM 3050 O O . GLY B 1 22 ? -3.023 -43.906 62.469 1 23.94 22 GLY B O 1
ATOM 3051 N N . ASP B 1 23 ? -1.217 -43.094 61.406 1 25.5 23 ASP B N 1
ATOM 3052 C CA . ASP B 1 23 ? -1.493 -41.75 61.875 1 25.5 23 ASP B CA 1
ATOM 3053 C C . ASP B 1 23 ? -2.887 -41.281 61.469 1 25.5 23 ASP B C 1
ATOM 3055 O O . ASP B 1 23 ? -3.377 -41.688 60.406 1 25.5 23 ASP B O 1
ATOM 3059 N N . ASP B 1 24 ? -3.637 -40.844 62.469 1 29.09 24 ASP B N 1
ATOM 3060 C CA . ASP B 1 24 ? -4.984 -40.281 62.562 1 29.09 24 ASP B CA 1
ATOM 3061 C C . ASP B 1 24 ? -5.207 -39.219 61.5 1 29.09 24 ASP B C 1
ATOM 3063 O O . ASP B 1 24 ? -4.32 -38.406 61.219 1 29.09 24 ASP B O 1
ATOM 3067 N N . GLY B 1 25 ? -6.027 -39.562 60.531 1 27.09 25 GLY B N 1
ATOM 3068 C CA . GLY B 1 25 ? -6.465 -38.875 59.344 1 27.09 25 GLY B CA 1
ATOM 3069 C C . GLY B 1 25 ? -7.031 -37.5 59.625 1 27.09 25 GLY B C 1
ATOM 3070 O O . GLY B 1 25 ? -8.172 -37.375 60.062 1 27.09 25 GLY B O 1
ATOM 3071 N N . ASP B 1 26 ? -6.266 -36.719 60.5 1 32.06 26 ASP B N 1
ATOM 3072 C CA . ASP B 1 26 ? -6.922 -35.438 60.625 1 32.06 26 ASP B CA 1
ATOM 3073 C C . ASP B 1 26 ? -7.32 -34.875 59.25 1 32.06 26 ASP B C 1
ATOM 3075 O O . ASP B 1 26 ? -6.504 -34.844 58.344 1 32.06 26 ASP B O 1
ATOM 3079 N N . THR B 1 27 ? -8.586 -35.094 58.969 1 31.02 27 THR B N 1
ATOM 3080 C CA . THR B 1 27 ? -9.203 -34.562 57.781 1 31.02 27 THR B CA 1
ATOM 3081 C C . THR B 1 27 ? -8.812 -33.094 57.594 1 31.02 27 THR B C 1
ATOM 3083 O O . THR B 1 27 ? -9.031 -32.25 58.469 1 31.02 27 THR B O 1
ATOM 3086 N N . PRO B 1 28 ? -7.719 -32.875 56.906 1 32.75 28 PRO B N 1
ATOM 3087 C CA . PRO B 1 28 ? -7.473 -31.438 56.719 1 32.75 28 PRO B CA 1
ATOM 3088 C C . PRO B 1 28 ? -8.719 -30.672 56.281 1 32.75 28 PRO B C 1
ATOM 3090 O O . PRO B 1 28 ? -9.516 -31.188 55.469 1 32.75 28 PRO B O 1
ATOM 3093 N N . ALA B 1 29 ? -9.227 -29.844 57.219 1 30.11 29 ALA B N 1
ATOM 3094 C CA . ALA B 1 29 ? -10.273 -28.875 56.875 1 30.11 29 ALA B CA 1
ATOM 3095 C C . ALA B 1 29 ? -10.055 -28.281 55.5 1 30.11 29 ALA B C 1
ATOM 3097 O O . ALA B 1 29 ? -8.93 -27.906 55.156 1 30.11 29 ALA B O 1
ATOM 3098 N N . ALA B 1 30 ? -10.883 -28.75 54.625 1 31.73 30 ALA B N 1
ATOM 3099 C CA . ALA B 1 30 ? -10.977 -28.125 53.281 1 31.73 30 ALA B CA 1
ATOM 3100 C C . ALA B 1 30 ? -10.883 -26.594 53.406 1 31.73 30 ALA B C 1
ATOM 3102 O O . ALA B 1 30 ? -11.727 -25.969 54.062 1 31.73 30 ALA B O 1
ATOM 3103 N N . THR B 1 31 ? -9.656 -26.078 53.688 1 32.59 31 THR B N 1
ATOM 3104 C CA . THR B 1 31 ? -9.633 -24.625 53.531 1 32.59 31 THR B CA 1
ATOM 3105 C C . THR B 1 31 ? -10.492 -24.203 52.344 1 32.59 31 THR B C 1
ATOM 3107 O O . THR B 1 31 ? -10.242 -24.625 51.219 1 32.59 31 THR B O 1
ATOM 3110 N N . THR B 1 32 ? -11.773 -24.016 52.625 1 33.84 32 THR B N 1
ATOM 3111 C CA . THR B 1 32 ? -12.539 -23.25 51.656 1 33.84 32 THR B CA 1
ATOM 3112 C C . THR B 1 32 ? -11.688 -22.141 51.062 1 33.84 32 THR B C 1
ATOM 3114 O O . THR B 1 32 ? -11.266 -21.219 51.781 1 33.84 32 THR B O 1
ATOM 3117 N N . GLN B 1 33 ? -10.68 -22.531 50.25 1 33.22 33 GLN B N 1
ATOM 3118 C CA . GLN B 1 33 ? -10.172 -21.391 49.469 1 33.22 33 GLN B CA 1
ATOM 3119 C C . GLN B 1 33 ? -11.297 -20.453 49.094 1 33.22 33 GLN B C 1
ATOM 3121 O O . GLN B 1 33 ? -12.289 -20.875 48.469 1 33.22 33 GLN B O 1
ATOM 3126 N N . THR B 1 34 ? -11.648 -19.578 50 1 36.5 34 THR B N 1
ATOM 3127 C CA . THR B 1 34 ? -12.445 -18.438 49.562 1 36.5 34 THR B CA 1
ATOM 3128 C C . THR B 1 34 ? -12.164 -18.109 48.125 1 36.5 34 THR B C 1
ATOM 3130 O O . THR B 1 34 ? -11.008 -18.078 47.688 1 36.5 34 THR B O 1
ATOM 3133 N N . GLY B 1 35 ? -13.039 -18.547 47.25 1 35.91 35 GLY B N 1
ATOM 3134 C CA . GLY B 1 35 ? -13.055 -18.094 45.844 1 35.91 35 GLY B CA 1
ATOM 3135 C C . GLY B 1 35 ? -12.422 -16.734 45.656 1 35.91 35 GLY B C 1
ATOM 3136 O O . GLY B 1 35 ? -12.773 -15.781 46.375 1 35.91 35 GLY B O 1
ATOM 3137 N N . THR B 1 36 ? -11.094 -16.688 45.562 1 36.88 36 THR B N 1
ATOM 3138 C CA . THR B 1 36 ? -10.5 -15.453 45.062 1 36.88 36 THR B CA 1
ATOM 3139 C C . THR B 1 36 ? -11.469 -14.719 44.156 1 36.88 36 THR B C 1
ATOM 3141 O O . THR B 1 36 ? -11.977 -15.289 43.188 1 36.88 36 THR B O 1
ATOM 3144 N N . SER B 1 37 ? -12.281 -13.883 44.75 1 38.06 37 SER B N 1
ATOM 3145 C CA . SER B 1 37 ? -13.008 -12.922 43.938 1 38.06 37 SER B CA 1
ATOM 3146 C C . SER B 1 37 ? -12.234 -12.586 42.656 1 38.06 37 SER B C 1
ATOM 3148 O O . SER B 1 37 ? -11.094 -12.133 42.75 1 38.06 37 SER B O 1
ATOM 3150 N N . ALA B 1 38 ? -12.273 -13.461 41.656 1 39.53 38 ALA B N 1
ATOM 3151 C CA . ALA B 1 38 ? -11.766 -13.086 40.344 1 39.53 38 ALA B CA 1
ATOM 3152 C C . ALA B 1 38 ? -11.719 -11.562 40.188 1 39.53 38 ALA B C 1
ATOM 3154 O O . ALA B 1 38 ? -12.734 -10.891 40.375 1 39.53 38 ALA B O 1
ATOM 3155 N N . GLU B 1 39 ? -10.773 -10.938 40.719 1 43.16 39 GLU B N 1
ATOM 3156 C CA . GLU B 1 39 ? -10.594 -9.523 40.406 1 43.16 39 GLU B CA 1
ATOM 3157 C C . GLU B 1 39 ? -11.164 -9.172 39.031 1 43.16 39 GLU B C 1
ATOM 3159 O O . GLU B 1 39 ? -10.906 -9.859 38.062 1 43.16 39 GLU B O 1
ATOM 3164 N N . PRO B 1 40 ? -12.336 -8.562 38.906 1 50.81 40 PRO B N 1
ATOM 3165 C CA . PRO B 1 40 ? -12.969 -8.242 37.625 1 50.81 40 PRO B CA 1
ATOM 3166 C C . PRO B 1 40 ? -11.969 -7.859 36.531 1 50.81 40 PRO B C 1
ATOM 3168 O O . PRO B 1 40 ? -10.977 -7.18 36.812 1 50.81 40 PRO B O 1
ATOM 3171 N N . THR B 1 41 ? -11.57 -8.773 35.625 1 54.31 41 THR B N 1
ATOM 3172 C CA . THR B 1 41 ? -10.742 -8.516 34.438 1 54.31 41 THR B CA 1
ATOM 3173 C C . THR B 1 41 ? -11.016 -7.133 33.875 1 54.31 41 THR B C 1
ATOM 3175 O O . THR B 1 41 ? -12.141 -6.844 33.438 1 54.31 41 THR B O 1
ATOM 3178 N N . LEU B 1 42 ? -10.328 -6.09 34.406 1 64.62 42 LEU B N 1
ATOM 3179 C CA . LEU B 1 42 ? -10.43 -4.711 33.938 1 64.62 42 LEU B CA 1
ATOM 3180 C C . LEU B 1 42 ? -9.992 -4.598 32.469 1 64.62 42 LEU B C 1
ATOM 3182 O O . LEU B 1 42 ? -9.031 -5.25 32.062 1 64.62 42 LEU B O 1
ATOM 3186 N N . ARG B 1 43 ? -10.867 -4.242 31.641 1 67 43 ARG B N 1
ATOM 3187 C CA . ARG B 1 43 ? -10.508 -3.826 30.281 1 67 43 ARG B CA 1
ATOM 3188 C C . ARG B 1 43 ? -9.977 -2.395 30.281 1 67 43 ARG B C 1
ATOM 3190 O O . ARG B 1 43 ? -10.742 -1.446 30.469 1 67 43 ARG B O 1
ATOM 3197 N N . HIS B 1 44 ? -8.75 -2.146 30.062 1 76.81 44 HIS B N 1
ATOM 3198 C CA . HIS B 1 44 ? -8.117 -0.831 30.078 1 76.81 44 HIS B CA 1
ATOM 3199 C C . HIS B 1 44 ? -8.367 -0.12 31.406 1 76.81 44 HIS B C 1
ATOM 3201 O O . HIS B 1 44 ? -8.703 1.068 31.422 1 76.81 44 HIS B O 1
ATOM 3207 N N . GLY B 1 45 ? -8.43 -0.896 32.375 1 80.44 45 GLY B N 1
ATOM 3208 C CA . GLY B 1 45 ? -8.609 -0.357 33.719 1 80.44 45 GLY B CA 1
ATOM 3209 C C . GLY B 1 45 ? -10.062 -0.079 34.062 1 80.44 45 GLY B C 1
ATOM 3210 O O . GLY B 1 45 ? -10.367 0.439 35.156 1 80.44 45 GLY B O 1
ATOM 3211 N N . LEU B 1 46 ? -10.914 -0.362 33.219 1 87.94 46 LEU B N 1
ATOM 3212 C CA . LEU B 1 46 ? -12.336 -0.114 33.438 1 87.94 46 LEU B CA 1
ATOM 3213 C C . LEU B 1 46 ? -13.047 -1.375 33.906 1 87.94 46 LEU B C 1
ATOM 3215 O O . LEU B 1 46 ? -12.734 -2.479 33.438 1 87.94 46 LEU B O 1
ATOM 3219 N N . THR B 1 47 ? -14 -1.162 34.812 1 88.56 47 THR B N 1
ATOM 3220 C CA . THR B 1 47 ? -14.906 -2.256 35.156 1 88.56 47 THR B CA 1
ATOM 3221 C C . THR B 1 47 ? -15.891 -2.527 34.031 1 88.56 47 THR B C 1
ATOM 3223 O O . THR B 1 47 ? -16.031 -1.716 33.094 1 88.56 47 THR B O 1
ATOM 3226 N N . GLU B 1 48 ? -16.438 -3.637 34.031 1 90.44 48 GLU B N 1
ATOM 3227 C CA . GLU B 1 48 ? -17.422 -3.959 33 1 90.44 48 GLU B CA 1
ATOM 3228 C C . GLU B 1 48 ? -18.562 -2.938 33 1 90.44 48 GLU B C 1
ATOM 3230 O O . GLU B 1 48 ? -19.031 -2.541 31.922 1 90.44 48 GLU B O 1
ATOM 3235 N N . ALA B 1 49 ? -18.969 -2.561 34.156 1 90.62 49 ALA B N 1
ATOM 3236 C CA . ALA B 1 49 ? -20.047 -1.576 34.281 1 90.62 49 ALA B CA 1
ATOM 3237 C C . ALA B 1 49 ? -19.609 -0.23 33.719 1 90.62 49 ALA B C 1
ATOM 3239 O O . ALA B 1 49 ? -20.391 0.419 33 1 90.62 49 ALA B O 1
ATOM 3240 N N . GLN B 1 50 ? -18.438 0.187 34.031 1 90.81 50 GLN B N 1
ATOM 3241 C CA . GLN B 1 50 ? -17.906 1.443 33.5 1 90.81 50 GLN B CA 1
ATOM 3242 C C . GLN B 1 50 ? -17.781 1.398 31.969 1 90.81 50 GLN B C 1
ATOM 3244 O O . GLN B 1 50 ? -18.125 2.365 31.297 1 90.81 50 GLN B O 1
ATOM 3249 N N . ALA B 1 51 ? -17.328 0.252 31.5 1 92.5 51 ALA B N 1
ATOM 3250 C CA . ALA B 1 51 ? -17.109 0.084 30.062 1 92.5 51 ALA B CA 1
ATOM 3251 C C . ALA B 1 51 ? -18.438 0.135 29.297 1 92.5 51 ALA B C 1
ATOM 3253 O O . ALA B 1 51 ? -18.469 0.548 28.141 1 92.5 51 ALA B O 1
ATOM 3254 N N . ALA B 1 52 ? -19.516 -0.136 29.922 1 93.44 52 ALA B N 1
ATOM 3255 C CA . ALA B 1 52 ? -20.812 -0.236 29.25 1 93.44 52 ALA B CA 1
ATOM 3256 C C . ALA B 1 52 ? -21.562 1.094 29.297 1 93.44 52 ALA B C 1
ATOM 3258 O O . ALA B 1 52 ? -22.594 1.256 28.641 1 93.44 52 ALA B O 1
ATOM 3259 N N . GLU B 1 53 ? -21 2.049 30.031 1 95.19 53 GLU B N 1
ATOM 3260 C CA . GLU B 1 53 ? -21.672 3.348 30.125 1 95.19 53 GLU B CA 1
ATOM 3261 C C . GLU B 1 53 ? -21.719 4.043 28.766 1 95.19 53 GLU B C 1
ATOM 3263 O O . GLU B 1 53 ? -20.766 3.943 27.984 1 95.19 53 GLU B O 1
ATOM 3268 N N . ALA B 1 54 ? -22.844 4.797 28.547 1 96.38 54 ALA B N 1
ATOM 3269 C CA . ALA B 1 54 ? -23.062 5.469 27.266 1 96.38 54 ALA B CA 1
ATOM 3270 C C . ALA B 1 54 ? -22.328 6.809 27.219 1 96.38 54 ALA B C 1
ATOM 3272 O O . ALA B 1 54 ? -22.734 7.766 27.891 1 96.38 54 ALA B O 1
ATOM 3273 N N . LEU B 1 55 ? -21.344 6.844 26.438 1 96.94 55 LEU B N 1
ATOM 3274 C CA . LEU B 1 55 ? -20.578 8.078 26.266 1 96.94 55 LEU B CA 1
ATOM 3275 C C . LEU B 1 55 ? -21.266 9 25.266 1 96.94 55 LEU B C 1
ATOM 3277 O O . LEU B 1 55 ? -21.297 10.219 25.469 1 96.94 55 LEU B O 1
ATOM 3281 N N . ALA B 1 56 ? -21.828 8.391 24.25 1 97.12 56 ALA B N 1
ATOM 3282 C CA . ALA B 1 56 ? -22.609 9.133 23.266 1 97.12 56 ALA B CA 1
ATOM 3283 C C . ALA B 1 56 ? -23.734 8.281 22.688 1 97.12 56 ALA B C 1
ATOM 3285 O O . ALA B 1 56 ? -23.547 7.086 22.453 1 97.12 56 ALA B O 1
ATOM 3286 N N . LYS B 1 57 ? -24.859 8.875 22.484 1 96.5 57 LYS B N 1
ATOM 3287 C CA . LYS B 1 57 ? -26 8.234 21.844 1 96.5 57 LYS B CA 1
ATOM 3288 C C . LYS B 1 57 ? -26.328 8.898 20.5 1 96.5 57 LYS B C 1
ATOM 3290 O O . LYS B 1 57 ? -26.547 10.109 20.453 1 96.5 57 LYS B O 1
ATOM 3295 N N . ILE B 1 58 ? -26.297 8.148 19.453 1 96 58 ILE B N 1
ATOM 3296 C CA . ILE B 1 58 ? -26.562 8.602 18.094 1 96 58 ILE B CA 1
ATOM 3297 C C . ILE B 1 58 ? -27.719 7.793 17.5 1 96 58 ILE B C 1
ATOM 3299 O O . ILE B 1 58 ? -27.5 6.738 16.906 1 96 58 ILE B O 1
ATOM 3303 N N . GLY B 1 59 ? -28.891 8.336 17.641 1 88.19 59 GLY B N 1
ATOM 3304 C CA . GLY B 1 59 ? -30.031 7.512 17.281 1 88.19 59 GLY B CA 1
ATOM 3305 C C . GLY B 1 59 ? -30.094 6.207 18.062 1 88.19 59 GLY B C 1
ATOM 3306 O O . GLY B 1 59 ? -30.141 6.207 19.297 1 88.19 59 GLY B O 1
ATOM 3307 N N . ASP B 1 60 ? -29.969 5.105 17.312 1 87.5 60 ASP B N 1
ATOM 3308 C CA . ASP B 1 60 ? -30.062 3.795 17.953 1 87.5 60 ASP B CA 1
ATOM 3309 C C . ASP B 1 60 ? -28.688 3.242 18.297 1 87.5 60 ASP B C 1
ATOM 3311 O O . ASP B 1 60 ? -28.578 2.178 18.906 1 87.5 60 ASP B O 1
ATOM 3315 N N . ARG B 1 61 ? -27.719 3.977 17.953 1 93.19 61 ARG B N 1
ATOM 3316 C CA . ARG B 1 61 ? -26.359 3.543 18.203 1 93.19 61 ARG B CA 1
ATOM 3317 C C . ARG B 1 61 ? -25.781 4.242 19.438 1 93.19 61 ARG B C 1
ATOM 3319 O O . ARG B 1 61 ? -25.938 5.453 19.594 1 93.19 61 ARG B O 1
ATOM 3326 N N . THR B 1 62 ? -25.156 3.402 20.281 1 95.62 62 THR B N 1
ATOM 3327 C CA . THR B 1 62 ? -24.5 3.945 21.469 1 95.62 62 THR B CA 1
ATOM 3328 C C . THR B 1 62 ? -23 3.709 21.406 1 95.62 62 THR B C 1
ATOM 3330 O O . THR B 1 62 ? -22.547 2.596 21.125 1 95.62 62 THR B O 1
ATOM 3333 N N . ILE B 1 63 ? -22.25 4.723 21.578 1 96.06 63 ILE B N 1
ATOM 3334 C CA . ILE B 1 63 ? -20.812 4.602 21.781 1 96.06 63 ILE B CA 1
ATOM 3335 C C . ILE B 1 63 ? -20.5 4.512 23.266 1 96.06 63 ILE B C 1
ATOM 3337 O O . ILE B 1 63 ? -20.828 5.426 24.031 1 96.06 63 ILE B O 1
ATOM 3341 N N . THR B 1 64 ? -19.859 3.445 23.656 1 95.5 64 THR B N 1
ATOM 3342 C CA . THR B 1 64 ? -19.625 3.219 25.078 1 95.5 64 THR B CA 1
ATOM 3343 C C . THR B 1 64 ? -18.25 3.738 25.484 1 95.5 64 THR B C 1
ATOM 3345 O O . THR B 1 64 ? -17.406 4.02 24.625 1 95.5 64 THR B O 1
ATOM 3348 N N . VAL B 1 65 ? -18.078 3.826 26.828 1 95.56 65 VAL B N 1
ATOM 3349 C CA . VAL B 1 65 ? -16.781 4.211 27.391 1 95.56 65 VAL B CA 1
ATOM 3350 C C . VAL B 1 65 ? -15.727 3.172 27.016 1 95.56 65 VAL B C 1
ATOM 3352 O O . VAL B 1 65 ? -14.586 3.52 26.688 1 95.56 65 VAL B O 1
ATOM 3355 N N . GLY B 1 66 ? -16.156 1.983 26.953 1 93.44 66 GLY B N 1
ATOM 3356 C CA . GLY B 1 66 ? -15.266 0.908 26.562 1 93.44 66 GLY B CA 1
ATOM 3357 C C . GLY B 1 66 ? -14.781 1.032 25.125 1 93.44 66 GLY B C 1
ATOM 3358 O O . GLY B 1 66 ? -13.602 0.806 24.844 1 93.44 66 GLY B O 1
ATOM 3359 N N . GLU B 1 67 ? -15.695 1.339 24.281 1 93 67 GLU B N 1
ATOM 3360 C CA . GLU B 1 67 ? -15.328 1.524 22.875 1 93 67 GLU B CA 1
ATOM 3361 C C . GLU B 1 67 ? -14.344 2.678 22.719 1 93 67 GLU B C 1
ATOM 3363 O O . GLU B 1 67 ? -13.414 2.6 21.906 1 93 67 GLU B O 1
ATOM 3368 N N . PHE B 1 68 ? -14.594 3.727 23.453 1 94.88 68 PHE B N 1
ATOM 3369 C CA . PHE B 1 68 ? -13.688 4.867 23.438 1 94.88 68 PHE B CA 1
ATOM 3370 C C . PHE B 1 68 ? -12.297 4.457 23.906 1 94.88 68 PHE B C 1
ATOM 3372 O O . PHE B 1 68 ? -11.297 4.793 23.281 1 94.88 68 PHE B O 1
ATOM 3379 N N . ALA B 1 69 ? -12.195 3.693 24.953 1 93.44 69 ALA B N 1
ATOM 3380 C CA . ALA B 1 69 ? -10.922 3.205 25.484 1 93.44 69 ALA B CA 1
ATOM 3381 C C . ALA B 1 69 ? -10.211 2.32 24.469 1 93.44 69 ALA B C 1
ATOM 3383 O O . ALA B 1 69 ? -8.992 2.418 24.312 1 93.44 69 ALA B O 1
ATOM 3384 N N . ASP B 1 70 ? -10.992 1.523 23.766 1 92 70 ASP B N 1
ATOM 3385 C CA . ASP B 1 70 ? -10.43 0.652 22.75 1 92 70 ASP B CA 1
ATOM 3386 C C . ASP B 1 70 ? -9.82 1.467 21.609 1 92 70 ASP B C 1
ATOM 3388 O O . ASP B 1 70 ? -8.781 1.095 21.062 1 92 70 ASP B O 1
ATOM 3392 N N . GLU B 1 71 ? -10.523 2.533 21.281 1 92.81 71 GLU B N 1
ATOM 3393 C CA . GLU B 1 71 ? -10.039 3.391 20.203 1 92.81 71 GLU B CA 1
ATOM 3394 C C . GLU B 1 71 ? -8.68 3.994 20.562 1 92.81 71 GLU B C 1
ATOM 3396 O O . GLU B 1 71 ? -7.773 4.027 19.719 1 92.81 71 GLU B O 1
ATOM 3401 N N . ILE B 1 72 ? -8.531 4.406 21.734 1 92.81 72 ILE B N 1
ATOM 3402 C CA . ILE B 1 72 ? -7.277 4.984 22.188 1 92.81 72 ILE B CA 1
ATOM 3403 C C . ILE B 1 72 ? -6.195 3.906 22.234 1 92.81 72 ILE B C 1
ATOM 3405 O O . ILE B 1 72 ? -5.078 4.117 21.766 1 92.81 72 ILE B O 1
ATOM 3409 N N . ALA B 1 73 ? -6.562 2.748 22.703 1 89.56 73 ALA B N 1
ATOM 3410 C CA . ALA B 1 73 ? -5.617 1.647 22.891 1 89.56 73 ALA B CA 1
ATOM 3411 C C . ALA B 1 73 ? -5.098 1.144 21.547 1 89.56 73 ALA B C 1
ATOM 3413 O O . ALA B 1 73 ? -4.02 0.555 21.469 1 89.56 73 ALA B O 1
ATOM 3414 N N . SER B 1 74 ? -5.922 1.364 20.531 1 88.62 74 SER B N 1
ATOM 3415 C CA . SER B 1 74 ? -5.551 0.875 19.219 1 88.62 74 SER B CA 1
ATOM 3416 C C . SER B 1 74 ? -4.457 1.736 18.594 1 88.62 74 SER B C 1
ATOM 3418 O O . SER B 1 74 ? -3.846 1.347 17.594 1 88.62 74 SER B O 1
ATOM 3420 N N . LYS B 1 75 ? -4.168 2.891 19.219 1 91.19 75 LYS B N 1
ATOM 3421 C CA . LYS B 1 75 ? -3.15 3.799 18.703 1 91.19 75 LYS B CA 1
ATOM 3422 C C . LYS B 1 75 ? -1.776 3.477 19.281 1 91.19 75 LYS B C 1
ATOM 3424 O O . LYS B 1 75 ? -1.675 2.881 20.359 1 91.19 75 LYS B O 1
ATOM 3429 N N . GLY B 1 76 ? -0.746 3.863 18.578 1 88.5 76 GLY B N 1
ATOM 3430 C CA . GLY B 1 76 ? 0.602 3.717 19.109 1 88.5 76 GLY B CA 1
ATOM 3431 C C . GLY B 1 76 ? 0.856 4.559 20.344 1 88.5 76 GLY B C 1
ATOM 3432 O O . GLY B 1 76 ? 0.13 5.52 20.609 1 88.5 76 GLY B O 1
ATOM 3433 N N . PRO B 1 77 ? 1.868 4.234 20.969 1 87 77 PRO B N 1
ATOM 3434 C CA . PRO B 1 77 ? 2.135 4.887 22.25 1 87 77 PRO B CA 1
ATOM 3435 C C . PRO B 1 77 ? 2.309 6.398 22.125 1 87 77 PRO B C 1
ATOM 3437 O O . PRO B 1 77 ? 1.817 7.152 22.969 1 87 77 PRO B O 1
ATOM 3440 N N . PHE B 1 78 ? 2.969 6.828 21.062 1 87.56 78 PHE B N 1
ATOM 3441 C CA . PHE B 1 78 ? 3.205 8.258 20.891 1 87.56 78 PHE B CA 1
ATOM 3442 C C . PHE B 1 78 ? 1.895 9 20.656 1 87.56 78 PHE B C 1
ATOM 3444 O O . PHE B 1 78 ? 1.656 10.055 21.234 1 87.56 78 PHE B O 1
ATOM 3451 N N . LEU B 1 79 ? 1.011 8.445 19.984 1 90.69 79 LEU B N 1
ATOM 3452 C CA . LEU B 1 79 ? -0.273 9.078 19.688 1 90.69 79 LEU B CA 1
ATOM 3453 C C . LEU B 1 79 ? -1.212 8.977 20.891 1 90.69 79 LEU B C 1
ATOM 3455 O O . LEU B 1 79 ? -2.002 9.891 21.141 1 90.69 79 LEU B O 1
ATOM 3459 N N . ARG B 1 80 ? -1.084 7.938 21.656 1 91.12 80 ARG B N 1
ATOM 3460 C CA . ARG B 1 80 ? -1.935 7.727 22.828 1 91.12 80 ARG B CA 1
ATOM 3461 C C . ARG B 1 80 ? -1.725 8.82 23.859 1 91.12 80 ARG B C 1
ATOM 3463 O O . ARG B 1 80 ? -2.68 9.273 24.5 1 91.12 80 ARG B O 1
ATOM 3470 N N . ALA B 1 81 ? -0.532 9.273 23.938 1 89.25 81 ALA B N 1
ATOM 3471 C CA . ALA B 1 81 ? -0.178 10.281 24.938 1 89.25 81 ALA B CA 1
ATOM 3472 C C . ALA B 1 81 ? -0.908 11.594 24.656 1 89.25 81 ALA B C 1
ATOM 3474 O O . ALA B 1 81 ? -1.171 12.367 25.578 1 89.25 81 ALA B O 1
ATOM 3475 N N . ARG B 1 82 ? -1.275 11.82 23.484 1 90.94 82 ARG B N 1
ATOM 3476 C CA . ARG B 1 82 ? -1.974 13.047 23.109 1 90.94 82 ARG B CA 1
ATOM 3477 C C . ARG B 1 82 ? -3.365 13.094 23.734 1 90.94 82 ARG B C 1
ATOM 3479 O O . ARG B 1 82 ? -3.926 14.172 23.938 1 90.94 82 ARG B O 1
ATOM 3486 N N . TYR B 1 83 ? -3.824 11.945 24.125 1 92.62 83 TYR B N 1
ATOM 3487 C CA . TYR B 1 83 ? -5.199 11.883 24.609 1 92.62 83 TYR B CA 1
ATOM 3488 C C . TYR B 1 83 ? -5.254 11.992 26.125 1 92.62 83 TYR B C 1
ATOM 3490 O O . TYR B 1 83 ? -6.305 11.773 26.734 1 92.62 83 TYR B O 1
ATOM 3498 N N . ASN B 1 84 ? -4.164 12.43 26.625 1 89.19 84 ASN B N 1
ATOM 3499 C CA . ASN B 1 84 ? -4.195 12.836 28.031 1 89.19 84 ASN B CA 1
ATOM 3500 C C . ASN B 1 84 ? -4.836 14.211 28.203 1 89.19 84 ASN B C 1
ATOM 3502 O O . ASN B 1 84 ? -5.293 14.555 29.297 1 89.19 84 ASN B O 1
ATOM 3506 N N . SER B 1 85 ? -4.855 14.953 27.141 1 91.62 85 SER B N 1
ATOM 3507 C CA . SER B 1 85 ? -5.5 16.266 27.125 1 91.62 85 SER B CA 1
ATOM 3508 C C . SER B 1 85 ? -7.016 16.125 27 1 91.62 85 SER B C 1
ATOM 3510 O O . SER B 1 85 ? -7.512 15.414 26.125 1 91.62 85 SER B O 1
ATOM 3512 N N . PRO B 1 86 ? -7.758 16.797 27.875 1 92 86 PRO B N 1
ATOM 3513 C CA . PRO B 1 86 ? -9.219 16.75 27.75 1 92 86 PRO B CA 1
ATOM 3514 C C . PRO B 1 86 ? -9.711 17.234 26.391 1 92 86 PRO B C 1
ATOM 3516 O O . PRO B 1 86 ? -10.703 16.719 25.875 1 92 86 PRO B O 1
ATOM 3519 N N . GLU B 1 87 ? -9.023 18.188 25.906 1 94.44 87 GLU B N 1
ATOM 3520 C CA . GLU B 1 87 ? -9.406 18.688 24.594 1 94.44 87 GLU B CA 1
ATOM 3521 C C . GLU B 1 87 ? -9.273 17.625 23.531 1 94.44 87 GLU B C 1
ATOM 3523 O O . GLU B 1 87 ? -10.156 17.484 22.672 1 94.44 87 GLU B O 1
ATOM 3528 N N . ARG B 1 88 ? -8.203 16.906 23.609 1 95.19 88 ARG B N 1
ATOM 3529 C CA . ARG B 1 88 ? -7.961 15.867 22.625 1 95.19 88 ARG B CA 1
ATOM 3530 C C . ARG B 1 88 ? -8.961 14.727 22.766 1 95.19 88 ARG B C 1
ATOM 3532 O O . ARG B 1 88 ? -9.352 14.109 21.766 1 95.19 88 ARG B O 1
ATOM 3539 N N . ARG B 1 89 ? -9.359 14.43 23.938 1 95.5 89 ARG B N 1
ATOM 3540 C CA . ARG B 1 89 ? -10.375 13.406 24.156 1 95.5 89 ARG B CA 1
ATOM 3541 C C . ARG B 1 89 ? -11.711 13.82 23.562 1 95.5 89 ARG B C 1
ATOM 3543 O O . ARG B 1 89 ? -12.398 13.008 22.938 1 95.5 89 ARG B O 1
ATOM 3550 N N . ARG B 1 90 ? -12.031 15.102 23.766 1 95.44 90 ARG B N 1
ATOM 3551 C CA . ARG B 1 90 ? -13.273 15.609 23.188 1 95.44 90 ARG B CA 1
ATOM 3552 C C . ARG B 1 90 ? -13.234 15.547 21.656 1 95.44 90 ARG B C 1
ATOM 3554 O O . ARG B 1 90 ? -14.227 15.195 21.031 1 95.44 90 ARG B O 1
ATOM 3561 N N . GLU B 1 91 ? -12.062 15.852 21.156 1 96.06 91 GLU B N 1
ATOM 3562 C CA . GLU B 1 91 ? -11.906 15.766 19.703 1 96.06 91 GLU B CA 1
ATOM 3563 C C . GLU B 1 91 ? -12.109 14.344 19.203 1 96.06 91 GLU B C 1
ATOM 3565 O O . GLU B 1 91 ? -12.719 14.125 18.156 1 96.06 91 GLU B O 1
ATOM 3570 N N . LEU B 1 92 ? -11.578 13.398 19.953 1 96.31 92 LEU B N 1
ATOM 3571 C CA . LEU B 1 92 ? -11.688 12 19.531 1 96.31 92 LEU B CA 1
ATOM 3572 C C . LEU B 1 92 ? -13.141 11.539 19.547 1 96.31 92 LEU B C 1
ATOM 3574 O O . LEU B 1 92 ? -13.594 10.883 18.609 1 96.31 92 LEU B O 1
ATOM 3578 N N . ILE B 1 93 ? -13.891 11.867 20.562 1 96.56 93 ILE B N 1
ATOM 3579 C CA . ILE B 1 93 ? -15.289 11.461 20.609 1 96.56 93 ILE B CA 1
ATOM 3580 C C . ILE B 1 93 ? -16.062 12.148 19.484 1 96.56 93 ILE B C 1
ATOM 3582 O O . ILE B 1 93 ? -16.953 11.547 18.875 1 96.56 93 ILE B O 1
ATOM 3586 N N . ASP B 1 94 ? -15.734 13.383 19.219 1 96.5 94 ASP B N 1
ATOM 3587 C CA . ASP B 1 94 ? -16.359 14.078 18.094 1 96.5 94 ASP B CA 1
ATOM 3588 C C . ASP B 1 94 ? -16.094 13.352 16.781 1 96.5 94 ASP B C 1
ATOM 3590 O O . ASP B 1 94 ? -17 13.211 15.953 1 96.5 94 ASP B O 1
ATOM 3594 N N . GLN B 1 95 ? -14.891 12.898 16.656 1 96.38 95 GLN B N 1
ATOM 3595 C CA . GLN B 1 95 ? -14.539 12.141 15.469 1 96.38 95 GLN B CA 1
ATOM 3596 C C . GLN B 1 95 ? -15.32 10.836 15.383 1 96.38 95 GLN B C 1
ATOM 3598 O O . GLN B 1 95 ? -15.789 10.453 14.305 1 96.38 95 GLN B O 1
ATOM 3603 N N . MET B 1 96 ? -15.484 10.18 16.438 1 96.5 96 MET B N 1
ATOM 3604 C CA . MET B 1 96 ? -16.219 8.914 16.469 1 96.5 96 MET B CA 1
ATOM 3605 C C . MET B 1 96 ? -17.688 9.125 16.156 1 96.5 96 MET B C 1
ATOM 3607 O O . MET B 1 96 ? -18.297 8.336 15.438 1 96.5 96 MET B O 1
ATOM 3611 N N . VAL B 1 97 ? -18.219 10.211 16.703 1 97.12 97 VAL B N 1
ATOM 3612 C CA . VAL B 1 97 ? -19.609 10.547 16.422 1 97.12 97 VAL B CA 1
ATOM 3613 C C . VAL B 1 97 ? -19.781 10.883 14.945 1 97.12 97 VAL B C 1
ATOM 3615 O O . VAL B 1 97 ? -20.719 10.391 14.297 1 97.12 97 VAL B O 1
ATOM 3618 N N . ARG B 1 98 ? -18.859 11.719 14.43 1 96.88 98 ARG B N 1
ATOM 3619 C CA . ARG B 1 98 ? -18.875 12.062 13.008 1 96.88 98 ARG B CA 1
ATOM 3620 C C . ARG B 1 98 ? -18.828 10.812 12.141 1 96.88 98 ARG B C 1
ATOM 3622 O O . ARG B 1 98 ? -19.594 10.695 11.172 1 96.88 98 ARG B O 1
ATOM 3629 N N . PHE B 1 99 ? -17.984 9.914 12.461 1 96.81 99 PHE B N 1
ATOM 3630 C CA . PHE B 1 99 ? -17.812 8.656 11.742 1 96.81 99 PHE B CA 1
ATOM 3631 C C . PHE B 1 99 ? -19.125 7.867 11.719 1 96.81 99 PHE B C 1
ATOM 3633 O O . PHE B 1 99 ? -19.547 7.402 10.656 1 96.81 99 PHE B O 1
ATOM 3640 N N . GLU B 1 100 ? -19.734 7.777 12.883 1 96.94 100 GLU B N 1
ATOM 3641 C CA . GLU B 1 100 ? -20.984 7.027 13 1 96.94 100 GLU B CA 1
ATOM 3642 C C . GLU B 1 100 ? -22.109 7.684 12.195 1 96.94 100 GLU B C 1
ATOM 3644 O O . GLU B 1 100 ? -22.875 6.996 11.523 1 96.94 100 GLU B O 1
ATOM 3649 N N . LEU B 1 101 ? -22.172 8.984 12.242 1 97.38 101 LEU B N 1
ATOM 3650 C CA . LEU B 1 101 ? -23.203 9.719 11.508 1 97.38 101 LEU B CA 1
ATOM 3651 C C . LEU B 1 101 ? -23.062 9.492 10.008 1 97.38 101 LEU B C 1
ATOM 3653 O O . LEU B 1 101 ? -24.047 9.242 9.312 1 97.38 101 LEU B O 1
ATOM 3657 N N . LEU B 1 102 ? -21.844 9.586 9.555 1 97.25 102 LEU B N 1
ATOM 3658 C CA . LEU B 1 102 ? -21.594 9.406 8.133 1 97.25 102 LEU B CA 1
ATOM 3659 C C . LEU B 1 102 ? -21.891 7.973 7.703 1 97.25 102 LEU B C 1
ATOM 3661 O O . LEU B 1 102 ? -22.469 7.746 6.637 1 97.25 102 LEU B O 1
ATOM 3665 N N . ALA B 1 103 ? -21.5 7.012 8.508 1 96.81 103 ALA B N 1
ATOM 3666 C CA . ALA B 1 103 ? -21.781 5.609 8.195 1 96.81 103 ALA B CA 1
ATOM 3667 C C . ALA B 1 103 ? -23.281 5.355 8.109 1 96.81 103 ALA B C 1
ATOM 3669 O O . ALA B 1 103 ? -23.75 4.688 7.184 1 96.81 103 ALA B O 1
ATOM 3670 N N . GLN B 1 104 ? -24.062 5.922 9.055 1 95.88 104 GLN B N 1
ATOM 3671 C CA . GLN B 1 104 ? -25.516 5.754 9.062 1 95.88 104 GLN B CA 1
ATOM 3672 C C . GLN B 1 104 ? -26.141 6.391 7.828 1 95.88 104 GLN B C 1
ATOM 3674 O O . GLN B 1 104 ? -27.062 5.824 7.234 1 95.88 104 GLN B O 1
ATOM 3679 N N . GLU B 1 105 ? -25.641 7.551 7.523 1 95.88 105 GLU B N 1
ATOM 3680 C CA . GLU B 1 105 ? -26.172 8.219 6.336 1 95.88 105 GLU B CA 1
ATOM 3681 C C . GLU B 1 105 ? -25.875 7.41 5.078 1 95.88 105 GLU B C 1
ATOM 3683 O O . GLU B 1 105 ? -26.75 7.25 4.223 1 95.88 105 GLU B O 1
ATOM 3688 N N . ALA B 1 106 ? -24.656 6.914 4.941 1 96.94 106 ALA B N 1
ATOM 3689 C CA . ALA B 1 106 ? -24.297 6.078 3.803 1 96.94 106 ALA B CA 1
ATOM 3690 C C . ALA B 1 106 ? -25.203 4.852 3.703 1 96.94 106 ALA B C 1
ATOM 3692 O O . ALA B 1 106 ? -25.625 4.477 2.609 1 96.94 106 ALA B O 1
ATOM 3693 N N . ASP B 1 107 ? -25.469 4.262 4.824 1 95.31 107 ASP B N 1
ATOM 3694 C CA . ASP B 1 107 ? -26.359 3.111 4.883 1 95.31 107 ASP B CA 1
ATOM 3695 C C . ASP B 1 107 ? -27.781 3.492 4.457 1 95.31 107 ASP B C 1
ATOM 3697 O O . ASP B 1 107 ? -28.406 2.787 3.66 1 95.31 107 ASP B O 1
ATOM 3701 N N . ARG B 1 108 ? -28.266 4.59 4.996 1 94.69 108 ARG B N 1
ATOM 3702 C CA . ARG B 1 108 ? -29.609 5.082 4.676 1 94.69 108 ARG B CA 1
ATOM 3703 C C . ARG B 1 108 ? -29.75 5.332 3.18 1 94.69 108 ARG B C 1
ATOM 3705 O O . ARG B 1 108 ? -30.812 5.059 2.6 1 94.69 108 ARG B O 1
ATOM 3712 N N . GLU B 1 109 ? -28.703 5.812 2.6 1 95.38 109 GLU B N 1
ATOM 3713 C CA . GLU B 1 109 ? -28.734 6.125 1.173 1 95.38 109 GLU B CA 1
ATOM 3714 C C . GLU B 1 109 ? -28.484 4.875 0.331 1 95.38 109 GLU B C 1
ATOM 3716 O O . GLU B 1 109 ? -28.406 4.953 -0.896 1 95.38 109 GLU B O 1
ATOM 3721 N N . GLY B 1 110 ? -28.281 3.732 0.927 1 96 110 GLY B N 1
ATOM 3722 C CA . GLY B 1 110 ? -28.266 2.455 0.234 1 96 110 GLY B CA 1
ATOM 3723 C C . GLY B 1 110 ? -26.875 2.051 -0.241 1 96 110 GLY B C 1
ATOM 3724 O O . GLY B 1 110 ? -26.734 1.169 -1.092 1 96 110 GLY B O 1
ATOM 3725 N N . PHE B 1 111 ? -25.875 2.654 0.299 1 95.88 111 PHE B N 1
ATOM 3726 C CA . PHE B 1 111 ? -24.516 2.361 -0.181 1 95.88 111 PHE B CA 1
ATOM 3727 C C . PHE B 1 111 ? -24.078 0.97 0.255 1 95.88 111 PHE B C 1
ATOM 3729 O O . PHE B 1 111 ? -23.172 0.391 -0.329 1 95.88 111 PHE B O 1
ATOM 3736 N N . ASP B 1 112 ? -24.656 0.414 1.31 1 94.38 112 ASP B N 1
ATOM 3737 C CA . ASP B 1 112 ? -24.328 -0.925 1.782 1 94.38 112 ASP B CA 1
ATOM 3738 C C . ASP B 1 112 ? -24.781 -1.989 0.785 1 94.38 112 ASP B C 1
ATOM 3740 O O . ASP B 1 112 ? -24.328 -3.133 0.839 1 94.38 112 ASP B O 1
ATOM 3744 N N . GLU B 1 113 ? -25.562 -1.616 -0.163 1 93.25 113 GLU B N 1
ATOM 3745 C CA . GLU B 1 113 ? -26.109 -2.574 -1.118 1 93.25 113 GLU B CA 1
ATOM 3746 C C . GLU B 1 113 ? -25.297 -2.59 -2.412 1 93.25 113 GLU B C 1
ATOM 3748 O O . GLU B 1 113 ? -25.5 -3.457 -3.264 1 93.25 113 GLU B O 1
ATOM 3753 N N . LEU B 1 114 ? -24.484 -1.614 -2.523 1 92.31 114 LEU B N 1
ATOM 3754 C CA . LEU B 1 114 ? -23.672 -1.565 -3.73 1 92.31 114 LEU B CA 1
ATOM 3755 C C . LEU B 1 114 ? -22.781 -2.799 -3.832 1 92.31 114 LEU B C 1
ATOM 3757 O O . LEU B 1 114 ? -22.188 -3.229 -2.836 1 92.31 114 LEU B O 1
ATOM 3761 N N . PRO B 1 115 ? -22.656 -3.357 -5.059 1 88.38 115 PRO B N 1
ATOM 3762 C CA . PRO B 1 115 ? -21.922 -4.609 -5.234 1 88.38 115 PRO B CA 1
ATOM 3763 C C . PRO B 1 115 ? -20.469 -4.508 -4.781 1 88.38 115 PRO B C 1
ATOM 3765 O O . PRO B 1 115 ? -19.922 -5.445 -4.188 1 88.38 115 PRO B O 1
ATOM 3768 N N . ASP B 1 116 ? -19.844 -3.422 -5.078 1 90.25 116 ASP B N 1
ATOM 3769 C CA . ASP B 1 116 ? -18.438 -3.281 -4.707 1 90.25 116 ASP B CA 1
ATOM 3770 C C . ASP B 1 116 ? -18.281 -3.201 -3.189 1 90.25 116 ASP B C 1
ATOM 3772 O O . ASP B 1 116 ? -17.328 -3.736 -2.631 1 90.25 116 ASP B O 1
ATOM 3776 N N . VAL B 1 117 ? -19.203 -2.553 -2.516 1 93.69 117 VAL B N 1
ATOM 3777 C CA . VAL B 1 117 ? -19.172 -2.461 -1.06 1 93.69 117 VAL B CA 1
ATOM 3778 C C . VAL B 1 117 ? -19.438 -3.838 -0.45 1 93.69 117 VAL B C 1
ATOM 3780 O O . VAL B 1 117 ? -18.734 -4.254 0.473 1 93.69 117 VAL B O 1
ATOM 3783 N N . GLN B 1 118 ? -20.359 -4.562 -1.026 1 91.88 118 GLN B N 1
ATOM 3784 C CA . GLN B 1 118 ? -20.672 -5.902 -0.543 1 91.88 118 GLN B CA 1
ATOM 3785 C C . GLN B 1 118 ? -19.484 -6.844 -0.72 1 91.88 118 GLN B C 1
ATOM 3787 O O . GLN B 1 118 ? -19.156 -7.625 0.177 1 91.88 118 GLN B O 1
ATOM 3792 N N . ARG B 1 119 ? -18.891 -6.77 -1.836 1 92.25 119 ARG B N 1
ATOM 3793 C CA . ARG B 1 119 ? -17.734 -7.621 -2.115 1 92.25 119 ARG B CA 1
ATOM 3794 C C . ARG B 1 119 ? -16.609 -7.355 -1.126 1 92.25 119 ARG B C 1
ATOM 3796 O O . ARG B 1 119 ? -16.016 -8.289 -0.583 1 92.25 119 ARG B O 1
ATOM 3803 N N . THR B 1 120 ? -16.312 -6.109 -0.925 1 94.06 120 THR B N 1
ATOM 3804 C CA . THR B 1 120 ? -15.242 -5.742 -0.012 1 94.06 120 THR B CA 1
ATOM 3805 C C . THR B 1 120 ? -15.562 -6.199 1.409 1 94.06 120 THR B C 1
ATOM 3807 O O . THR B 1 120 ? -14.688 -6.703 2.115 1 94.06 120 THR B O 1
ATOM 3810 N N . ARG B 1 121 ? -16.781 -6.004 1.801 1 93.94 121 ARG B N 1
ATOM 3811 C CA . ARG B 1 121 ? -17.203 -6.461 3.119 1 93.94 121 ARG B CA 1
ATOM 3812 C C . ARG B 1 121 ? -16.984 -7.961 3.279 1 93.94 121 ARG B C 1
ATOM 3814 O O . ARG B 1 121 ? -16.422 -8.406 4.289 1 93.94 121 ARG B O 1
ATOM 3821 N N . LYS B 1 122 ? -17.375 -8.719 2.254 1 95.25 122 LYS B N 1
ATOM 3822 C CA . LYS B 1 122 ? -17.203 -10.172 2.307 1 95.25 122 LYS B CA 1
ATOM 3823 C C . LYS B 1 122 ? -15.734 -10.555 2.359 1 95.25 122 LYS B C 1
ATOM 3825 O O . LYS B 1 122 ? -15.359 -11.492 3.066 1 95.25 122 LYS B O 1
ATOM 3830 N N . GLN B 1 123 ? -14.953 -9.828 1.632 1 96.06 123 GLN B N 1
ATOM 3831 C CA . GLN B 1 123 ? -13.523 -10.102 1.64 1 96.06 123 GLN B CA 1
ATOM 3832 C C . GLN B 1 123 ? -12.938 -9.914 3.037 1 96.06 123 GLN B C 1
ATOM 3834 O O . GLN B 1 123 ? -12.156 -10.75 3.504 1 96.06 123 GLN B O 1
ATOM 3839 N N . ILE B 1 124 ? -13.344 -8.898 3.688 1 95.81 124 ILE B N 1
ATOM 3840 C CA . ILE B 1 124 ? -12.836 -8.609 5.023 1 95.81 124 ILE B CA 1
ATOM 3841 C C . ILE B 1 124 ? -13.312 -9.68 6 1 95.81 124 ILE B C 1
ATOM 3843 O O . ILE B 1 124 ? -12.555 -10.133 6.859 1 95.81 124 ILE B O 1
ATOM 3847 N N . LEU B 1 125 ? -14.539 -10.047 5.848 1 95.19 125 LEU B N 1
ATOM 3848 C CA . LEU B 1 125 ? -15.133 -11.07 6.695 1 95.19 125 LEU B CA 1
ATOM 3849 C C . LEU B 1 125 ? -14.398 -12.398 6.543 1 95.19 125 LEU B C 1
ATOM 3851 O O . LEU B 1 125 ? -14.023 -13.023 7.535 1 95.19 125 LEU B O 1
ATOM 3855 N N . ILE B 1 126 ? -14.18 -12.781 5.312 1 96.38 126 ILE B N 1
ATOM 3856 C CA . ILE B 1 126 ? -13.516 -14.047 5.004 1 96.38 126 ILE B CA 1
ATOM 3857 C C . ILE B 1 126 ? -12.086 -14.023 5.539 1 96.38 126 ILE B C 1
ATOM 3859 O O . ILE B 1 126 ? -11.641 -14.977 6.18 1 96.38 126 ILE B O 1
ATOM 3863 N N . ARG B 1 127 ? -11.406 -12.938 5.246 1 95.5 127 ARG B N 1
ATOM 3864 C CA . ARG B 1 127 ? -10.023 -12.828 5.699 1 95.5 127 ARG B CA 1
ATOM 3865 C C . ARG B 1 127 ? -9.93 -12.961 7.215 1 95.5 127 ARG B C 1
ATOM 3867 O O . ARG B 1 127 ? -9.078 -13.688 7.73 1 95.5 127 ARG B O 1
ATOM 3874 N N . ARG B 1 128 ? -10.797 -12.25 7.934 1 95.81 128 ARG B N 1
ATOM 3875 C CA . ARG B 1 128 ? -10.797 -12.289 9.391 1 95.81 128 ARG B CA 1
ATOM 3876 C C . ARG B 1 128 ? -11.148 -13.688 9.898 1 95.81 128 ARG B C 1
ATOM 3878 O O . ARG B 1 128 ? -10.555 -14.172 10.867 1 95.81 128 ARG B O 1
ATOM 3885 N N . PHE B 1 129 ? -12.062 -14.375 9.297 1 96 129 PHE B N 1
ATOM 3886 C CA . PHE B 1 129 ? -12.523 -15.727 9.625 1 96 129 PHE B CA 1
ATOM 3887 C C . PHE B 1 129 ? -11.406 -16.734 9.422 1 96 129 PHE B C 1
ATOM 3889 O O . PHE B 1 129 ? -11.078 -17.5 10.336 1 96 129 PHE B O 1
ATOM 3896 N N . LEU B 1 130 ? -10.797 -16.625 8.242 1 94.69 130 LEU B N 1
ATOM 3897 C CA . LEU B 1 130 ? -9.758 -17.594 7.914 1 94.69 130 LEU B CA 1
ATOM 3898 C C . LEU B 1 130 ? -8.516 -17.375 8.781 1 94.69 130 LEU B C 1
ATOM 3900 O O . LEU B 1 130 ? -7.848 -18.328 9.164 1 94.69 130 LEU B O 1
ATOM 3904 N N . LYS B 1 131 ? -8.188 -16.109 9.07 1 92.81 131 LYS B N 1
ATOM 3905 C CA . LYS B 1 131 ? -7.051 -15.82 9.945 1 92.81 131 LYS B CA 1
ATOM 3906 C C . LYS B 1 131 ? -7.238 -16.469 11.32 1 92.81 131 LYS B C 1
ATOM 3908 O O . LYS B 1 131 ? -6.34 -17.141 11.828 1 92.81 131 LYS B O 1
ATOM 3913 N N . GLN B 1 132 ? -8.375 -16.312 11.906 1 90.44 132 GLN B N 1
ATOM 3914 C CA . GLN B 1 132 ? -8.625 -16.797 13.258 1 90.44 132 GLN B CA 1
ATOM 3915 C C . GLN B 1 132 ? -8.742 -18.328 13.273 1 90.44 132 GLN B C 1
ATOM 3917 O O . GLN B 1 132 ? -8.188 -18.984 14.156 1 90.44 132 GLN B O 1
ATOM 3922 N N . GLN B 1 133 ? -9.445 -18.875 12.289 1 86.56 133 GLN B N 1
ATOM 3923 C CA . GLN B 1 133 ? -9.773 -20.297 12.336 1 86.56 133 GLN B CA 1
ATOM 3924 C C . GLN B 1 133 ? -8.602 -21.141 11.852 1 86.56 133 GLN B C 1
ATOM 3926 O O . GLN B 1 133 ? -8.43 -22.281 12.297 1 86.56 133 GLN B O 1
ATOM 3931 N N . TYR B 1 134 ? -7.723 -20.562 10.984 1 82.94 134 TYR B N 1
ATOM 3932 C CA . TYR B 1 134 ? -6.762 -21.453 10.352 1 82.94 134 TYR B CA 1
ATOM 3933 C C . TYR B 1 134 ? -5.34 -20.906 10.492 1 82.94 134 TYR B C 1
ATOM 3935 O O . TYR B 1 134 ? -4.414 -21.672 10.797 1 82.94 134 TYR B O 1
ATOM 3943 N N . GLU B 1 135 ? -5.156 -19.641 10.406 1 77.38 135 GLU B N 1
ATOM 3944 C CA . GLU B 1 135 ? -3.799 -19.109 10.523 1 77.38 135 GLU B CA 1
ATOM 3945 C C . GLU B 1 135 ? -3.318 -19.125 11.969 1 77.38 135 GLU B C 1
ATOM 3947 O O . GLU B 1 135 ? -2.168 -19.484 12.242 1 77.38 135 GLU B O 1
ATOM 3952 N N . ASP B 1 136 ? -4.203 -18.938 12.852 1 81.06 136 ASP B N 1
ATOM 3953 C CA . ASP B 1 136 ? -3.824 -18.875 14.258 1 81.06 136 ASP B CA 1
ATOM 3954 C C . ASP B 1 136 ? -3.854 -20.266 14.898 1 81.06 136 ASP B C 1
ATOM 3956 O O . ASP B 1 136 ? -3.164 -20.5 15.891 1 81.06 136 ASP B O 1
ATOM 3960 N N . ARG B 1 137 ? -4.559 -21.188 14.289 1 83.38 137 ARG B N 1
ATOM 3961 C CA . ARG B 1 137 ? -4.734 -22.5 14.898 1 83.38 137 ARG B CA 1
ATOM 3962 C C . ARG B 1 137 ? -3.709 -23.484 14.359 1 83.38 137 ARG B C 1
ATOM 3964 O O . ARG B 1 137 ? -3.221 -24.344 15.102 1 83.38 137 ARG B O 1
ATOM 3971 N N . ILE B 1 138 ? -3.426 -23.438 13.07 1 89.81 138 ILE B N 1
ATOM 3972 C CA . ILE B 1 138 ? -2.406 -24.297 12.469 1 89.81 138 ILE B CA 1
ATOM 3973 C C . ILE B 1 138 ? -1.051 -23.594 12.523 1 89.81 138 ILE B C 1
ATOM 3975 O O . ILE B 1 138 ? -0.81 -22.641 11.781 1 89.81 138 ILE B O 1
ATOM 3979 N N . GLN B 1 139 ? -0.21 -24.094 13.383 1 90.12 139 GLN B N 1
ATOM 3980 C CA . GLN B 1 139 ? 1.074 -23.438 13.609 1 90.12 139 GLN B CA 1
ATOM 3981 C C . GLN B 1 139 ? 2.199 -24.172 12.883 1 90.12 139 GLN B C 1
ATOM 3983 O O . GLN B 1 139 ? 2.061 -25.344 12.531 1 90.12 139 GLN B O 1
ATOM 3988 N N . LEU B 1 140 ? 3.281 -23.469 12.641 1 90.31 140 LEU B N 1
ATOM 3989 C CA . LEU B 1 140 ? 4.465 -24.047 12.016 1 90.31 140 LEU B CA 1
ATOM 3990 C C . LEU B 1 140 ? 4.98 -25.25 12.812 1 90.31 140 LEU B C 1
ATOM 3992 O O . LEU B 1 140 ? 5.477 -26.219 12.234 1 90.31 140 LEU B O 1
ATOM 3996 N N . SER B 1 141 ? 4.793 -25.141 14.117 1 90.19 141 SER B N 1
ATOM 3997 C CA . SER B 1 141 ? 5.273 -26.188 15.016 1 90.19 141 SER B CA 1
ATOM 3998 C C . SER B 1 141 ? 4.477 -27.484 14.852 1 90.19 141 SER B C 1
ATOM 4000 O O . SER B 1 141 ? 4.91 -28.547 15.289 1 90.19 141 SER B O 1
ATOM 4002 N N . ASP B 1 142 ? 3.328 -27.359 14.227 1 91.94 142 ASP B N 1
ATOM 4003 C CA . ASP B 1 142 ? 2.51 -28.547 13.984 1 91.94 142 ASP B CA 1
ATOM 4004 C C . ASP B 1 142 ? 3.133 -29.438 12.914 1 91.94 142 ASP B C 1
ATOM 4006 O O . ASP B 1 142 ? 2.76 -30.594 12.773 1 91.94 142 ASP B O 1
ATOM 4010 N N . VAL B 1 143 ? 4.055 -28.906 12.078 1 95.75 143 VAL B N 1
ATOM 4011 C CA . VAL B 1 143 ? 4.816 -29.688 11.102 1 95.75 143 VAL B CA 1
ATOM 4012 C C . VAL B 1 143 ? 6.039 -30.312 11.781 1 95.75 143 VAL B C 1
ATOM 4014 O O . VAL B 1 143 ? 7 -29.609 12.102 1 95.75 143 VAL B O 1
ATOM 4017 N N . SER B 1 144 ? 6.043 -31.594 11.938 1 95.75 144 SER B N 1
ATOM 4018 C CA . SER B 1 144 ? 7.086 -32.281 12.68 1 95.75 144 SER B CA 1
ATOM 4019 C C . SER B 1 144 ? 8.359 -32.406 11.852 1 95.75 144 SER B C 1
ATOM 4021 O O . SER B 1 144 ? 8.328 -32.281 10.633 1 95.75 144 SER B O 1
ATOM 4023 N N . ASP B 1 145 ? 9.43 -32.719 12.555 1 96.62 145 ASP B N 1
ATOM 4024 C CA . ASP B 1 145 ? 10.68 -33 11.867 1 96.62 145 ASP B CA 1
ATOM 4025 C C . ASP B 1 145 ? 10.547 -34.25 10.984 1 96.62 145 ASP B C 1
ATOM 4027 O O . ASP B 1 145 ? 11.164 -34.344 9.922 1 96.62 145 ASP B O 1
ATOM 4031 N N . GLU B 1 146 ? 9.734 -35.125 11.469 1 97.31 146 GLU B N 1
ATOM 4032 C CA . GLU B 1 146 ? 9.484 -36.344 10.695 1 97.31 146 GLU B CA 1
ATOM 4033 C C . GLU B 1 146 ? 8.773 -36.031 9.383 1 97.31 146 GLU B C 1
ATOM 4035 O O . GLU B 1 146 ? 9.086 -36.594 8.344 1 97.31 146 GLU B O 1
ATOM 4040 N N . ASP B 1 147 ? 7.844 -35.094 9.438 1 97.5 147 ASP B N 1
ATOM 4041 C CA . ASP B 1 147 ? 7.152 -34.656 8.227 1 97.5 147 ASP B CA 1
ATOM 4042 C C . ASP B 1 147 ? 8.133 -34.062 7.215 1 97.5 147 ASP B C 1
ATOM 4044 O O . ASP B 1 147 ? 8.055 -34.375 6.023 1 97.5 147 ASP B O 1
ATOM 4048 N N . VAL B 1 148 ? 9.039 -33.281 7.695 1 97.69 148 VAL B N 1
ATOM 4049 C CA . VAL B 1 148 ? 10.023 -32.625 6.844 1 97.69 148 VAL B CA 1
ATOM 4050 C C . VAL B 1 148 ? 10.945 -33.688 6.215 1 97.69 148 VAL B C 1
ATOM 4052 O O . VAL B 1 148 ? 11.195 -33.656 5.008 1 97.69 148 VAL B O 1
ATOM 4055 N N . ARG B 1 149 ? 11.398 -34.562 7.012 1 97.25 149 ARG B N 1
ATOM 4056 C CA . ARG B 1 149 ? 12.281 -35.625 6.523 1 97.25 149 ARG B CA 1
ATOM 4057 C C . ARG B 1 149 ? 11.602 -36.469 5.449 1 97.25 149 ARG B C 1
ATOM 4059 O O . ARG B 1 149 ? 12.195 -36.75 4.41 1 97.25 149 ARG B O 1
ATOM 4066 N N . ARG B 1 150 ? 10.414 -36.844 5.707 1 97.69 150 ARG B N 1
ATOM 4067 C CA . ARG B 1 150 ? 9.656 -37.656 4.758 1 97.69 150 ARG B CA 1
ATOM 4068 C C . ARG B 1 150 ? 9.5 -36.938 3.428 1 97.69 150 ARG B C 1
ATOM 4070 O O . ARG B 1 150 ? 9.656 -37.531 2.363 1 97.69 150 ARG B O 1
ATOM 4077 N N . TYR B 1 151 ? 9.203 -35.656 3.506 1 97.69 151 TYR B N 1
ATOM 4078 C CA . TYR B 1 151 ? 9.055 -34.875 2.283 1 97.69 151 TYR B CA 1
ATOM 4079 C C . TYR B 1 151 ? 10.367 -34.812 1.515 1 97.69 151 TYR B C 1
ATOM 4081 O O . TYR B 1 151 ? 10.391 -35.031 0.299 1 97.69 151 TYR B O 1
ATOM 4089 N N . TYR B 1 152 ? 11.453 -34.5 2.227 1 97.31 152 TYR B N 1
ATOM 4090 C CA . TYR B 1 152 ? 12.773 -34.406 1.614 1 97.31 152 TYR B CA 1
ATOM 4091 C C . TYR B 1 152 ? 13.133 -35.688 0.889 1 97.31 152 TYR B C 1
ATOM 4093 O O . TYR B 1 152 ? 13.586 -35.656 -0.257 1 97.31 152 TYR B O 1
ATOM 4101 N N . GLU B 1 153 ? 12.812 -36.812 1.513 1 96.06 153 GLU B N 1
ATOM 4102 C CA . GLU B 1 153 ? 13.164 -38.125 0.961 1 96.06 153 GLU B CA 1
ATOM 4103 C C . GLU B 1 153 ? 12.305 -38.469 -0.251 1 96.06 153 GLU B C 1
ATOM 4105 O O . GLU B 1 153 ? 12.781 -39.094 -1.207 1 96.06 153 GLU B O 1
ATOM 4110 N N . SER B 1 154 ? 11.094 -38.062 -0.145 1 95.69 154 SER B N 1
ATOM 4111 C CA . SER B 1 154 ? 10.164 -38.375 -1.225 1 95.69 154 SER B CA 1
ATOM 4112 C C . SER B 1 154 ? 10.336 -37.438 -2.402 1 95.69 154 SER B C 1
ATOM 4114 O O . SER B 1 154 ? 9.852 -37.688 -3.504 1 95.69 154 SER B O 1
ATOM 4116 N N . HIS B 1 155 ? 10.992 -36.312 -2.168 1 94.5 155 HIS B N 1
ATOM 4117 C CA . HIS B 1 155 ? 11.18 -35.344 -3.219 1 94.5 155 HIS B CA 1
ATOM 4118 C C . HIS B 1 155 ? 12.648 -34.969 -3.381 1 94.5 155 HIS B C 1
ATOM 4120 O O . HIS B 1 155 ? 12.992 -33.781 -3.494 1 94.5 155 HIS B O 1
ATOM 4126 N N . ARG B 1 156 ? 13.477 -35.875 -3.391 1 90.38 156 ARG B N 1
ATOM 4127 C CA . ARG B 1 156 ? 14.922 -35.688 -3.438 1 90.38 156 ARG B CA 1
ATOM 4128 C C . ARG B 1 156 ? 15.336 -34.938 -4.688 1 90.38 156 ARG B C 1
ATOM 4130 O O . ARG B 1 156 ? 16.281 -34.125 -4.652 1 90.38 156 ARG B O 1
ATOM 4137 N N . SER B 1 157 ? 14.625 -35.125 -5.805 1 89 157 SER B N 1
ATOM 4138 C CA . SER B 1 157 ? 14.977 -34.5 -7.082 1 89 157 SER B CA 1
ATOM 4139 C C . SER B 1 157 ? 14.789 -33 -7.043 1 89 157 SER B C 1
ATOM 4141 O O . SER B 1 157 ? 15.367 -32.281 -7.852 1 89 157 SER B O 1
ATOM 4143 N N . GLU B 1 158 ? 13.953 -32.594 -6.129 1 91.62 158 GLU B N 1
ATOM 4144 C CA . GLU B 1 158 ? 13.734 -31.156 -5.992 1 91.62 158 GLU B CA 1
ATOM 4145 C C . GLU B 1 158 ? 14.93 -30.469 -5.324 1 91.62 158 GLU B C 1
ATOM 4147 O O . GLU B 1 158 ? 15.172 -29.281 -5.539 1 91.62 158 GLU B O 1
ATOM 4152 N N . PHE B 1 159 ? 15.641 -31.234 -4.586 1 93.25 159 PHE B N 1
ATOM 4153 C CA . PHE B 1 159 ? 16.688 -30.641 -3.758 1 93.25 159 PHE B CA 1
ATOM 4154 C C . PHE B 1 159 ? 18.062 -31.047 -4.262 1 93.25 159 PHE B C 1
ATOM 4156 O O . PHE B 1 159 ? 19.078 -30.453 -3.865 1 93.25 159 PHE B O 1
ATOM 4163 N N . ASN B 1 160 ? 18.078 -32.062 -5.043 1 90.62 160 ASN B N 1
ATOM 4164 C CA . ASN B 1 160 ? 19.312 -32.562 -5.641 1 90.62 160 ASN B CA 1
ATOM 4165 C C . ASN B 1 160 ? 19.203 -32.656 -7.16 1 90.62 160 ASN B C 1
ATOM 4167 O O . ASN B 1 160 ? 18.469 -33.469 -7.688 1 90.62 160 ASN B O 1
ATOM 4171 N N . LYS B 1 161 ? 19.891 -31.781 -7.797 1 91.81 161 LYS B N 1
ATOM 4172 C CA . LYS B 1 161 ? 19.922 -31.781 -9.258 1 91.81 161 LYS B CA 1
ATOM 4173 C C . LYS B 1 161 ? 21.344 -31.922 -9.781 1 91.81 161 LYS B C 1
ATOM 4175 O O . LYS B 1 161 ? 22.25 -31.234 -9.32 1 91.81 161 LYS B O 1
ATOM 4180 N N . PRO B 1 162 ? 21.5 -32.875 -10.648 1 94.12 162 PRO B N 1
ATOM 4181 C CA . PRO B 1 162 ? 22.844 -33.062 -11.211 1 94.12 162 PRO B CA 1
ATOM 4182 C C . PRO B 1 162 ? 23.281 -31.906 -12.109 1 94.12 162 PRO B C 1
ATOM 4184 O O . PRO B 1 162 ? 22.453 -31.062 -12.492 1 94.12 162 PRO B O 1
ATOM 4187 N N . GLU B 1 163 ? 24.578 -31.828 -12.281 1 95.62 163 GLU B N 1
ATOM 4188 C CA . GLU B 1 163 ? 25.109 -30.875 -13.258 1 95.62 163 GLU B CA 1
ATOM 4189 C C . GLU B 1 163 ? 24.453 -31.078 -14.625 1 95.62 163 GLU B C 1
ATOM 4191 O O . GLU B 1 163 ? 24.219 -32.219 -15.047 1 95.62 163 GLU B O 1
ATOM 4196 N N . GLN B 1 164 ? 24.156 -29.969 -15.273 1 97.19 164 GLN B N 1
ATOM 4197 C CA . GLN B 1 164 ? 23.594 -30.047 -16.625 1 97.19 164 GLN B CA 1
ATOM 4198 C C . GLN B 1 164 ? 24.391 -29.188 -17.594 1 97.19 164 GLN B C 1
ATOM 4200 O O . GLN B 1 164 ? 25.031 -28.219 -17.188 1 97.19 164 GLN B O 1
ATOM 4205 N N . VAL B 1 165 ? 24.406 -29.625 -18.828 1 97.94 165 VAL B N 1
ATOM 4206 C CA . VAL B 1 165 ? 25 -28.812 -19.891 1 97.94 165 VAL B CA 1
ATOM 4207 C C . VAL B 1 165 ? 23.984 -28.594 -21.016 1 97.94 165 VAL B C 1
ATOM 4209 O O . VAL B 1 165 ? 23.031 -29.375 -21.141 1 97.94 165 VAL B O 1
ATOM 4212 N N . ARG B 1 166 ? 24.156 -27.469 -21.625 1 98.12 166 ARG B N 1
ATOM 4213 C CA . ARG B 1 166 ? 23.438 -27.188 -22.859 1 98.12 166 ARG B CA 1
ATOM 4214 C C . ARG B 1 166 ? 24.375 -27.25 -24.062 1 98.12 166 ARG B C 1
ATOM 4216 O O . ARG B 1 166 ? 25.484 -26.703 -24.031 1 98.12 166 ARG B O 1
ATOM 4223 N N . ALA B 1 167 ? 23.953 -28.016 -25.078 1 98 167 ALA B N 1
ATOM 4224 C CA . ALA B 1 167 ? 24.812 -28.172 -26.25 1 98 167 ALA B CA 1
ATOM 4225 C C . ALA B 1 167 ? 24 -28.094 -27.547 1 98 167 ALA B C 1
ATOM 4227 O O . ALA B 1 167 ? 22.781 -28.281 -27.531 1 98 167 ALA B O 1
ATOM 4228 N N . SER B 1 168 ? 24.688 -27.703 -28.547 1 98.12 168 SER B N 1
ATOM 4229 C CA . SER B 1 168 ? 24.172 -27.797 -29.906 1 98.12 168 SER B CA 1
ATOM 4230 C C . SER B 1 168 ? 24.969 -28.797 -30.734 1 98.12 168 SER B C 1
ATOM 4232 O O . SER B 1 168 ? 26.172 -28.969 -30.516 1 98.12 168 SER B O 1
ATOM 4234 N N . HIS B 1 169 ? 24.25 -29.516 -31.609 1 98.44 169 HIS B N 1
ATOM 4235 C CA . HIS B 1 169 ? 24.984 -30.453 -32.438 1 98.44 169 HIS B CA 1
ATOM 4236 C C . HIS B 1 169 ? 24.609 -30.266 -33.906 1 98.44 169 HIS B C 1
ATOM 4238 O O . HIS B 1 169 ? 23.609 -29.625 -34.25 1 98.44 169 HIS B O 1
ATOM 4244 N N . ILE B 1 170 ? 25.5 -30.625 -34.781 1 98.31 170 ILE B N 1
ATOM 4245 C CA . ILE B 1 170 ? 25.234 -30.828 -36.188 1 98.31 170 ILE B CA 1
ATOM 4246 C C . ILE B 1 170 ? 25.344 -32.312 -36.531 1 98.31 170 ILE B C 1
ATOM 4248 O O . ILE B 1 170 ? 26.422 -32.906 -36.469 1 98.31 170 ILE B O 1
ATOM 4252 N N . PHE B 1 171 ? 24.234 -32.875 -36.844 1 98.5 171 PHE B N 1
ATOM 4253 C CA . PHE B 1 171 ? 24.172 -34.281 -37.188 1 98.5 171 PHE B CA 1
ATOM 4254 C C . PHE B 1 171 ? 24.297 -34.5 -38.688 1 98.5 171 PHE B C 1
ATOM 4256 O O . PHE B 1 171 ? 23.562 -33.875 -39.469 1 98.5 171 PHE B O 1
ATOM 4263 N N . ILE B 1 172 ? 25.234 -35.344 -39.094 1 98.38 172 ILE B N 1
ATOM 4264 C CA . ILE B 1 172 ? 25.484 -35.625 -40.5 1 98.38 172 ILE B CA 1
ATOM 4265 C C . ILE B 1 172 ? 25.703 -37.125 -40.719 1 98.38 172 ILE B C 1
ATOM 4267 O O . ILE B 1 172 ? 26.453 -37.75 -39.969 1 98.38 172 ILE B O 1
ATOM 4271 N N . ARG B 1 173 ? 25.109 -37.75 -41.688 1 97.75 173 ARG B N 1
ATOM 4272 C CA . ARG B 1 173 ? 25.203 -39.188 -41.938 1 97.75 173 ARG B CA 1
ATOM 4273 C C . ARG B 1 173 ? 26.516 -39.531 -42.625 1 97.75 173 ARG B C 1
ATOM 4275 O O . ARG B 1 173 ? 27.156 -40.531 -42.281 1 97.75 173 ARG B O 1
ATOM 4282 N N . SER B 1 174 ? 26.969 -38.625 -43.469 1 97.44 174 SER B N 1
ATOM 4283 C CA . SER B 1 174 ? 28.188 -38.875 -44.25 1 97.44 174 SER B CA 1
ATOM 4284 C C . SER B 1 174 ? 29.422 -38.5 -43.438 1 97.44 174 SER B C 1
ATOM 4286 O O . SER B 1 174 ? 29.562 -37.344 -43.031 1 97.44 174 SER B O 1
ATOM 4288 N N . ARG B 1 175 ? 30.328 -39.438 -43.25 1 97.44 175 ARG B N 1
ATOM 4289 C CA . ARG B 1 175 ? 31.547 -39.125 -42.5 1 97.44 175 ARG B CA 1
ATOM 4290 C C . ARG B 1 175 ? 32.375 -38.062 -43.188 1 97.44 175 ARG B C 1
ATOM 4292 O O . ARG B 1 175 ? 32.875 -37.156 -42.531 1 97.44 175 ARG B O 1
ATOM 4299 N N . ALA B 1 176 ? 32.469 -38.156 -44.5 1 97.75 176 ALA B N 1
ATOM 4300 C CA . ALA B 1 176 ? 33.25 -37.188 -45.25 1 97.75 176 ALA B CA 1
ATOM 4301 C C . ALA B 1 176 ? 32.719 -35.781 -45.094 1 97.75 176 ALA B C 1
ATOM 4303 O O . ALA B 1 176 ? 33.5 -34.844 -44.844 1 97.75 176 ALA B O 1
ATOM 4304 N N . THR B 1 177 ? 31.453 -35.688 -45.219 1 98.06 177 THR B N 1
ATOM 4305 C CA . THR B 1 177 ? 30.844 -34.375 -45.062 1 98.06 177 THR B CA 1
ATOM 4306 C C . THR B 1 177 ? 31.016 -33.875 -43.625 1 98.06 177 THR B C 1
ATOM 4308 O O . THR B 1 177 ? 31.328 -32.719 -43.406 1 98.06 177 THR B O 1
ATOM 4311 N N . ALA B 1 178 ? 30.859 -34.75 -42.656 1 98.56 178 ALA B N 1
ATOM 4312 C CA . ALA B 1 178 ? 30.984 -34.406 -41.25 1 98.56 178 ALA B CA 1
ATOM 4313 C C . ALA B 1 178 ? 32.406 -33.906 -40.938 1 98.56 178 ALA B C 1
ATOM 4315 O O . ALA B 1 178 ? 32.562 -32.906 -40.219 1 98.56 178 ALA B O 1
ATOM 4316 N N . GLU B 1 179 ? 33.375 -34.531 -41.469 1 97.94 179 GLU B N 1
ATOM 4317 C CA . GLU B 1 179 ? 34.781 -34.125 -41.219 1 97.94 179 GLU B CA 1
ATOM 4318 C C . GLU B 1 179 ? 35.031 -32.719 -41.781 1 97.94 179 GLU B C 1
ATOM 4320 O O . GLU B 1 179 ? 35.719 -31.922 -41.156 1 97.94 179 GLU B O 1
ATOM 4325 N N . ARG B 1 180 ? 34.469 -32.531 -42.969 1 97.81 180 ARG B N 1
ATOM 4326 C CA . ARG B 1 180 ? 34.656 -31.203 -43.594 1 97.81 180 ARG B CA 1
ATOM 4327 C C . ARG B 1 180 ? 34.031 -30.109 -42.719 1 97.81 180 ARG B C 1
ATOM 4329 O O . ARG B 1 180 ? 34.625 -29.078 -42.5 1 97.81 180 ARG B O 1
ATOM 4336 N N . VAL B 1 181 ? 32.844 -30.422 -42.312 1 97.94 181 VAL B N 1
ATOM 4337 C CA . VAL B 1 181 ? 32.125 -29.438 -41.531 1 97.94 181 VAL B CA 1
ATOM 4338 C C . VAL B 1 181 ? 32.844 -29.219 -40.188 1 97.94 181 VAL B C 1
ATOM 4340 O O . VAL B 1 181 ? 32.938 -28.094 -39.719 1 97.94 181 VAL B O 1
ATOM 4343 N N . LEU B 1 182 ? 33.312 -30.281 -39.531 1 98.25 182 LEU B N 1
ATOM 4344 C CA . LEU B 1 182 ? 34.062 -30.156 -38.281 1 98.25 182 LEU B CA 1
ATOM 4345 C C . LEU B 1 182 ? 35.281 -29.25 -38.438 1 98.25 182 LEU B C 1
ATOM 4347 O O . LEU B 1 182 ? 35.531 -28.406 -37.594 1 98.25 182 LEU B O 1
ATOM 4351 N N . ARG B 1 183 ? 36 -29.375 -39.531 1 97.38 183 ARG B N 1
ATOM 4352 C CA . ARG B 1 183 ? 37.188 -28.547 -39.781 1 97.38 183 ARG B CA 1
ATOM 4353 C C . ARG B 1 183 ? 36.812 -27.078 -39.875 1 97.38 183 ARG B C 1
ATOM 4355 O O . ARG B 1 183 ? 37.5 -26.219 -39.344 1 97.38 183 ARG B O 1
ATOM 4362 N N . GLN B 1 184 ? 35.719 -26.891 -40.531 1 97.12 184 GLN B N 1
ATOM 4363 C CA . GLN B 1 184 ? 35.25 -25.516 -40.656 1 97.12 184 GLN B CA 1
ATOM 4364 C C . GLN B 1 184 ? 34.906 -24.922 -39.281 1 97.12 184 GLN B C 1
ATOM 4366 O O . GLN B 1 184 ? 35.25 -23.781 -39 1 97.12 184 GLN B O 1
ATOM 4371 N N . VAL B 1 185 ? 34.25 -25.719 -38.469 1 97.12 185 VAL B N 1
ATOM 4372 C CA . VAL B 1 185 ? 33.812 -25.281 -37.156 1 97.12 185 VAL B CA 1
ATOM 4373 C C . VAL B 1 185 ? 35.062 -25.016 -36.281 1 97.12 185 VAL B C 1
ATOM 4375 O O . VAL B 1 185 ? 35.062 -24.047 -35.531 1 97.12 185 VAL B O 1
ATOM 4378 N N . LEU B 1 186 ? 36.094 -25.859 -36.406 1 95.94 186 LEU B N 1
ATOM 4379 C CA . LEU B 1 186 ? 37.25 -25.781 -35.562 1 95.94 186 LEU B CA 1
ATOM 4380 C C . LEU B 1 186 ? 38.125 -24.594 -35.938 1 95.94 186 LEU B C 1
ATOM 4382 O O . LEU B 1 186 ? 39 -24.203 -35.188 1 95.94 186 LEU B O 1
ATOM 4386 N N . GLU B 1 187 ? 37.906 -24.062 -37.125 1 94.06 187 GLU B N 1
ATOM 4387 C CA . GLU B 1 187 ? 38.625 -22.859 -37.531 1 94.06 187 GLU B CA 1
ATOM 4388 C C . GLU B 1 187 ? 38.344 -21.703 -36.562 1 94.06 187 GLU B C 1
ATOM 4390 O O . GLU B 1 187 ? 39.25 -20.922 -36.25 1 94.06 187 GLU B O 1
ATOM 4395 N N . ASP B 1 188 ? 37.125 -21.688 -36.094 1 92.62 188 ASP B N 1
ATOM 4396 C CA . ASP B 1 188 ? 36.719 -20.719 -35.062 1 92.62 188 ASP B CA 1
ATOM 4397 C C . ASP B 1 188 ? 35.656 -21.312 -34.125 1 92.62 188 ASP B C 1
ATOM 4399 O O . ASP B 1 188 ? 34.5 -20.984 -34.25 1 92.62 188 ASP B O 1
ATOM 4403 N N . PRO B 1 189 ? 36.094 -22.047 -33.281 1 91.62 189 PRO B N 1
ATOM 4404 C CA . PRO B 1 189 ? 35.188 -22.844 -32.438 1 91.62 189 PRO B CA 1
ATOM 4405 C C . PRO B 1 189 ? 34.281 -21.984 -31.547 1 91.62 189 PRO B C 1
ATOM 4407 O O . PRO B 1 189 ? 33.219 -22.438 -31.109 1 91.62 189 PRO B O 1
ATOM 4410 N N . THR B 1 190 ? 34.625 -20.797 -31.328 1 91.62 190 THR B N 1
ATOM 4411 C CA . THR B 1 190 ? 33.875 -19.969 -30.391 1 91.62 190 THR B CA 1
ATOM 4412 C C . THR B 1 190 ? 32.844 -19.109 -31.125 1 91.62 190 THR B C 1
ATOM 4414 O O . THR B 1 190 ? 32.031 -18.438 -30.5 1 91.62 190 THR B O 1
ATOM 4417 N N . ASN B 1 191 ? 32.875 -19.125 -32.406 1 92.62 191 ASN B N 1
ATOM 4418 C CA . ASN B 1 191 ? 31.938 -18.344 -33.219 1 92.62 191 ASN B CA 1
ATOM 4419 C C . ASN B 1 191 ? 30.547 -19 -33.281 1 92.62 191 ASN B C 1
ATOM 4421 O O . ASN B 1 191 ? 30.328 -19.906 -34.062 1 92.62 191 ASN B O 1
ATOM 4425 N N . VAL B 1 192 ? 29.734 -18.531 -32.531 1 91.12 192 VAL B N 1
ATOM 4426 C CA . VAL B 1 192 ? 28.406 -19.109 -32.375 1 91.12 192 VAL B CA 1
ATOM 4427 C C . VAL B 1 192 ? 27.594 -18.922 -33.656 1 91.12 192 VAL B C 1
ATOM 4429 O O . VAL B 1 192 ? 26.875 -19.828 -34.062 1 91.12 192 VAL B O 1
ATOM 4432 N N . ARG B 1 193 ? 27.719 -17.719 -34.188 1 92.25 193 ARG B N 1
ATOM 4433 C CA . ARG B 1 193 ? 26.969 -17.438 -35.406 1 92.25 193 ARG B CA 1
ATOM 4434 C C . ARG B 1 193 ? 27.375 -18.391 -36.531 1 92.25 193 ARG B C 1
ATOM 4436 O O . ARG B 1 193 ? 26.516 -18.906 -37.25 1 92.25 193 ARG B O 1
ATOM 4443 N N . ALA B 1 194 ? 28.688 -18.594 -36.719 1 94.62 194 ALA B N 1
ATOM 4444 C CA . ALA B 1 194 ? 29.188 -19.5 -37.75 1 94.62 194 ALA B CA 1
ATOM 4445 C C . ALA B 1 194 ? 28.688 -20.922 -37.531 1 94.62 194 ALA B C 1
ATOM 4447 O O . ALA B 1 194 ? 28.312 -21.609 -38.5 1 94.62 194 ALA B O 1
ATOM 4448 N N . PHE B 1 195 ? 28.656 -21.344 -36.312 1 97.25 195 PHE B N 1
ATOM 4449 C CA . PHE B 1 195 ? 28.156 -22.672 -36 1 97.25 195 PHE B CA 1
ATOM 4450 C C . PHE B 1 195 ? 26.688 -22.812 -36.375 1 97.25 195 PHE B C 1
ATOM 4452 O O . PHE B 1 195 ? 26.281 -23.812 -36.969 1 97.25 195 PHE B O 1
ATOM 4459 N N . ARG B 1 196 ? 25.906 -21.766 -36.062 1 96 196 ARG B N 1
ATOM 4460 C CA . ARG B 1 196 ? 24.469 -21.781 -36.344 1 96 196 ARG B CA 1
ATOM 4461 C C . ARG B 1 196 ? 24.234 -21.859 -37.875 1 96 196 ARG B C 1
ATOM 4463 O O . ARG B 1 196 ? 23.344 -22.578 -38.312 1 96 196 ARG B O 1
ATOM 4470 N N . GLU B 1 197 ? 24.984 -21.141 -38.562 1 95.81 197 GLU B N 1
ATOM 4471 C CA . GLU B 1 197 ? 24.859 -21.156 -40.031 1 95.81 197 GLU B CA 1
ATOM 4472 C C . GLU B 1 197 ? 25.172 -22.547 -40.594 1 95.81 197 GLU B C 1
ATOM 4474 O O . GLU B 1 197 ? 24.453 -23.031 -41.469 1 95.81 197 GLU B O 1
ATOM 4479 N N . LEU B 1 198 ? 26.266 -23.141 -40.094 1 97.44 198 LEU B N 1
ATOM 4480 C CA . LEU B 1 198 ? 26.625 -24.484 -40.531 1 97.44 198 LEU B CA 1
ATOM 4481 C C . LEU B 1 198 ? 25.547 -25.5 -40.156 1 97.44 198 LEU B C 1
ATOM 4483 O O . LEU B 1 198 ? 25.25 -26.422 -40.906 1 97.44 198 LEU B O 1
ATOM 4487 N N . ALA B 1 199 ? 25 -25.312 -38.969 1 97.31 199 ALA B N 1
ATOM 4488 C CA . ALA B 1 199 ? 23.938 -26.188 -38.5 1 97.31 199 ALA B CA 1
ATOM 4489 C C . ALA B 1 199 ? 22.703 -26.078 -39.406 1 97.31 199 ALA B C 1
ATOM 4491 O O . ALA B 1 199 ? 22.078 -27.078 -39.75 1 97.31 199 ALA B O 1
ATOM 4492 N N . GLU B 1 200 ? 22.375 -24.859 -39.75 1 95.62 200 GLU B N 1
ATOM 4493 C CA . GLU B 1 200 ? 21.25 -24.625 -40.625 1 95.62 200 GLU B CA 1
ATOM 4494 C C . GLU B 1 200 ? 21.438 -25.344 -41.969 1 95.62 200 GLU B C 1
ATOM 4496 O O . GLU B 1 200 ? 20.484 -25.906 -42.5 1 95.62 200 GLU B O 1
ATOM 4501 N N . ARG B 1 201 ? 22.609 -25.422 -42.438 1 95.94 201 ARG B N 1
ATOM 4502 C CA . ARG B 1 201 ? 22.922 -25.953 -43.781 1 95.94 201 ARG B CA 1
ATOM 4503 C C . ARG B 1 201 ? 23.078 -27.469 -43.75 1 95.94 201 ARG B C 1
ATOM 4505 O O . ARG B 1 201 ? 22.703 -28.156 -44.688 1 95.94 201 ARG B O 1
ATOM 4512 N N . HIS B 1 202 ? 23.594 -27.938 -42.625 1 97.5 202 HIS B N 1
ATOM 4513 C CA . HIS B 1 202 ? 24.109 -29.297 -42.75 1 97.5 202 HIS B CA 1
ATOM 4514 C C . HIS B 1 202 ? 23.422 -30.219 -41.75 1 97.5 202 HIS B C 1
ATOM 4516 O O . HIS B 1 202 ? 23.531 -31.453 -41.844 1 97.5 202 HIS B O 1
ATOM 4522 N N . ASN B 1 203 ? 22.75 -29.688 -40.781 1 97.81 203 ASN B N 1
ATOM 4523 C CA . ASN B 1 203 ? 22.172 -30.531 -39.75 1 97.81 203 ASN B CA 1
ATOM 4524 C C . ASN B 1 203 ? 21.062 -31.406 -40.281 1 97.81 203 ASN B C 1
ATOM 4526 O O . ASN B 1 203 ? 20.031 -30.906 -40.75 1 97.81 203 ASN B O 1
ATOM 4530 N N . GLU B 1 204 ? 21.172 -32.688 -40.219 1 97.12 204 GLU B N 1
ATOM 4531 C CA . GLU B 1 204 ? 20.203 -33.625 -40.781 1 97.12 204 GLU B CA 1
ATOM 4532 C C . GLU B 1 204 ? 19.281 -34.188 -39.688 1 97.12 204 GLU B C 1
ATOM 4534 O O . GLU B 1 204 ? 18.469 -35.062 -39.969 1 97.12 204 GLU B O 1
ATOM 4539 N N . ASP B 1 205 ? 19.453 -33.75 -38.469 1 96.19 205 ASP B N 1
ATOM 4540 C CA . ASP B 1 205 ? 18.562 -34.125 -37.375 1 96.19 205 ASP B CA 1
ATOM 4541 C C . ASP B 1 205 ? 17.25 -33.344 -37.438 1 96.19 205 ASP B C 1
ATOM 4543 O O . ASP B 1 205 ? 17.188 -32.156 -37.094 1 96.19 205 ASP B O 1
ATOM 4547 N N . ALA B 1 206 ? 16.172 -33.906 -37.75 1 93.88 206 ALA B N 1
ATOM 4548 C CA . ALA B 1 206 ? 14.875 -33.281 -37.969 1 93.88 206 ALA B CA 1
ATOM 4549 C C . ALA B 1 206 ? 14.32 -32.719 -36.656 1 93.88 206 ALA B C 1
ATOM 4551 O O . ALA B 1 206 ? 13.57 -31.719 -36.688 1 93.88 206 ALA B O 1
ATOM 4552 N N . GLU B 1 207 ? 14.703 -33.281 -35.562 1 93.62 207 GLU B N 1
ATOM 4553 C CA . GLU B 1 207 ? 14.141 -32.875 -34.281 1 93.62 207 GLU B CA 1
ATOM 4554 C C . GLU B 1 207 ? 14.703 -31.547 -33.844 1 93.62 207 GLU B C 1
ATOM 4556 O O . GLU B 1 207 ? 14.055 -30.812 -33.094 1 93.62 207 GLU B O 1
ATOM 4561 N N . THR B 1 208 ? 15.906 -31.203 -34.312 1 95.81 208 THR B N 1
ATOM 4562 C CA . THR B 1 208 ? 16.562 -30 -33.781 1 95.81 208 THR B CA 1
ATOM 4563 C C . THR B 1 208 ? 16.859 -29.016 -34.906 1 95.81 208 THR B C 1
ATOM 4565 O O . THR B 1 208 ? 17.469 -27.969 -34.688 1 95.81 208 THR B O 1
ATOM 4568 N N . ARG B 1 209 ? 16.438 -29.281 -36.062 1 92.56 209 ARG B N 1
ATOM 4569 C CA . ARG B 1 209 ? 16.766 -28.469 -37.25 1 92.56 209 ARG B CA 1
ATOM 4570 C C . ARG B 1 209 ? 16.219 -27.062 -37.094 1 92.56 209 ARG B C 1
ATOM 4572 O O . ARG B 1 209 ? 16.875 -26.094 -37.469 1 92.56 209 ARG B O 1
ATOM 4579 N N . ASP B 1 210 ? 15.094 -26.922 -36.406 1 93.12 210 ASP B N 1
ATOM 4580 C CA . ASP B 1 210 ? 14.43 -25.625 -36.281 1 93.12 210 ASP B CA 1
ATOM 4581 C C . ASP B 1 210 ? 15.062 -24.781 -35.188 1 93.12 210 ASP B C 1
ATOM 4583 O O . ASP B 1 210 ? 14.719 -23.609 -35 1 93.12 210 ASP B O 1
ATOM 4587 N N . ARG B 1 211 ? 15.914 -25.359 -34.469 1 95.38 211 ARG B N 1
ATOM 4588 C CA . ARG B 1 211 ? 16.578 -24.641 -33.406 1 95.38 211 ARG B CA 1
ATOM 4589 C C . ARG B 1 211 ? 18.094 -24.766 -33.531 1 95.38 211 ARG B C 1
ATOM 4591 O O . ARG B 1 211 ? 18.797 -24.828 -32.5 1 95.38 211 ARG B O 1
ATOM 4598 N N . PHE B 1 212 ? 18.625 -24.891 -34.688 1 95.56 212 PHE B N 1
ATOM 4599 C CA . PHE B 1 212 ? 20.047 -24.859 -35 1 95.56 212 PHE B CA 1
ATOM 4600 C C . PHE B 1 212 ? 20.812 -25.922 -34.25 1 95.56 212 PHE B C 1
ATOM 4602 O O . PHE B 1 212 ? 21.906 -25.688 -33.75 1 95.56 212 PHE B O 1
ATOM 4609 N N . GLY B 1 213 ? 20.094 -27.078 -33.969 1 97.31 213 GLY B N 1
ATOM 4610 C CA . GLY B 1 213 ? 20.734 -28.219 -33.344 1 97.31 213 GLY B CA 1
ATOM 4611 C C . GLY B 1 213 ? 20.734 -28.188 -31.844 1 97.31 213 GLY B C 1
ATOM 4612 O O . GLY B 1 213 ? 21.391 -28.984 -31.188 1 97.31 213 GLY B O 1
ATOM 4613 N N . ASP B 1 214 ? 20.031 -27.25 -31.266 1 97.81 214 ASP B N 1
ATOM 4614 C CA . ASP B 1 214 ? 20.016 -27.094 -29.812 1 97.81 214 ASP B CA 1
ATOM 4615 C C . ASP B 1 214 ? 19.422 -28.328 -29.125 1 97.81 214 ASP B C 1
ATOM 4617 O O . ASP B 1 214 ? 18.281 -28.703 -29.406 1 97.81 214 ASP B O 1
ATOM 4621 N N . LEU B 1 215 ? 20.125 -28.906 -28.234 1 97.5 215 LEU B N 1
ATOM 4622 C CA . LEU B 1 215 ? 19.734 -30.125 -27.547 1 97.5 215 LEU B CA 1
ATOM 4623 C C . LEU B 1 215 ? 19.156 -29.828 -26.172 1 97.5 215 LEU B C 1
ATOM 4625 O O . LEU B 1 215 ? 18.781 -30.734 -25.438 1 97.5 215 LEU B O 1
ATOM 4629 N N . ARG B 1 216 ? 19.156 -28.5 -25.766 1 97.06 216 ARG B N 1
ATOM 4630 C CA . ARG B 1 216 ? 18.688 -28.078 -24.453 1 97.06 216 ARG B CA 1
ATOM 4631 C C . ARG B 1 216 ? 19.594 -28.594 -23.359 1 97.06 216 ARG B C 1
ATOM 4633 O O . ARG B 1 216 ? 20.734 -28.984 -23.609 1 97.06 216 ARG B O 1
ATOM 4640 N N . PHE B 1 217 ? 19.125 -28.359 -22.125 1 97.5 217 PHE B N 1
ATOM 4641 C CA . PHE B 1 217 ? 19.938 -28.812 -21 1 97.5 217 PHE B CA 1
ATOM 4642 C C . PHE B 1 217 ? 19.703 -30.297 -20.734 1 97.5 217 PHE B C 1
ATOM 4644 O O . PHE B 1 217 ? 18.578 -30.781 -20.797 1 97.5 217 PHE B O 1
ATOM 4651 N N . PHE B 1 218 ? 20.766 -31.016 -20.5 1 97.5 218 PHE B N 1
ATOM 4652 C CA . PHE B 1 218 ? 20.688 -32.438 -20.188 1 97.5 218 PHE B CA 1
ATOM 4653 C C . PHE B 1 218 ? 21.797 -32.812 -19.219 1 97.5 218 PHE B C 1
ATOM 4655 O O . PHE B 1 218 ? 22.797 -32.094 -19.078 1 97.5 218 PHE B O 1
ATOM 4662 N N . SER B 1 219 ? 21.594 -33.906 -18.531 1 96.69 219 SER B N 1
ATOM 4663 C CA . SER B 1 219 ? 22.547 -34.406 -17.547 1 96.69 219 SER B CA 1
ATOM 4664 C C . SER B 1 219 ? 23.469 -35.469 -18.156 1 96.69 219 SER B C 1
ATOM 4666 O O . SER B 1 219 ? 23.281 -35.875 -19.312 1 96.69 219 SER B O 1
ATOM 4668 N N . ARG B 1 220 ? 24.547 -35.844 -17.375 1 96.5 220 ARG B N 1
ATOM 4669 C CA . ARG B 1 220 ? 25.391 -36.969 -17.781 1 96.5 220 ARG B CA 1
ATOM 4670 C C . ARG B 1 220 ? 24.562 -38.219 -17.938 1 96.5 220 ARG B C 1
ATOM 4672 O O . ARG B 1 220 ? 23.562 -38.406 -17.25 1 96.5 220 ARG B O 1
ATOM 4679 N N . PRO B 1 221 ? 25.031 -39.062 -18.812 1 96.25 221 PRO B N 1
ATOM 4680 C CA . PRO B 1 221 ? 24.281 -40.312 -19.031 1 96.25 221 PRO B CA 1
ATOM 4681 C C . PRO B 1 221 ? 24.031 -41.094 -17.75 1 96.25 221 PRO B C 1
ATOM 4683 O O . PRO B 1 221 ? 22.953 -41.656 -17.562 1 96.25 221 PRO B O 1
ATOM 4686 N N . GLU B 1 222 ? 24.953 -41.062 -16.797 1 93.62 222 GLU B N 1
ATOM 4687 C CA . GLU B 1 222 ? 24.875 -41.812 -15.555 1 93.62 222 GLU B CA 1
ATOM 4688 C C . GLU B 1 222 ? 23.906 -41.188 -14.578 1 93.62 222 GLU B C 1
ATOM 4690 O O . GLU B 1 222 ? 23.469 -41.812 -13.609 1 93.62 222 GLU B O 1
ATOM 4695 N N . GLU B 1 223 ? 23.531 -40 -14.898 1 92.69 223 GLU B N 1
ATOM 4696 C CA . GLU B 1 223 ? 22.688 -39.25 -13.992 1 92.69 223 GLU B CA 1
ATOM 4697 C C . GLU B 1 223 ? 21.438 -38.719 -14.703 1 92.69 223 GLU B C 1
ATOM 4699 O O . GLU B 1 223 ? 20.906 -37.656 -14.352 1 92.69 223 GLU B O 1
ATOM 4704 N N . ARG B 1 224 ? 21.031 -39.344 -15.648 1 91.69 224 ARG B N 1
ATOM 4705 C CA . ARG B 1 224 ? 19.922 -38.906 -16.469 1 91.69 224 ARG B CA 1
ATOM 4706 C C . ARG B 1 224 ? 18.656 -38.719 -15.641 1 91.69 224 ARG B C 1
ATOM 4708 O O . ARG B 1 224 ? 18.359 -39.531 -14.773 1 91.69 224 ARG B O 1
ATOM 4715 N N . GLN B 1 225 ? 18.031 -37.656 -15.914 1 89.44 225 GLN B N 1
ATOM 4716 C CA . GLN B 1 225 ? 16.766 -37.344 -15.266 1 89.44 225 GLN B CA 1
ATOM 4717 C C . GLN B 1 225 ? 15.586 -37.594 -16.203 1 89.44 225 GLN B C 1
ATOM 4719 O O . GLN B 1 225 ? 15.75 -37.562 -17.422 1 89.44 225 GLN B O 1
ATOM 4724 N N . PRO B 1 226 ? 14.406 -37.844 -15.656 1 88.62 226 PRO B N 1
ATOM 4725 C CA . PRO B 1 226 ? 13.234 -38.094 -16.484 1 88.62 226 PRO B CA 1
ATOM 4726 C C . PRO B 1 226 ? 12.898 -36.938 -17.422 1 88.62 226 PRO B C 1
ATOM 4728 O O . PRO B 1 226 ? 12.344 -37.156 -18.5 1 88.62 226 PRO B O 1
ATOM 4731 N N . GLU B 1 227 ? 13.312 -35.75 -17.078 1 88.31 227 GLU B N 1
ATOM 4732 C CA . GLU B 1 227 ? 12.945 -34.562 -17.859 1 88.31 227 GLU B CA 1
ATOM 4733 C C . GLU B 1 227 ? 14.008 -34.25 -18.891 1 88.31 227 GLU B C 1
ATOM 4735 O O . GLU B 1 227 ? 13.836 -33.344 -19.719 1 88.31 227 GLU B O 1
ATOM 4740 N N . ASP B 1 228 ? 15.078 -34.969 -18.859 1 93.44 228 ASP B N 1
ATOM 4741 C CA . ASP B 1 228 ? 16.156 -34.719 -19.812 1 93.44 228 ASP B CA 1
ATOM 4742 C C . ASP B 1 228 ? 15.734 -35.062 -21.234 1 93.44 228 ASP B C 1
ATOM 4744 O O . ASP B 1 228 ? 15.008 -36.062 -21.438 1 93.44 228 ASP B O 1
ATOM 4748 N N . PRO B 1 229 ? 16.172 -34.25 -22.188 1 94.81 229 PRO B N 1
ATOM 4749 C CA . PRO B 1 229 ? 15.945 -34.656 -23.578 1 94.81 229 PRO B CA 1
ATOM 4750 C C . PRO B 1 229 ? 16.703 -35.938 -23.953 1 94.81 229 PRO B C 1
ATOM 4752 O O . PRO B 1 229 ? 17.641 -36.312 -23.266 1 94.81 229 PRO B O 1
ATOM 4755 N N . ALA B 1 230 ? 16.219 -36.562 -24.984 1 92.5 230 ALA B N 1
ATOM 4756 C CA . ALA B 1 230 ? 16.812 -37.812 -25.453 1 92.5 230 ALA B CA 1
ATOM 4757 C C . ALA B 1 230 ? 18.094 -37.562 -26.234 1 92.5 230 ALA B C 1
ATOM 4759 O O . ALA B 1 230 ? 18.094 -37.594 -27.469 1 92.5 230 ALA B O 1
ATOM 4760 N N . VAL B 1 231 ? 19.156 -37.344 -25.547 1 96.31 231 VAL B N 1
ATOM 4761 C CA . VAL B 1 231 ? 20.469 -37.156 -26.141 1 96.31 231 VAL B CA 1
ATOM 4762 C C . VAL B 1 231 ? 21.266 -38.469 -26.094 1 96.31 231 VAL B C 1
ATOM 4764 O O . VAL B 1 231 ? 21.344 -39.094 -25.047 1 96.31 231 VAL B O 1
ATOM 4767 N N . PRO B 1 232 ? 21.828 -38.875 -27.266 1 96.69 232 PRO B N 1
ATOM 4768 C CA . PRO B 1 232 ? 22.656 -40.094 -27.219 1 96.69 232 PRO B CA 1
ATOM 4769 C C . PRO B 1 232 ? 23.812 -39.969 -26.234 1 96.69 232 PRO B C 1
ATOM 4771 O O . PRO B 1 232 ? 24.391 -38.906 -26.078 1 96.69 232 PRO B O 1
ATOM 4774 N N . ASP B 1 233 ? 24.188 -41.094 -25.625 1 97.56 233 ASP B N 1
ATOM 4775 C CA . ASP B 1 233 ? 25.203 -41.125 -24.578 1 97.56 233 ASP B CA 1
ATOM 4776 C C . ASP B 1 233 ? 26.531 -40.562 -25.109 1 97.56 233 ASP B C 1
ATOM 4778 O O . ASP B 1 233 ? 27.219 -39.812 -24.406 1 97.56 233 ASP B O 1
ATOM 4782 N N . GLU B 1 234 ? 26.859 -40.969 -26.312 1 98.19 234 GLU B N 1
ATOM 4783 C CA . GLU B 1 234 ? 28.125 -40.562 -26.891 1 98.19 234 GLU B CA 1
ATOM 4784 C C . GLU B 1 234 ? 28.188 -39.031 -27.047 1 98.19 234 GLU B C 1
ATOM 4786 O O . GLU B 1 234 ? 29.234 -38.438 -26.797 1 98.19 234 GLU B O 1
ATOM 4791 N N . VAL B 1 235 ? 27.078 -38.5 -27.422 1 98.38 235 VAL B N 1
ATOM 4792 C CA . VAL B 1 235 ? 27 -37.062 -27.625 1 98.38 235 VAL B CA 1
ATOM 4793 C C . VAL B 1 235 ? 27.062 -36.344 -26.281 1 98.38 235 VAL B C 1
ATOM 4795 O O . VAL B 1 235 ? 27.766 -35.344 -26.125 1 98.38 235 VAL B O 1
ATOM 4798 N N . ALA B 1 236 ? 26.359 -36.906 -25.297 1 98.38 236 ALA B N 1
ATOM 4799 C CA . ALA B 1 236 ? 26.344 -36.312 -23.953 1 98.38 236 ALA B CA 1
ATOM 4800 C C . ALA B 1 236 ? 27.75 -36.312 -23.359 1 98.38 236 ALA B C 1
ATOM 4802 O O . ALA B 1 236 ? 28.203 -35.312 -22.797 1 98.38 236 ALA B O 1
ATOM 4803 N N . ARG B 1 237 ? 28.422 -37.375 -23.469 1 97.81 237 ARG B N 1
ATOM 4804 C CA . ARG B 1 237 ? 29.781 -37.469 -22.922 1 97.81 237 ARG B CA 1
ATOM 4805 C C . ARG B 1 237 ? 30.719 -36.469 -23.594 1 97.81 237 ARG B C 1
ATOM 4807 O O . ARG B 1 237 ? 31.547 -35.875 -22.922 1 97.81 237 ARG B O 1
ATOM 4814 N N . ALA B 1 238 ? 30.547 -36.375 -24.875 1 98.44 238 ALA B N 1
ATOM 4815 C CA . ALA B 1 238 ? 31.359 -35.406 -25.609 1 98.44 238 ALA B CA 1
ATOM 4816 C C . ALA B 1 238 ? 31.109 -33.969 -25.109 1 98.44 238 ALA B C 1
ATOM 4818 O O . ALA B 1 238 ? 32.062 -33.219 -24.891 1 98.44 238 ALA B O 1
ATOM 4819 N N . ALA B 1 239 ? 29.844 -33.688 -24.906 1 98.44 239 ALA B N 1
ATOM 4820 C CA . ALA B 1 239 ? 29.5 -32.344 -24.438 1 98.44 239 ALA B CA 1
ATOM 4821 C C . ALA B 1 239 ? 30.125 -32.062 -23.078 1 98.44 239 ALA B C 1
ATOM 4823 O O . ALA B 1 239 ? 30.672 -30.969 -22.859 1 98.44 239 ALA B O 1
ATOM 4824 N N . PHE B 1 240 ? 30.062 -32.969 -22.141 1 98.12 240 PHE B N 1
ATOM 4825 C CA . PHE B 1 240 ? 30.578 -32.781 -20.781 1 98.12 240 PHE B CA 1
ATOM 4826 C C . PHE B 1 240 ? 32.094 -32.688 -20.781 1 98.12 240 PHE B C 1
ATOM 4828 O O . PHE B 1 240 ? 32.719 -32.188 -19.844 1 98.12 240 PHE B O 1
ATOM 4835 N N . SER B 1 241 ? 32.719 -33.188 -21.859 1 97.75 241 SER B N 1
ATOM 4836 C CA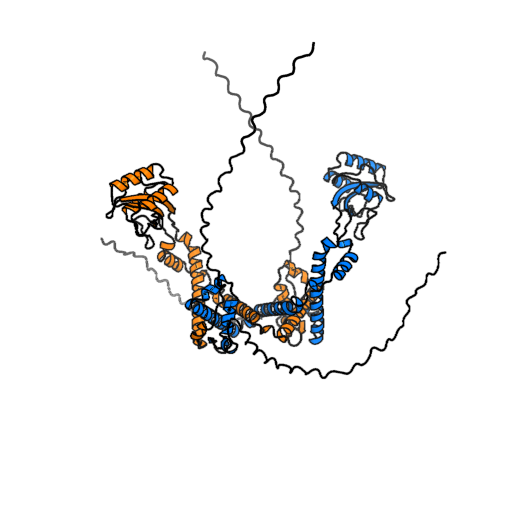 . SER B 1 241 ? 34.188 -33.188 -21.938 1 97.75 241 SER B CA 1
ATOM 4837 C C . SER B 1 241 ? 34.719 -31.828 -22.406 1 97.75 241 SER B C 1
ATOM 4839 O O . SER B 1 241 ? 35.906 -31.578 -22.312 1 97.75 241 SER B O 1
ATOM 4841 N N . ILE B 1 242 ? 33.781 -31 -22.891 1 97.25 242 ILE B N 1
ATOM 4842 C CA . ILE B 1 242 ? 34.219 -29.688 -23.328 1 97.25 242 ILE B CA 1
ATOM 4843 C C . ILE B 1 242 ? 34.406 -28.766 -22.125 1 97.25 242 ILE B C 1
ATOM 4845 O O . ILE B 1 242 ? 33.5 -28.516 -21.359 1 97.25 242 ILE B O 1
ATOM 4849 N N . PRO B 1 243 ? 35.531 -28.219 -21.953 1 94.44 243 PRO B N 1
ATOM 4850 C CA . PRO B 1 243 ? 35.844 -27.484 -20.719 1 94.44 243 PRO B CA 1
ATOM 4851 C C . PRO B 1 243 ? 35.188 -26.109 -20.672 1 94.44 243 PRO B C 1
ATOM 4853 O O . PRO B 1 243 ? 34.844 -25.625 -19.594 1 94.44 243 PRO B O 1
ATOM 4856 N N . THR B 1 244 ? 35.031 -25.453 -21.844 1 95.38 244 THR B N 1
ATOM 4857 C CA . THR B 1 244 ? 34.594 -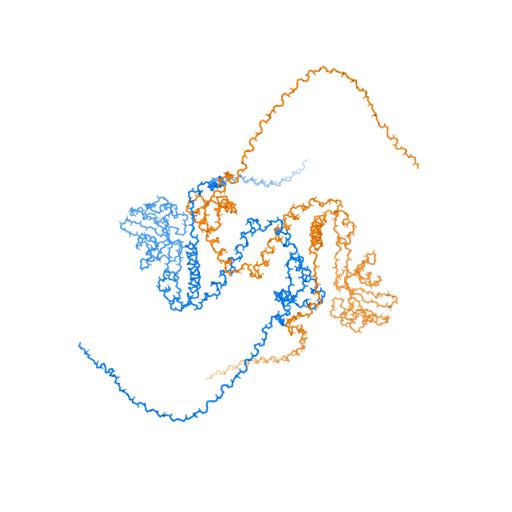24.062 -21.844 1 95.38 244 THR B CA 1
ATOM 4858 C C . THR B 1 244 ? 33.312 -23.906 -22.625 1 95.38 244 THR B C 1
ATOM 4860 O O . THR B 1 244 ? 33.156 -24.516 -23.688 1 95.38 244 THR B O 1
ATOM 4863 N N . ILE B 1 245 ? 32.469 -23.094 -22.078 1 96.19 245 ILE B N 1
ATOM 4864 C CA . ILE B 1 245 ? 31.234 -22.766 -22.812 1 96.19 245 ILE B CA 1
ATOM 4865 C C . ILE B 1 245 ? 31.594 -22.078 -24.125 1 96.19 245 ILE B C 1
ATOM 4867 O O . ILE B 1 245 ? 32.438 -21.172 -24.156 1 96.19 245 ILE B O 1
ATOM 4871 N N . GLY B 1 246 ? 30.969 -22.422 -25.125 1 95.75 246 GLY B N 1
ATOM 4872 C CA . GLY B 1 246 ? 31.281 -21.922 -26.453 1 95.75 246 GLY B CA 1
ATOM 4873 C C . GLY B 1 246 ? 32.25 -22.797 -27.203 1 95.75 246 GLY B C 1
ATOM 4874 O O . GLY B 1 246 ? 32.438 -22.656 -28.422 1 95.75 246 GLY B O 1
ATOM 4875 N N . GLY B 1 247 ? 32.844 -23.688 -26.5 1 96.69 247 GLY B N 1
ATOM 4876 C CA . GLY B 1 247 ? 33.812 -24.578 -27.094 1 96.69 247 GLY B CA 1
ATOM 4877 C C . GLY B 1 247 ? 33.188 -25.688 -27.906 1 96.69 247 GLY B C 1
ATOM 4878 O O . GLY B 1 247 ? 31.969 -25.891 -27.844 1 96.69 247 GLY B O 1
ATOM 4879 N N . VAL B 1 248 ? 34.031 -26.359 -28.781 1 97.88 248 VAL B N 1
ATOM 4880 C CA . VAL B 1 248 ? 33.594 -27.453 -29.641 1 97.88 248 VAL B CA 1
ATOM 4881 C C . VAL B 1 248 ? 34.406 -28.719 -29.328 1 97.88 248 VAL B C 1
ATOM 4883 O O . VAL B 1 248 ? 35.625 -28.625 -29.078 1 97.88 248 VAL B O 1
ATOM 4886 N N . HIS B 1 249 ? 33.688 -29.812 -29.234 1 98.06 249 HIS B N 1
ATOM 4887 C CA . HIS B 1 249 ? 34.406 -31.078 -29.125 1 98.06 249 HIS B CA 1
ATOM 4888 C C . HIS B 1 249 ? 35.312 -31.281 -30.344 1 98.06 249 HIS B C 1
ATOM 4890 O O . HIS B 1 249 ? 34.844 -31.156 -31.484 1 98.06 249 HIS B O 1
ATOM 4896 N N . PRO B 1 250 ? 36.5 -31.688 -30.203 1 97.12 250 PRO B N 1
ATOM 4897 C CA . PRO B 1 250 ? 37.469 -31.641 -31.297 1 97.12 250 PRO B CA 1
ATOM 4898 C C . PRO B 1 250 ? 37.312 -32.812 -32.25 1 97.12 250 PRO B C 1
ATOM 4900 O O . PRO B 1 250 ? 37.906 -32.812 -33.344 1 97.12 250 PRO B O 1
ATOM 4903 N N . GLU B 1 251 ? 36.562 -33.875 -31.875 1 97.88 251 GLU B N 1
ATOM 4904 C CA . GLU B 1 251 ? 36.406 -35.062 -32.719 1 97.88 251 GLU B CA 1
ATOM 4905 C C . GLU B 1 251 ? 34.938 -35.281 -33.094 1 97.88 251 GLU B C 1
ATOM 4907 O O . GLU B 1 251 ? 34.031 -34.781 -32.406 1 97.88 251 GLU B O 1
ATOM 4912 N N . LEU B 1 252 ? 34.781 -35.906 -34.219 1 98.44 252 LEU B N 1
ATOM 4913 C CA . LEU B 1 252 ? 33.406 -36.344 -34.562 1 98.44 252 LEU B CA 1
ATOM 4914 C C . LEU B 1 252 ? 32.906 -37.344 -33.531 1 98.44 252 LEU B C 1
ATOM 4916 O O . LEU B 1 252 ? 33.656 -38.25 -33.094 1 98.44 252 LEU B O 1
ATOM 4920 N N . VAL B 1 253 ? 31.734 -37.156 -33.094 1 98.56 253 VAL B N 1
ATOM 4921 C CA . VAL B 1 253 ? 31.094 -38.156 -32.219 1 98.56 253 VAL B CA 1
ATOM 4922 C C . VAL B 1 253 ? 30.25 -39.094 -33.031 1 98.56 253 VAL B C 1
ATOM 4924 O O . VAL B 1 253 ? 29.281 -38.688 -33.688 1 98.56 253 VAL B O 1
ATOM 4927 N N . GLN B 1 254 ? 30.594 -40.281 -33.062 1 98.19 254 GLN B N 1
ATOM 4928 C CA . GLN B 1 254 ? 29.891 -41.281 -33.844 1 98.19 254 GLN B CA 1
ATOM 4929 C C . GLN B 1 254 ? 28.797 -41.969 -33.031 1 98.19 254 GLN B C 1
ATOM 4931 O O . GLN B 1 254 ? 29.031 -42.375 -31.891 1 98.19 254 GLN B O 1
ATOM 4936 N N . THR B 1 255 ? 27.672 -42.031 -33.562 1 97.25 255 THR B N 1
ATOM 4937 C CA . THR B 1 255 ? 26.562 -42.812 -33.031 1 97.25 255 THR B CA 1
ATOM 4938 C C . THR B 1 255 ? 26.031 -43.812 -34.062 1 97.25 255 THR B C 1
ATOM 4940 O O . THR B 1 255 ? 26.547 -43.875 -35.188 1 97.25 255 THR B O 1
ATOM 4943 N N . GLU B 1 256 ? 25.016 -44.594 -33.688 1 95.56 256 GLU B N 1
ATOM 4944 C CA . GLU B 1 256 ? 24.422 -45.562 -34.625 1 95.56 256 GLU B CA 1
ATOM 4945 C C . GLU B 1 256 ? 23.797 -44.875 -35.812 1 95.56 256 GLU B C 1
ATOM 4947 O O . GLU B 1 256 ? 23.703 -45.438 -36.906 1 95.56 256 GLU B O 1
ATOM 4952 N N . ARG B 1 257 ? 23.5 -43.656 -35.625 1 95.5 257 ARG B N 1
ATOM 4953 C CA . ARG B 1 257 ? 22.766 -42.938 -36.656 1 95.5 257 ARG B CA 1
ATOM 4954 C C . ARG B 1 257 ? 23.719 -42.188 -37.594 1 95.5 257 ARG B C 1
ATOM 4956 O O . ARG B 1 257 ? 23.344 -41.844 -38.719 1 95.5 257 ARG B O 1
ATOM 4963 N N . GLY B 1 258 ? 24.891 -41.875 -37.062 1 97.69 258 GLY B N 1
ATOM 4964 C CA . GLY B 1 258 ? 25.812 -41.094 -37.875 1 97.69 258 GLY B CA 1
ATOM 4965 C C . GLY B 1 258 ? 26.844 -40.344 -37.031 1 97.69 258 GLY B C 1
ATOM 4966 O O . GLY B 1 258 ? 27.328 -40.875 -36.031 1 97.69 258 GLY B O 1
ATOM 4967 N N . PHE B 1 259 ? 27.172 -39.156 -37.562 1 98.56 259 PHE B N 1
ATOM 4968 C CA . PHE B 1 259 ? 28.25 -38.375 -36.938 1 98.56 259 PHE B CA 1
ATOM 4969 C C . PHE B 1 259 ? 27.734 -37.031 -36.406 1 98.56 259 PHE B C 1
ATOM 4971 O O . PHE B 1 259 ? 26.922 -36.375 -37.062 1 98.56 259 PHE B O 1
ATOM 4978 N N . HIS B 1 260 ? 28.219 -36.688 -35.219 1 98.81 260 HIS B N 1
ATOM 4979 C CA . HIS B 1 260 ? 27.797 -35.469 -34.562 1 98.81 260 HIS B CA 1
ATOM 4980 C C . HIS B 1 260 ? 28.984 -34.531 -34.312 1 98.81 260 HIS B C 1
ATOM 4982 O O . HIS B 1 260 ? 30.062 -34.969 -33.938 1 98.81 260 HIS B O 1
ATOM 4988 N N . ILE B 1 261 ? 28.766 -33.25 -34.625 1 98.62 261 ILE B N 1
ATOM 4989 C CA . ILE B 1 261 ? 29.625 -32.156 -34.156 1 98.62 261 ILE B CA 1
ATOM 4990 C C . ILE B 1 261 ? 29 -31.453 -32.969 1 98.62 261 ILE B C 1
ATOM 4992 O O . ILE B 1 261 ? 27.859 -30.984 -33.062 1 98.62 261 ILE B O 1
ATOM 4996 N N . VAL B 1 262 ? 29.703 -31.438 -31.875 1 98.62 262 VAL B N 1
ATOM 4997 C CA . VAL B 1 262 ? 29.078 -31.016 -30.625 1 98.62 262 VAL B CA 1
ATOM 4998 C C . VAL B 1 262 ? 29.719 -29.734 -30.109 1 98.62 262 VAL B C 1
ATOM 5000 O O . VAL B 1 262 ? 30.953 -29.641 -30.031 1 98.62 262 VAL B O 1
ATOM 5003 N N . LYS B 1 263 ? 28.875 -28.75 -29.812 1 98.31 263 LYS B N 1
ATOM 5004 C CA . LYS B 1 263 ? 29.297 -27.484 -29.219 1 98.31 263 LYS B CA 1
ATOM 5005 C C . LYS B 1 263 ? 28.625 -27.266 -27.875 1 98.31 263 LYS B C 1
ATOM 5007 O O . LYS B 1 263 ? 27.406 -27.453 -27.734 1 98.31 263 LYS B O 1
ATOM 5012 N N . LEU B 1 264 ? 29.422 -26.906 -26.891 1 98.31 264 LEU B N 1
ATOM 5013 C CA . LEU B 1 264 ? 28.875 -26.594 -25.578 1 98.31 264 LEU B CA 1
ATOM 5014 C C . LEU B 1 264 ? 28.359 -25.156 -25.531 1 98.31 264 LEU B C 1
ATOM 5016 O O . LEU B 1 264 ? 29.109 -24.219 -25.844 1 98.31 264 LEU B O 1
ATOM 5020 N N . THR B 1 265 ? 27.094 -24.969 -25.141 1 97.69 265 THR B N 1
ATOM 5021 C CA . THR B 1 265 ? 26.531 -23.625 -25.172 1 97.69 265 THR B CA 1
ATOM 5022 C C . THR B 1 265 ? 26.109 -23.172 -23.781 1 97.69 265 THR B C 1
ATOM 5024 O O . THR B 1 265 ? 25.781 -22 -23.562 1 97.69 265 THR B O 1
ATOM 5027 N N . GLY B 1 266 ? 26.094 -24.094 -22.812 1 97.5 266 GLY B N 1
ATOM 5028 C CA . GLY B 1 266 ? 25.75 -23.703 -21.438 1 97.5 266 GLY B CA 1
ATOM 5029 C C . GLY B 1 266 ? 26.094 -24.766 -20.422 1 97.5 266 GLY B C 1
ATOM 5030 O O . GLY B 1 266 ? 26.297 -25.938 -20.766 1 97.5 266 GLY B O 1
ATOM 5031 N N . ARG B 1 267 ? 26.219 -24.281 -19.219 1 97.19 267 ARG B N 1
ATOM 5032 C CA . ARG B 1 267 ? 26.484 -25.188 -18.094 1 97.19 267 ARG B CA 1
ATOM 5033 C C . ARG B 1 267 ? 25.734 -24.734 -16.844 1 97.19 267 ARG B C 1
ATOM 5035 O O . ARG B 1 267 ? 25.641 -23.547 -16.562 1 97.19 267 ARG B O 1
ATOM 5042 N N . ARG B 1 268 ? 25.109 -25.625 -16.219 1 95.88 268 ARG B N 1
ATOM 5043 C CA . ARG B 1 268 ? 24.438 -25.406 -14.938 1 95.88 268 ARG B CA 1
ATOM 5044 C C . ARG B 1 268 ? 25.031 -26.297 -13.852 1 95.88 268 ARG B C 1
ATOM 5046 O O . ARG B 1 268 ? 25.078 -27.531 -14.008 1 95.88 268 ARG B O 1
ATOM 5053 N N . ALA B 1 269 ? 25.469 -25.656 -12.82 1 94.31 269 ALA B N 1
ATOM 5054 C CA . ALA B 1 269 ? 26.109 -26.406 -11.734 1 94.31 269 ALA B CA 1
ATOM 5055 C C . ALA B 1 269 ? 25.094 -27.281 -11.016 1 94.31 269 ALA B C 1
ATOM 5057 O O . ALA B 1 269 ? 23.891 -27.016 -11.039 1 94.31 269 ALA B O 1
ATOM 5058 N N . ALA B 1 270 ? 25.609 -28.406 -10.523 1 94.06 270 ALA B N 1
ATOM 5059 C CA . ALA B 1 270 ? 24.766 -29.297 -9.719 1 94.06 270 ALA B CA 1
ATOM 5060 C C . ALA B 1 270 ? 24.266 -28.578 -8.469 1 94.06 270 ALA B C 1
ATOM 5062 O O . ALA B 1 270 ? 24.938 -27.688 -7.938 1 94.06 270 ALA B O 1
ATOM 5063 N N . LEU B 1 271 ? 23.031 -28.797 -8.164 1 92.12 271 LEU B N 1
ATOM 5064 C CA . LEU B 1 271 ? 22.422 -28.297 -6.926 1 92.12 271 LEU B CA 1
ATOM 5065 C C . LEU B 1 271 ? 22.297 -29.406 -5.898 1 92.12 271 LEU B C 1
ATOM 5067 O O . LEU B 1 271 ? 21.781 -30.5 -6.211 1 92.12 271 LEU B O 1
ATOM 5071 N N . SER B 1 272 ? 22.922 -29.281 -4.809 1 91.06 272 SER B N 1
ATOM 5072 C CA . SER B 1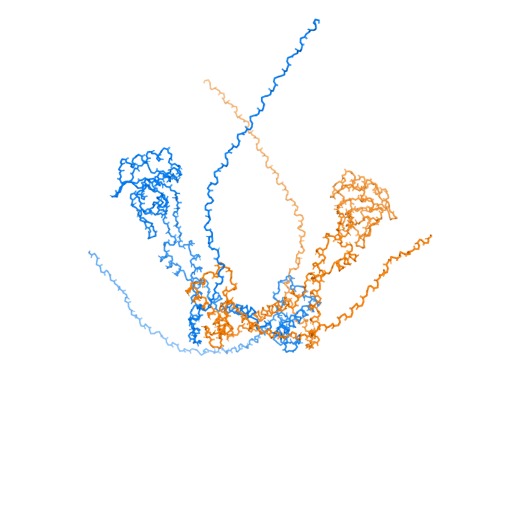 272 ? 22.75 -30.219 -3.697 1 91.06 272 SER B CA 1
ATOM 5073 C C . SER B 1 272 ? 22.438 -29.484 -2.402 1 91.06 272 SER B C 1
ATOM 5075 O O . SER B 1 272 ? 23.266 -28.734 -1.884 1 91.06 272 SER B O 1
ATOM 5077 N N . ARG B 1 273 ? 21.172 -29.625 -1.97 1 94 273 ARG B N 1
ATOM 5078 C CA . ARG B 1 273 ? 20.75 -29.062 -0.693 1 94 273 ARG B CA 1
ATOM 5079 C C . ARG B 1 273 ? 20.547 -30.141 0.352 1 94 273 ARG B C 1
ATOM 5081 O O . ARG B 1 273 ? 19.781 -31.078 0.138 1 94 273 ARG B O 1
ATOM 5088 N N . SER B 1 274 ? 21.266 -30.016 1.526 1 94.69 274 SER B N 1
ATOM 5089 C CA . SER B 1 274 ? 21.125 -30.984 2.609 1 94.69 274 SER B CA 1
ATOM 5090 C C . SER B 1 274 ? 19.766 -30.844 3.287 1 94.69 274 SER B C 1
ATOM 5092 O O . SER B 1 274 ? 19.047 -29.859 3.066 1 94.69 274 SER B O 1
ATOM 5094 N N . LEU B 1 275 ? 19.375 -31.859 4.02 1 96 275 LEU B N 1
ATOM 5095 C CA . LEU B 1 275 ? 18.156 -31.812 4.812 1 96 275 LEU B CA 1
ATOM 5096 C C . LEU B 1 275 ? 18.141 -30.594 5.727 1 96 275 LEU B C 1
ATOM 5098 O O . LEU B 1 275 ? 17.125 -29.906 5.852 1 96 275 LEU B O 1
ATOM 5102 N N . GLU B 1 276 ? 19.234 -30.312 6.309 1 95.88 276 GLU B N 1
ATOM 5103 C CA . GLU B 1 276 ? 19.344 -29.172 7.215 1 95.88 276 GLU B CA 1
ATOM 5104 C C . GLU B 1 276 ? 19.078 -27.859 6.488 1 95.88 276 GLU B C 1
ATOM 5106 O O . GLU B 1 276 ? 18.328 -27.016 6.988 1 95.88 276 GLU B O 1
ATOM 5111 N N . GLU B 1 277 ? 19.547 -27.781 5.312 1 96 277 GLU B N 1
ATOM 5112 C CA . GLU B 1 277 ? 19.359 -26.578 4.52 1 96 277 GLU B CA 1
ATOM 5113 C C . GLU B 1 277 ? 17.922 -26.438 4.027 1 96 277 GLU B C 1
ATOM 5115 O O . GLU B 1 277 ? 17.422 -25.328 3.852 1 96 277 GLU B O 1
ATOM 5120 N N . ALA B 1 278 ? 17.344 -27.562 3.822 1 96.5 278 ALA B N 1
ATOM 5121 C CA . ALA B 1 278 ? 16.016 -27.562 3.205 1 96.5 278 ALA B CA 1
ATOM 5122 C C . ALA B 1 278 ? 14.914 -27.562 4.262 1 96.5 278 ALA B C 1
ATOM 5124 O O . ALA B 1 278 ? 13.742 -27.391 3.943 1 96.5 278 ALA B O 1
ATOM 5125 N N . THR B 1 279 ? 15.258 -27.734 5.449 1 96.5 279 THR B N 1
ATOM 5126 C CA . THR B 1 279 ? 14.281 -27.938 6.516 1 96.5 279 THR B CA 1
ATOM 5127 C C . THR B 1 279 ? 13.312 -26.75 6.598 1 96.5 279 THR B C 1
ATOM 5129 O O . THR B 1 279 ? 12.094 -26.953 6.586 1 96.5 279 THR B O 1
ATOM 5132 N N . ARG B 1 280 ? 13.812 -25.562 6.688 1 96 280 ARG B N 1
ATOM 5133 C CA . ARG B 1 280 ? 12.961 -24.391 6.875 1 96 280 ARG B CA 1
ATOM 5134 C C . ARG B 1 280 ? 12.016 -24.203 5.695 1 96 280 ARG B C 1
ATOM 5136 O O . ARG B 1 280 ? 10.797 -24.094 5.875 1 96 280 ARG B O 1
ATOM 5143 N N . PRO B 1 281 ? 12.547 -24.219 4.453 1 96.81 281 PRO B N 1
ATOM 5144 C CA . PRO B 1 281 ? 11.625 -24.062 3.322 1 96.81 281 PRO B CA 1
ATOM 5145 C C . PRO B 1 281 ? 10.602 -25.188 3.234 1 96.81 281 PRO B C 1
ATOM 5147 O O . PRO B 1 281 ? 9.438 -24.938 2.887 1 96.81 281 PRO B O 1
ATOM 5150 N N . ILE B 1 282 ? 10.977 -26.375 3.508 1 97.56 282 ILE B N 1
ATOM 5151 C CA . ILE B 1 282 ? 10.055 -27.5 3.459 1 97.56 282 ILE B CA 1
ATOM 5152 C C . ILE B 1 282 ? 8.977 -27.344 4.527 1 97.56 282 ILE B C 1
ATOM 5154 O O . ILE B 1 282 ? 7.793 -27.547 4.262 1 97.56 282 ILE B O 1
ATOM 5158 N N . ARG B 1 283 ? 9.414 -26.969 5.691 1 97.19 283 ARG B N 1
ATOM 5159 C CA . ARG B 1 283 ? 8.453 -26.797 6.777 1 97.19 283 ARG B CA 1
ATOM 5160 C C . ARG B 1 283 ? 7.418 -25.734 6.426 1 97.19 283 ARG B C 1
ATOM 5162 O O . ARG B 1 283 ? 6.223 -25.922 6.66 1 97.19 283 ARG B O 1
ATOM 5169 N N . HIS B 1 284 ? 7.844 -24.672 5.898 1 96.56 284 HIS B N 1
ATOM 5170 C CA . HIS B 1 284 ? 6.93 -23.609 5.496 1 96.56 284 HIS B CA 1
ATOM 5171 C C . HIS B 1 284 ? 5.98 -24.078 4.402 1 96.56 284 HIS B C 1
ATOM 5173 O O . HIS B 1 284 ? 4.789 -23.75 4.426 1 96.56 284 HIS B O 1
ATOM 5179 N N . ARG B 1 285 ? 6.512 -24.75 3.488 1 97.19 285 ARG B N 1
ATOM 5180 C CA . ARG B 1 285 ? 5.676 -25.281 2.416 1 97.19 285 ARG B CA 1
ATOM 5181 C C . ARG B 1 285 ? 4.594 -26.203 2.971 1 97.19 285 ARG B C 1
ATOM 5183 O O . ARG B 1 285 ? 3.42 -26.078 2.621 1 97.19 285 ARG B O 1
ATOM 5190 N N . LEU B 1 286 ? 5.008 -27.141 3.766 1 97.06 286 LEU B N 1
ATOM 5191 C CA . LEU B 1 286 ? 4.07 -28.094 4.348 1 97.06 286 LEU B CA 1
ATOM 5192 C C . LEU B 1 286 ? 3.039 -27.375 5.215 1 97.06 286 LEU B C 1
ATOM 5194 O O . LEU B 1 286 ? 1.866 -27.766 5.234 1 97.06 286 LEU B O 1
ATOM 5198 N N . TRP B 1 287 ? 3.459 -26.375 5.922 1 95.19 287 TRP B N 1
ATOM 5199 C CA . TRP B 1 287 ? 2.57 -25.547 6.73 1 95.19 287 TRP B CA 1
ATOM 5200 C C . TRP B 1 287 ? 1.507 -24.891 5.867 1 95.19 287 TRP B C 1
ATOM 5202 O O . TRP B 1 287 ? 0.316 -24.938 6.184 1 95.19 287 TRP B O 1
ATOM 5212 N N . ARG B 1 288 ? 1.93 -24.297 4.805 1 94.81 288 ARG B N 1
ATOM 5213 C CA . ARG B 1 288 ? 1.008 -23.641 3.873 1 94.81 288 ARG B CA 1
ATOM 5214 C C . ARG B 1 288 ? 0.04 -24.656 3.273 1 94.81 288 ARG B C 1
ATOM 5216 O O . ARG B 1 288 ? -1.162 -24.406 3.182 1 94.81 288 ARG B O 1
ATOM 5223 N N . GLU B 1 289 ? 0.529 -25.766 2.883 1 95.12 289 GLU B N 1
ATOM 5224 C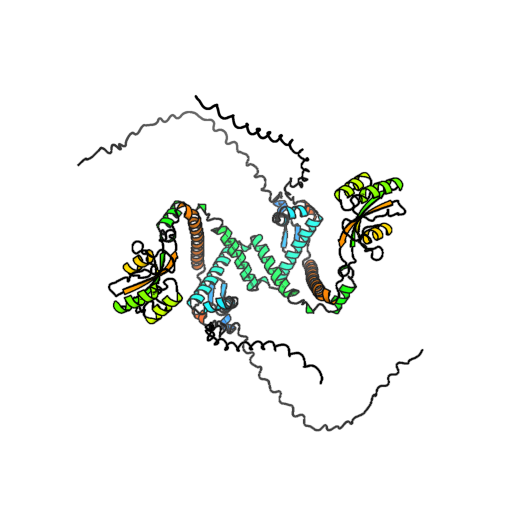 CA . GLU B 1 289 ? -0.294 -26.812 2.277 1 95.12 289 GLU B CA 1
ATOM 5225 C C . GLU B 1 289 ? -1.343 -27.328 3.26 1 95.12 289 GLU B C 1
ATOM 5227 O O . GLU B 1 289 ? -2.484 -27.578 2.875 1 95.12 289 GLU B O 1
ATOM 5232 N N . ARG B 1 290 ? -0.912 -27.531 4.465 1 94.38 290 ARG B N 1
ATOM 5233 C CA . ARG B 1 290 ? -1.852 -27.984 5.484 1 94.38 290 ARG B CA 1
ATOM 5234 C C . ARG B 1 290 ? -2.988 -26.984 5.668 1 94.38 290 ARG B C 1
ATOM 5236 O O . ARG B 1 290 ? -4.152 -27.375 5.785 1 94.38 290 ARG B O 1
ATOM 5243 N N . ARG B 1 291 ? -2.699 -25.734 5.719 1 93.56 291 ARG B N 1
ATOM 5244 C CA . ARG B 1 291 ? -3.707 -24.688 5.855 1 93.56 291 ARG B CA 1
ATOM 5245 C C . ARG B 1 291 ? -4.637 -24.656 4.648 1 93.56 291 ARG B C 1
ATOM 5247 O O . ARG B 1 291 ? -5.855 -24.547 4.797 1 93.56 291 ARG B O 1
ATOM 5254 N N . GLU B 1 292 ? -4.043 -24.766 3.475 1 94 292 GLU B N 1
ATOM 5255 C CA . GLU B 1 292 ? -4.84 -24.781 2.252 1 94 292 GLU B CA 1
ATOM 5256 C C . GLU B 1 292 ? -5.77 -26 2.217 1 94 292 GLU B C 1
ATOM 5258 O O . GLU B 1 292 ? -6.934 -25.875 1.821 1 94 292 GLU B O 1
ATOM 5263 N N . GLN B 1 293 ? -5.254 -27.109 2.65 1 94.44 293 GLN B N 1
ATOM 5264 C CA . GLN B 1 293 ? -6.059 -28.328 2.691 1 94.44 293 GLN B CA 1
ATOM 5265 C C . GLN B 1 293 ? -7.215 -28.188 3.682 1 94.44 293 GLN B C 1
ATOM 5267 O O . GLN B 1 293 ? -8.328 -28.641 3.41 1 94.44 293 GLN B O 1
ATOM 5272 N N . ALA B 1 294 ? -6.93 -27.594 4.801 1 94.06 294 ALA B N 1
ATOM 5273 C CA . ALA B 1 294 ? -7.973 -27.391 5.801 1 94.06 294 ALA B CA 1
ATOM 5274 C C . ALA B 1 294 ? -9.086 -26.5 5.246 1 94.06 294 ALA B C 1
ATOM 5276 O O . ALA B 1 294 ? -10.266 -26.766 5.48 1 94.06 294 ALA B O 1
ATOM 5277 N N . VAL B 1 295 ? -8.758 -25.469 4.559 1 94.75 295 VAL B N 1
ATOM 5278 C CA . VAL B 1 295 ? -9.742 -24.578 3.951 1 94.75 295 VAL B CA 1
ATOM 5279 C C . VAL B 1 295 ? -10.531 -25.328 2.879 1 94.75 295 VAL B C 1
ATOM 5281 O O . VAL B 1 295 ? -11.75 -25.172 2.777 1 94.75 295 VAL B O 1
ATOM 5284 N N . GLU B 1 296 ? -9.82 -26.125 2.084 1 95.31 296 GLU B N 1
ATOM 5285 C CA . GLU B 1 296 ? -10.484 -26.922 1.06 1 95.31 296 GLU B CA 1
ATOM 5286 C C . GLU B 1 296 ? -11.5 -27.891 1.681 1 95.31 296 GLU B C 1
ATOM 5288 O O . GLU B 1 296 ? -12.602 -28.062 1.152 1 95.31 296 GLU B O 1
ATOM 5293 N N . GLU B 1 297 ? -11.141 -28.484 2.75 1 95.44 297 GLU B N 1
ATOM 5294 C CA . GLU B 1 297 ? -12.055 -29.375 3.449 1 95.44 297 GLU B CA 1
ATOM 5295 C C . GLU B 1 297 ? -13.273 -28.625 3.977 1 95.44 297 GLU B C 1
ATOM 5297 O O . GLU B 1 297 ? -14.391 -29.141 3.914 1 95.44 297 GLU B O 1
ATOM 5302 N N . LEU B 1 298 ? -13.016 -27.453 4.508 1 95.38 298 LEU B N 1
ATOM 5303 C CA . LEU B 1 298 ? -14.125 -26.625 4.977 1 95.38 298 LEU B CA 1
ATOM 5304 C C . LEU B 1 298 ? -15.078 -26.297 3.83 1 95.38 298 LEU B C 1
ATOM 5306 O O . LEU B 1 298 ? -16.297 -26.438 3.967 1 95.38 298 LEU B O 1
ATOM 5310 N N . VAL B 1 299 ? -14.555 -25.891 2.703 1 96.56 299 VAL B N 1
ATOM 5311 C CA . VAL B 1 299 ? -15.367 -25.5 1.553 1 96.56 299 VAL B CA 1
ATOM 5312 C C . VAL B 1 299 ? -16.172 -26.703 1.062 1 96.56 299 VAL B C 1
ATOM 5314 O O . VAL B 1 299 ? -17.344 -26.578 0.726 1 96.56 299 VAL B O 1
ATOM 5317 N N . THR B 1 300 ? -15.539 -27.844 1.025 1 96.12 300 THR B N 1
ATOM 5318 C CA . THR B 1 300 ? -16.219 -29.062 0.615 1 96.12 300 THR B CA 1
ATOM 5319 C C . THR B 1 300 ? -17.391 -29.375 1.544 1 96.12 300 THR B C 1
ATOM 5321 O O . THR B 1 300 ? -18.5 -29.703 1.083 1 96.12 300 THR B O 1
ATOM 5324 N N . ARG B 1 301 ? -17.156 -29.219 2.805 1 95.94 301 ARG B N 1
ATOM 5325 C CA . ARG B 1 301 ? -18.203 -29.453 3.787 1 95.94 301 ARG B CA 1
ATOM 5326 C C . ARG B 1 301 ? -19.344 -28.438 3.605 1 95.94 301 ARG B C 1
ATOM 5328 O O . ARG B 1 301 ? -20.516 -28.828 3.582 1 95.94 301 ARG B O 1
ATOM 5335 N N . LEU B 1 302 ? -19 -27.203 3.449 1 96.31 302 LEU B N 1
ATOM 5336 C CA . LEU B 1 302 ? -20 -26.141 3.305 1 96.31 302 LEU B CA 1
ATOM 5337 C C . LEU B 1 302 ? -20.828 -26.344 2.033 1 96.31 302 LEU B C 1
ATOM 5339 O O . LEU B 1 302 ? -22.031 -26.078 2.02 1 96.31 302 LEU B O 1
ATOM 5343 N N . ARG B 1 303 ? -20.156 -26.719 0.994 1 95.19 303 ARG B N 1
ATOM 5344 C CA . ARG B 1 303 ? -20.844 -26.969 -0.264 1 95.19 303 ARG B CA 1
ATOM 5345 C C . ARG B 1 303 ? -21.891 -28.062 -0.096 1 95.19 303 ARG B C 1
ATOM 5347 O O . ARG B 1 303 ? -23 -27.953 -0.614 1 95.19 303 ARG B O 1
ATOM 5354 N N . GLY B 1 304 ? -21.562 -29.094 0.615 1 92.75 304 GLY B N 1
ATOM 5355 C CA . GLY B 1 304 ? -22.5 -30.172 0.892 1 92.75 304 GLY B CA 1
ATOM 5356 C C . GLY B 1 304 ? -23.688 -29.734 1.73 1 92.75 304 GLY B C 1
ATOM 5357 O O . GLY B 1 304 ? -24.828 -30.141 1.473 1 92.75 304 GLY B O 1
ATOM 5358 N N . GLU B 1 305 ? -23.438 -28.844 2.635 1 94.25 305 GLU B N 1
ATOM 5359 C CA . GLU B 1 305 ? -24.469 -28.375 3.547 1 94.25 305 GLU B CA 1
ATOM 5360 C C . GLU B 1 305 ? -25.406 -27.391 2.854 1 94.25 305 GLU B C 1
ATOM 5362 O O . GLU B 1 305 ? -26.609 -27.344 3.172 1 94.25 305 GLU B O 1
ATOM 5367 N N . ALA B 1 306 ? -24.938 -26.562 1.945 1 91.06 306 ALA B N 1
ATOM 5368 C CA . ALA B 1 306 ? -25.719 -25.516 1.295 1 91.06 306 ALA B CA 1
ATOM 5369 C C . ALA B 1 306 ? -26.469 -26.062 0.077 1 91.06 306 ALA B C 1
ATOM 5371 O O . ALA B 1 306 ? -27.359 -25.406 -0.458 1 91.06 306 ALA B O 1
ATOM 5372 N N . ASP B 1 307 ? -26.297 -27.266 -0.344 1 86.38 307 ASP B N 1
ATOM 5373 C CA . ASP B 1 307 ? -26.875 -27.859 -1.547 1 86.38 307 ASP B CA 1
ATOM 5374 C C . ASP B 1 307 ? -26.703 -26.922 -2.746 1 86.38 307 ASP B C 1
ATOM 5376 O O . ASP B 1 307 ? -27.703 -26.5 -3.346 1 86.38 307 ASP B O 1
ATOM 5380 N N . VAL B 1 308 ? -25.594 -26.578 -3.189 1 93.62 308 VAL B N 1
ATOM 5381 C CA . VAL B 1 308 ? -25.234 -25.656 -4.258 1 93.62 308 VAL B CA 1
ATOM 5382 C C . VAL B 1 308 ? -25.688 -26.219 -5.605 1 93.62 308 VAL B C 1
ATOM 5384 O O . VAL B 1 308 ? -25.391 -27.375 -5.926 1 93.62 308 VAL B O 1
ATOM 5387 N N . GLU B 1 309 ? -26.531 -25.391 -6.367 1 94.62 309 GLU B N 1
ATOM 5388 C CA . GLU B 1 309 ? -26.969 -25.719 -7.723 1 94.62 309 GLU B CA 1
ATOM 5389 C C . GLU B 1 309 ? -26.328 -24.781 -8.75 1 94.62 309 GLU B C 1
ATOM 5391 O O . GLU B 1 309 ? -26.359 -23.562 -8.586 1 94.62 309 GLU B O 1
ATOM 5396 N N . GLU B 1 310 ? -25.734 -25.391 -9.734 1 95.12 310 GLU B N 1
ATOM 5397 C CA . GLU B 1 310 ? -25.062 -24.594 -10.766 1 95.12 310 GLU B CA 1
ATOM 5398 C C . GLU B 1 310 ? -25.641 -24.891 -12.141 1 95.12 310 GLU B C 1
ATOM 5400 O O . GLU B 1 310 ? -25.922 -26.047 -12.469 1 95.12 310 GLU B O 1
ATOM 5405 N N . ASN B 1 311 ? -25.922 -23.859 -12.82 1 94.69 311 ASN B N 1
ATOM 5406 C CA . ASN B 1 311 ? -26.344 -23.969 -14.211 1 94.69 311 ASN B CA 1
ATOM 5407 C C . ASN B 1 311 ? -25.25 -23.516 -15.172 1 94.69 311 ASN B C 1
ATOM 5409 O O . ASN B 1 311 ? -25.328 -22.438 -15.75 1 94.69 311 ASN B O 1
ATOM 5413 N N . LEU B 1 312 ? -24.359 -24.422 -15.438 1 94.69 312 LEU B N 1
ATOM 5414 C CA . LEU B 1 312 ? -23.094 -24.047 -16.078 1 94.69 312 LEU B CA 1
ATOM 5415 C C . LEU B 1 312 ? -23.312 -23.797 -17.578 1 94.69 312 LEU B C 1
ATOM 5417 O O . LEU B 1 312 ? -22.453 -23.203 -18.234 1 94.69 312 LEU B O 1
ATOM 5421 N N . ASP B 1 313 ? -24.422 -24.203 -18.109 1 93.19 313 ASP B N 1
ATOM 5422 C CA . ASP B 1 313 ? -24.719 -23.953 -19.516 1 93.19 313 ASP B CA 1
ATOM 5423 C C . ASP B 1 313 ? -24.859 -22.469 -19.812 1 93.19 313 ASP B C 1
ATOM 5425 O O . ASP B 1 313 ? -24.656 -22.016 -20.938 1 93.19 313 ASP B O 1
ATOM 5429 N N . LEU B 1 314 ? -25.203 -21.766 -18.797 1 94.19 314 LEU B N 1
ATOM 5430 C CA . LEU B 1 314 ? -25.453 -20.328 -18.938 1 94.19 314 LEU B CA 1
ATOM 5431 C C . LEU B 1 314 ? -24.156 -19.562 -19.125 1 94.19 314 LEU B C 1
ATOM 5433 O O . LEU B 1 314 ? -24.156 -18.391 -19.516 1 94.19 314 LEU B O 1
ATOM 5437 N N . LEU B 1 315 ? -23.016 -20.203 -18.922 1 93.44 315 LEU B N 1
ATOM 5438 C CA . LEU B 1 315 ? -21.719 -19.531 -19.016 1 93.44 315 LEU B CA 1
ATOM 5439 C C . LEU B 1 315 ? -21.453 -19.078 -20.453 1 93.44 315 LEU B C 1
ATOM 5441 O O . LEU B 1 315 ? -20.734 -18.094 -20.656 1 93.44 315 LEU B O 1
ATOM 5445 N N . SER B 1 316 ? -22.047 -19.703 -21.344 1 89.56 316 SER B N 1
ATOM 5446 C CA . SER B 1 316 ? -21.781 -19.422 -22.766 1 89.56 316 SER B CA 1
ATOM 5447 C C . SER B 1 316 ? -22.453 -18.109 -23.188 1 89.56 316 SER B C 1
ATOM 5449 O O . SER B 1 316 ? -22.125 -17.562 -24.234 1 89.56 316 SER B O 1
ATOM 5451 N N . GLN B 1 317 ? -23.359 -17.625 -22.344 1 88.38 317 GLN B N 1
ATOM 5452 C CA . GLN B 1 317 ? -24.078 -16.406 -22.688 1 88.38 317 GLN B CA 1
ATOM 5453 C C . GLN B 1 317 ? -23.188 -15.172 -22.547 1 88.38 317 GLN B C 1
ATOM 5455 O O . GLN B 1 317 ? -23.469 -14.125 -23.125 1 88.38 317 GLN B O 1
ATOM 5460 N N . VAL B 1 318 ? -22.203 -15.312 -21.766 1 90.25 318 VAL B N 1
ATOM 5461 C CA . VAL B 1 318 ? -21.344 -14.164 -21.5 1 90.25 318 VAL B CA 1
ATOM 5462 C C . VAL B 1 318 ? -20.297 -14.016 -22.594 1 90.25 318 VAL B C 1
ATOM 5464 O O . VAL B 1 318 ? -19.547 -14.961 -22.875 1 90.25 318 VAL B O 1
ATOM 5467 N N . HIS B 1 319 ? -20.297 -12.805 -23.188 1 84.69 319 HIS B N 1
ATOM 5468 C CA . HIS B 1 319 ? -19.312 -12.523 -24.234 1 84.69 319 HIS B CA 1
ATOM 5469 C C . HIS B 1 319 ? -18.219 -11.602 -23.719 1 84.69 319 HIS B C 1
ATOM 5471 O O . HIS B 1 319 ? -18.484 -10.656 -22.984 1 84.69 319 HIS B O 1
ATOM 5477 N N . ILE B 1 320 ? -17.031 -12.008 -23.875 1 80.5 320 ILE B N 1
ATOM 5478 C CA . ILE B 1 320 ? -15.883 -11.211 -23.453 1 80.5 320 ILE B CA 1
ATOM 5479 C C . ILE B 1 320 ? -15.422 -10.328 -24.609 1 80.5 320 ILE B C 1
ATOM 5481 O O . ILE B 1 320 ? -15.195 -10.805 -25.719 1 80.5 320 ILE B O 1
ATOM 5485 N N . ASP B 1 321 ? -15.531 -9.031 -24.375 1 66.38 321 ASP B N 1
ATOM 5486 C CA . ASP B 1 321 ? -15.016 -8.117 -25.391 1 66.38 321 ASP B CA 1
ATOM 5487 C C . ASP B 1 321 ? -13.492 -8.086 -25.375 1 66.38 321 ASP B C 1
ATOM 5489 O O . ASP B 1 321 ? -12.883 -7.719 -24.375 1 66.38 321 ASP B O 1
ATOM 5493 N N . ALA B 1 322 ? -12.914 -9.211 -25.75 1 57.59 322 ALA B N 1
ATOM 5494 C CA . ALA B 1 322 ? -11.469 -9.078 -25.844 1 57.59 322 ALA B CA 1
ATOM 5495 C C . ALA B 1 322 ? -11.078 -7.984 -26.844 1 57.59 322 ALA B C 1
ATOM 5497 O O . ALA B 1 322 ? -11.797 -7.746 -27.812 1 57.59 322 ALA B O 1
ATOM 5498 N N . PRO B 1 323 ? -10.328 -7.055 -26.344 1 51.12 323 PRO B N 1
ATOM 5499 C CA . PRO B 1 323 ? -9.922 -6.16 -27.438 1 51.12 323 PRO B CA 1
ATOM 5500 C C . PRO B 1 323 ? -9.625 -6.91 -28.734 1 51.12 323 PRO B C 1
ATOM 5502 O O . PRO B 1 323 ? -9.125 -8.039 -28.703 1 51.12 323 PRO B O 1
ATOM 5505 N N . ALA B 1 324 ? -10.523 -6.793 -29.766 1 44.75 324 ALA B N 1
ATOM 5506 C CA . ALA B 1 324 ? -10.242 -7.375 -31.078 1 44.75 324 ALA B CA 1
ATOM 5507 C C . ALA B 1 324 ? -8.75 -7.602 -31.266 1 44.75 324 ALA B C 1
ATOM 5509 O O . ALA B 1 324 ? -8.328 -8.695 -31.641 1 44.75 324 ALA B O 1
ATOM 5510 N N . ASP B 1 325 ? -8.055 -6.562 -31.703 1 39.81 325 ASP B N 1
ATOM 5511 C CA . ASP B 1 325 ? -6.758 -6.52 -32.375 1 39.81 325 ASP B CA 1
ATOM 5512 C C . ASP B 1 325 ? -5.621 -6.844 -31.406 1 39.81 325 ASP B C 1
ATOM 5514 O O . ASP B 1 325 ? -4.473 -6.473 -31.656 1 39.81 325 ASP B O 1
ATOM 5518 N N . ALA B 1 326 ? -5.844 -7.164 -30.188 1 43.12 326 ALA B N 1
ATOM 5519 C CA . ALA B 1 326 ? -4.477 -7.402 -29.734 1 43.12 326 ALA B CA 1
ATOM 5520 C C . ALA B 1 326 ? -3.857 -8.594 -30.453 1 43.12 326 ALA B C 1
ATOM 5522 O O . ALA B 1 326 ? -3.836 -9.711 -29.922 1 43.12 326 ALA B O 1
ATOM 5523 N N . THR B 1 327 ? -4.402 -8.992 -31.578 1 36.94 327 THR B N 1
ATOM 5524 C CA . THR B 1 327 ? -3.52 -9.883 -32.312 1 36.94 327 THR B CA 1
ATOM 5525 C C . THR B 1 327 ? -2.061 -9.633 -31.938 1 36.94 327 THR B C 1
ATOM 5527 O O . THR B 1 327 ? -1.571 -8.508 -32.062 1 36.94 327 THR B O 1
ATOM 5530 N N . PRO B 1 328 ? -1.556 -10.375 -31 1 40.91 328 PRO B N 1
ATOM 5531 C CA . PRO B 1 328 ? -0.124 -10.062 -30.953 1 40.91 328 PRO B CA 1
ATOM 5532 C C . PRO B 1 328 ? 0.43 -9.633 -32.312 1 40.91 328 PRO B C 1
ATOM 5534 O O . PRO B 1 328 ? 0.314 -10.367 -33.312 1 40.91 328 PRO B O 1
ATOM 5537 N N . THR B 1 329 ? 0.209 -8.391 -32.656 1 39.03 329 THR B N 1
ATOM 5538 C CA . THR B 1 329 ? 0.953 -7.965 -33.844 1 39.03 329 THR B CA 1
ATOM 5539 C C . THR B 1 329 ? 2.273 -8.719 -33.938 1 39.03 329 THR B C 1
ATOM 5541 O O . THR B 1 329 ? 3.121 -8.641 -33.062 1 39.03 329 THR B O 1
ATOM 5544 N N . GLN B 1 330 ? 2.207 -9.977 -34.5 1 37.75 330 GLN B N 1
ATOM 5545 C CA . GLN B 1 330 ? 3.5 -10.555 -34.844 1 37.75 330 GLN B CA 1
ATOM 5546 C C . GLN B 1 330 ? 4.539 -9.461 -35.094 1 37.75 330 GLN B C 1
ATOM 5548 O O . GLN B 1 330 ? 4.277 -8.5 -35.812 1 37.75 330 GLN B O 1
ATOM 5553 N N . PRO B 1 331 ? 5.473 -9.25 -34.125 1 40.31 331 PRO B N 1
ATOM 5554 C CA . PRO B 1 331 ? 6.449 -8.258 -34.562 1 40.31 331 PRO B CA 1
ATOM 5555 C C . PRO B 1 331 ? 6.73 -8.336 -36.062 1 40.31 331 PRO B C 1
ATOM 5557 O O . PRO B 1 331 ? 7.062 -9.406 -36.562 1 40.31 331 PRO B O 1
ATOM 5560 N N . THR B 1 332 ? 5.961 -7.727 -36.906 1 38.94 332 THR B N 1
ATOM 5561 C CA . THR B 1 332 ? 6.473 -7.648 -38.25 1 38.94 332 THR B CA 1
ATOM 5562 C C . THR B 1 332 ? 7.996 -7.566 -38.25 1 38.94 332 THR B C 1
ATOM 5564 O O . THR B 1 332 ? 8.57 -6.641 -37.688 1 38.94 332 THR B O 1
ATOM 5567 N N . THR B 1 333 ? 8.672 -8.781 -38.344 1 38.62 333 THR B N 1
ATOM 5568 C CA . THR B 1 333 ? 10.117 -8.719 -38.562 1 38.62 333 THR B CA 1
ATOM 5569 C C . THR B 1 333 ? 10.492 -7.5 -39.406 1 38.62 333 THR B C 1
ATOM 5571 O O . THR B 1 333 ? 10.016 -7.344 -40.531 1 38.62 333 THR B O 1
ATOM 5574 N N . PRO B 1 334 ? 10.727 -6.375 -38.75 1 41.09 334 PRO B N 1
ATOM 5575 C CA . PRO B 1 334 ? 11.102 -5.262 -39.625 1 41.09 334 PRO B CA 1
ATOM 5576 C C . PRO B 1 334 ? 11.922 -5.707 -40.844 1 41.09 334 PRO B C 1
ATOM 5578 O O . PRO B 1 334 ? 12.773 -6.586 -40.719 1 41.09 334 PRO B O 1
ATOM 5581 N N . GLU B 1 335 ? 11.312 -5.797 -42.031 1 39.78 335 GLU B N 1
ATOM 5582 C CA . GLU B 1 335 ? 12.18 -6.043 -43.188 1 39.78 335 GLU B CA 1
ATOM 5583 C C . GLU B 1 335 ? 13.531 -5.363 -43.031 1 39.78 335 GLU B C 1
ATOM 5585 O O . GLU B 1 335 ? 13.609 -4.227 -42.531 1 39.78 335 GLU B O 1
ATOM 5590 N N . PRO B 1 336 ? 14.656 -6.133 -42.938 1 37.59 336 PRO B N 1
ATOM 5591 C CA . PRO B 1 336 ? 15.93 -5.426 -42.812 1 37.59 336 PRO B CA 1
ATOM 5592 C C . PRO B 1 336 ? 15.992 -4.184 -43.719 1 37.59 336 PRO B C 1
ATOM 5594 O O . PRO B 1 336 ? 15.766 -4.273 -44.906 1 37.59 336 PRO B O 1
ATOM 5597 N N . THR B 1 337 ? 15.438 -3.033 -43.281 1 38.59 337 THR B N 1
ATOM 5598 C CA . THR B 1 337 ? 15.664 -1.83 -44.062 1 38.59 337 THR B CA 1
ATOM 5599 C C . THR B 1 337 ? 17.094 -1.799 -44.594 1 38.59 337 THR B C 1
ATOM 5601 O O . THR B 1 337 ? 18.047 -1.899 -43.844 1 38.59 337 THR B O 1
ATOM 5604 N N . THR B 1 338 ? 17.281 -2.211 -45.875 1 38.41 338 THR B N 1
ATOM 5605 C CA . THR B 1 338 ? 18.594 -2.09 -46.531 1 38.41 338 THR B CA 1
ATOM 5606 C C . THR B 1 338 ? 19.281 -0.799 -46.125 1 38.41 338 THR B C 1
ATOM 5608 O O . THR B 1 338 ? 18.688 0.278 -46.156 1 38.41 338 THR B O 1
ATOM 5611 N N . PRO B 1 339 ? 20.391 -0.876 -45.312 1 38.78 339 PRO B N 1
ATOM 5612 C CA . PRO B 1 339 ? 21.062 0.344 -44.875 1 38.78 339 PRO B CA 1
ATOM 5613 C C . PRO B 1 339 ? 21.188 1.385 -46 1 38.78 339 PRO B C 1
ATOM 5615 O O . PRO B 1 339 ? 21.375 1.028 -47.156 1 38.78 339 PRO B O 1
ATOM 5618 N N . PRO B 1 340 ? 20.438 2.484 -45.938 1 35.91 340 PRO B N 1
ATOM 5619 C CA . PRO B 1 340 ? 20.578 3.451 -47 1 35.91 340 PRO B CA 1
ATOM 5620 C C . PRO B 1 340 ? 22.031 3.631 -47.469 1 35.91 340 PRO B C 1
ATOM 5622 O O . PRO B 1 340 ? 22.953 3.406 -46.656 1 35.91 340 PRO B O 1
ATOM 5625 N N . ALA B 1 341 ? 22.344 3.551 -48.75 1 34.66 341 ALA B N 1
ATOM 5626 C CA . ALA B 1 341 ? 23.656 3.758 -49.344 1 34.66 341 ALA B CA 1
ATOM 5627 C C . ALA B 1 341 ? 24.359 4.957 -48.719 1 34.66 341 ALA B C 1
ATOM 5629 O O . ALA B 1 341 ? 23.75 5.992 -48.5 1 34.66 341 ALA B O 1
ATOM 5630 N N . THR B 1 342 ? 25.422 4.691 -47.906 1 34.19 342 THR B N 1
ATOM 5631 C CA . THR B 1 342 ? 26.328 5.664 -47.312 1 34.19 342 THR B CA 1
ATOM 5632 C C . THR B 1 342 ? 26.656 6.781 -48.281 1 34.19 342 THR B C 1
ATOM 5634 O O . THR B 1 342 ? 27.172 6.523 -49.375 1 34.19 342 THR B O 1
ATOM 5637 N N . THR B 1 343 ? 25.891 7.852 -48.312 1 35.16 343 THR B N 1
ATOM 5638 C CA . THR B 1 343 ? 26.219 8.992 -49.156 1 35.16 343 THR B CA 1
ATOM 5639 C C . THR B 1 343 ? 27.719 9.312 -49.094 1 35.16 343 THR B C 1
ATOM 5641 O O . THR B 1 343 ? 28.266 9.391 -47.969 1 35.16 343 THR B O 1
ATOM 5644 N N . PRO B 1 344 ? 28.516 9.156 -50.156 1 36.53 344 PRO B N 1
ATOM 5645 C CA . PRO B 1 344 ? 29.969 9.352 -50.188 1 36.53 344 PRO B CA 1
ATOM 5646 C C . PRO B 1 344 ? 30.391 10.664 -49.531 1 36.53 344 PRO B C 1
ATOM 5648 O O . PRO B 1 344 ? 29.656 11.648 -49.562 1 36.53 344 PRO B O 1
ATOM 5651 N N . THR B 1 345 ? 31.141 10.57 -48.438 1 34.84 345 THR B N 1
ATOM 5652 C CA . THR B 1 345 ? 31.703 11.672 -47.656 1 34.84 345 THR B CA 1
ATOM 5653 C C . THR B 1 345 ? 32.344 12.711 -48.594 1 34.84 345 THR B C 1
ATOM 5655 O O . THR B 1 345 ? 33.125 12.359 -49.5 1 34.84 345 THR B O 1
ATOM 5658 N N . PRO B 1 346 ? 31.75 13.867 -48.719 1 33.88 346 PRO B N 1
ATOM 5659 C CA . PRO B 1 346 ? 32.281 14.891 -49.625 1 33.88 346 PRO B CA 1
ATOM 5660 C C . PRO B 1 346 ? 33.781 15.102 -49.438 1 33.88 346 PRO B C 1
ATOM 5662 O O . PRO B 1 346 ? 34.312 14.961 -48.312 1 33.88 346 PRO B O 1
ATOM 5665 N N . ARG B 1 347 ? 34.594 14.836 -50.438 1 32.59 347 ARG B N 1
ATOM 5666 C CA . ARG B 1 347 ? 36.031 15 -50.562 1 32.59 347 ARG B CA 1
ATOM 5667 C C . ARG B 1 347 ? 36.469 16.344 -50 1 32.59 347 ARG B C 1
ATOM 5669 O O . ARG B 1 347 ? 35.906 17.375 -50.312 1 32.59 347 ARG B O 1
ATOM 5676 N N . ARG B 1 348 ? 37.188 16.359 -48.844 1 32.47 348 ARG B N 1
ATOM 5677 C CA . ARG B 1 348 ? 37.75 17.531 -48.188 1 32.47 348 ARG B CA 1
ATOM 5678 C C . ARG B 1 348 ? 38.562 18.375 -49.188 1 32.47 348 ARG B C 1
ATOM 5680 O O . ARG B 1 348 ? 39.406 17.844 -49.938 1 32.47 348 ARG B O 1
ATOM 5687 N N . PRO B 1 349 ? 38.062 19.531 -49.531 1 34.22 349 PRO B N 1
ATOM 5688 C CA . PRO B 1 349 ? 38.781 20.359 -50.531 1 34.22 349 PRO B CA 1
ATOM 5689 C C . PRO B 1 349 ? 40.25 20.547 -50.188 1 34.22 349 PRO B C 1
ATOM 5691 O O . PRO B 1 349 ? 40.625 20.578 -49.031 1 34.22 349 PRO B O 1
ATOM 5694 N N . ARG B 1 350 ? 41.125 20.094 -51.062 1 33.22 350 ARG B N 1
ATOM 5695 C CA . ARG B 1 350 ? 42.594 20.188 -51 1 33.22 350 ARG B CA 1
ATOM 5696 C C . ARG B 1 350 ? 43.031 21.594 -50.625 1 33.22 350 ARG B C 1
ATOM 5698 O O . ARG B 1 350 ? 42.531 22.578 -51.156 1 33.22 350 ARG B O 1
ATOM 5705 N N . PRO B 1 351 ? 43.625 21.734 -49.469 1 32.09 351 PRO B N 1
ATOM 5706 C CA . PRO B 1 351 ? 44.125 23.047 -49 1 32.09 351 PRO B CA 1
ATOM 5707 C C . PRO B 1 351 ? 44.938 23.781 -50.062 1 32.09 351 PRO B C 1
ATOM 5709 O O . PRO B 1 351 ? 45.75 23.188 -50.75 1 32.09 351 PRO B O 1
ATOM 5712 N N . GLN B 1 352 ? 44.312 24.75 -50.719 1 30.11 352 GLN B N 1
ATOM 5713 C CA . GLN B 1 352 ? 44.938 25.578 -51.719 1 30.11 352 GLN B CA 1
ATOM 5714 C C . GLN B 1 352 ? 46.281 26.109 -51.25 1 30.11 352 GLN B C 1
ATOM 5716 O O . GLN B 1 352 ? 46.438 26.469 -50.094 1 30.11 352 GLN B O 1
ATOM 5721 N N . SER B 1 353 ? 47.406 25.719 -51.906 1 30.98 353 SER B N 1
ATOM 5722 C CA . SER B 1 353 ? 48.781 26.109 -51.75 1 30.98 353 SER B CA 1
ATOM 5723 C C . SER B 1 353 ? 48.938 27.625 -51.656 1 30.98 353 SER B C 1
ATOM 5725 O O . SER B 1 353 ? 48.25 28.359 -52.375 1 30.98 353 SER B O 1
ATOM 5727 N N . PRO B 1 354 ? 49.469 28.125 -50.594 1 32.38 354 PRO B N 1
ATOM 5728 C CA . PRO B 1 354 ? 49.688 29.547 -50.375 1 32.38 354 PRO B CA 1
ATOM 5729 C C . PRO B 1 354 ? 50.375 30.234 -51.562 1 32.38 354 PRO B C 1
ATOM 5731 O O . PRO B 1 354 ? 51.188 29.609 -52.281 1 32.38 354 PRO B O 1
ATOM 5734 N N . ALA B 1 355 ? 49.625 31.172 -52.219 1 32.59 355 ALA B N 1
ATOM 5735 C CA . ALA B 1 355 ? 50.125 31.938 -53.344 1 32.59 355 ALA B CA 1
ATOM 5736 C C . ALA B 1 355 ? 51.469 32.594 -53.031 1 32.59 355 ALA B C 1
ATOM 5738 O O . ALA B 1 355 ? 51.688 33 -51.906 1 32.59 355 ALA B O 1
ATOM 5739 N N . ALA B 1 356 ? 52.375 32.406 -53.875 1 33.41 356 ALA B N 1
ATOM 5740 C CA . ALA B 1 356 ? 53.781 32.875 -53.938 1 33.41 356 ALA B CA 1
ATOM 5741 C C . ALA B 1 356 ? 53.844 34.375 -53.781 1 33.41 356 ALA B C 1
ATOM 5743 O O . ALA B 1 356 ? 53.031 35.125 -54.312 1 33.41 356 ALA B O 1
ATOM 5744 N N . PRO B 1 357 ? 54.562 34.844 -52.812 1 34.53 357 PRO B N 1
ATOM 5745 C CA . PRO B 1 357 ? 54.781 36.281 -52.5 1 34.53 357 PRO B CA 1
ATOM 5746 C C . PRO B 1 357 ? 55.188 37.094 -53.719 1 34.53 357 PRO B C 1
ATOM 5748 O O . PRO B 1 357 ? 55.906 36.562 -54.594 1 34.53 357 PRO B O 1
ATOM 5751 N N . SER B 1 358 ? 54.219 37.875 -54.312 1 33.31 358 SER B N 1
ATOM 5752 C CA . SER B 1 358 ? 54.562 38.75 -55.406 1 33.31 358 SER B CA 1
ATOM 5753 C C . SER B 1 358 ? 55.875 39.469 -55.188 1 33.31 358 SER B C 1
ATOM 5755 O O . SER B 1 358 ? 56.188 39.844 -54.031 1 33.31 358 SER B O 1
ATOM 5757 N N . PRO B 1 359 ? 56.688 39.469 -56.156 1 34.88 359 PRO B N 1
ATOM 5758 C CA . PRO B 1 359 ? 58.031 40 -56.312 1 34.88 359 PRO B CA 1
ATOM 5759 C C . PRO B 1 359 ? 58.156 41.438 -55.844 1 34.88 359 PRO B C 1
ATOM 5761 O O . PRO B 1 359 ? 57.156 42.188 -55.844 1 34.88 359 PRO B O 1
ATOM 5764 N N . ALA B 1 360 ? 59.031 41.812 -54.969 1 31.47 360 ALA B N 1
ATOM 5765 C CA . ALA B 1 360 ? 59.531 43.062 -54.438 1 31.47 360 ALA B CA 1
ATOM 5766 C C . ALA B 1 360 ? 59.656 44.125 -55.531 1 31.47 360 ALA B C 1
ATOM 5768 O O . ALA B 1 360 ? 60.125 43.812 -56.656 1 31.47 360 ALA B O 1
ATOM 5769 N N . PRO B 1 361 ? 58.844 45.219 -55.562 1 35 361 PRO B N 1
ATOM 5770 C CA . PRO B 1 361 ? 59.188 46.281 -56.469 1 35 361 PRO B CA 1
ATOM 5771 C C . PRO B 1 361 ? 60.688 46.625 -56.438 1 35 361 PRO B C 1
ATOM 5773 O O . PRO B 1 361 ? 61.344 46.406 -55.406 1 35 361 PRO B O 1
ATOM 5776 N N . GLN B 1 362 ? 61.344 47.094 -57.531 1 24.92 362 GLN B N 1
ATOM 5777 C CA . GLN B 1 362 ? 62.344 48.125 -57.625 1 24.92 362 GLN B CA 1
ATOM 5778 C C . GLN B 1 362 ? 61.781 49.469 -57.125 1 24.92 362 GLN B C 1
ATOM 5780 O O . GLN B 1 362 ? 60.656 49.812 -57.438 1 24.92 362 GLN B O 1
#

InterPro domains:
  IPR000297 Peptidyl-prolyl cis-trans isomerase, PpiC-type [PF13145] (143-278)
  IPR000297 Peptidyl-prolyl cis-trans isomerase, PpiC-type [PS50198] (162-266)
  IPR027304 Trigger factor/SurA domain superfamily [SSF109998] (55-187)
  IPR046357 Peptidyl-prolyl cis-trans isomerase domain superfamily [G3DSA:3.10.50.40] (159-271)
  IPR050245 Bacterial extracellular foldase PrsA [PTHR47245] (1-309)